Protein AF-0000000084334799 (afdb_homodimer)

pLDDT: mean 95.55, std 4.51, range [68.25, 98.94]

InterPro domains:
  IPR001537 tRNA/rRNA methyltransferase, SpoU type [PF00588] (106-240)
  IPR013123 RNA 2-O ribose methyltransferase, substrate binding [SM00967] (26-95)
  IPR029026 tRNA (guanine-N1-)-methyltransferase, N-terminal [G3DSA:3.40.1280.10] (98-248)
  IPR029028 Alpha/beta knot methyltransferases [SSF75217] (101-245)
  IPR029064 Ribosomal protein eL30-like superfamily [G3DSA:3.30.1330.30] (1-93)
  IPR029064 Ribosomal protein eL30-like superfamily [SSF55315] (4-92)
  IPR051259 Ribosomal RNA Methyltransferase [PTHR43191] (12-243)
  IPR053888 MRM3-like, substrate binding domain [PF22435] (5-87)

Secondary structure (DSSP, 8-state):
---HHHHHHHHHTTSHHHHHHHTEEEEESHHHHHHHHTSSPPEEEEEE-GGGHHHHTTS-TTS-EEE--HHHHHHH--SSS--SEEEEEEPP-PPPP-HHHHTTSEEEEEES---HHHHHHHHHHHHHTT--EEEEETTSPPTTSHHHHHHHTTGGGGSEEEEE-HHHHHHHT---EEEEEEEEEEGGG----S-EEEEEEBTTTBS-HHHHTT-SEEEE---SS--S---HHHHHHHHHHHHHHHHH-/---HHHHHHHHHTTSHHHHHHHTEEEEESHHHHHHHHTSSPPEEEEEE-GGGHHHHTTS-TTS-EEE--HHHHHHH--SSS--SEEEEEEPP-PPPP-HHHHTTSEEEEEES---HHHHHHHHHHHHHTT--EEEEETTSPPTTSHHHHHHHTTGGGGSEEEEE-HHHHHHHT---EEEEEEEEEEGGG----S-EEEEEEBTTTBS-HHHHTT-SEEEE---SS--S---HHHHHHHHHHHHHHHHH-

Structure (mmCIF, N/CA/C/O backbone):
data_AF-0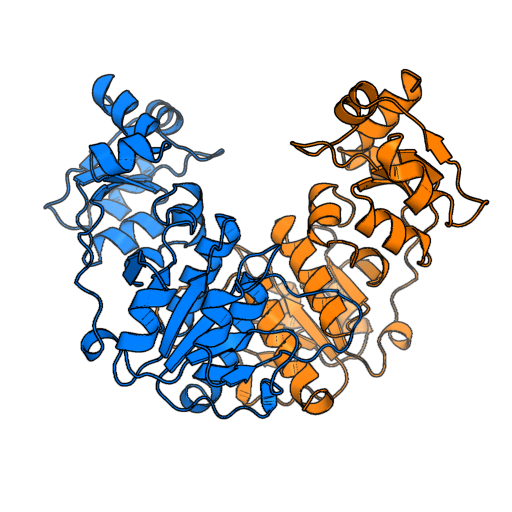000000084334799-model_v1
#
loop_
_entity.id
_entity.type
_entity.pdbx_description
1 polymer 'RNA 2-O ribose methyltransferase substrate binding domain-containing protein'
#
loop_
_atom_site.group_PDB
_atom_site.id
_atom_site.type_symbol
_atom_site.label_atom_id
_atom_site.label_alt_id
_atom_site.label_comp_id
_atom_site.label_asym_id
_atom_site.label_entity_id
_atom_site.label_seq_id
_atom_site.pdbx_PDB_ins_code
_atom_site.Cartn_x
_atom_site.Cartn_y
_atom_site.Cartn_z
_atom_site.occupancy
_atom_site.B_iso_or_equiv
_atom_site.auth_seq_id
_atom_site.auth_comp_id
_atom_site.auth_asym_id
_atom_site.auth_atom_id
_atom_site.pdbx_PDB_model_num
ATOM 1 N N . MET A 1 1 ? -28.578 -25.234 -6.305 1 79.94 1 MET A N 1
ATOM 2 C CA . MET A 1 1 ? -28.516 -24.797 -4.914 1 79.94 1 MET A CA 1
ATOM 3 C C . MET A 1 1 ? -27.312 -25.391 -4.199 1 79.94 1 MET A C 1
ATOM 5 O O . MET A 1 1 ? -26.953 -26.547 -4.438 1 79.94 1 MET A O 1
ATOM 9 N N . LEU A 1 2 ? -26.625 -24.547 -3.449 1 89.12 2 LEU A N 1
ATOM 10 C CA . LEU A 1 2 ? -25.469 -25.016 -2.701 1 89.12 2 LEU A CA 1
ATOM 11 C C . LEU A 1 2 ? -25.891 -25.906 -1.537 1 89.12 2 LEU A C 1
ATOM 13 O O . LEU A 1 2 ? -26.859 -25.594 -0.846 1 89.12 2 LEU A O 1
ATOM 17 N N . SER A 1 3 ? -25.297 -27.016 -1.461 1 91 3 SER A N 1
ATOM 18 C CA . SER A 1 3 ? -25.562 -27.859 -0.309 1 91 3 SER A CA 1
ATOM 19 C C . SER A 1 3 ? -25 -27.25 0.972 1 91 3 SER A C 1
ATOM 21 O O . SER A 1 3 ? -24.141 -26.375 0.92 1 91 3 SER A O 1
ATOM 23 N N . LYS A 1 4 ? -25.516 -27.672 2.102 1 91.56 4 LYS A N 1
ATOM 24 C CA . LYS A 1 4 ? -25.016 -27.219 3.4 1 91.56 4 LYS A CA 1
ATOM 25 C C . LYS A 1 4 ? -23.531 -27.531 3.555 1 91.56 4 LYS A C 1
ATOM 27 O O . LYS A 1 4 ? -22.781 -26.734 4.113 1 91.56 4 LYS A O 1
ATOM 32 N N . SER A 1 5 ? -23.203 -28.672 3.084 1 92.88 5 SER A N 1
ATOM 33 C CA . SER A 1 5 ? -21.797 -29.094 3.158 1 92.88 5 SER A CA 1
ATOM 34 C C . SER A 1 5 ? -20.906 -28.203 2.316 1 92.88 5 SER A C 1
ATOM 36 O O . SER A 1 5 ? -19.797 -27.844 2.738 1 92.88 5 SER A O 1
ATOM 38 N N . GLN A 1 6 ? -21.328 -27.844 1.157 1 93.25 6 GLN A N 1
ATOM 39 C CA . GLN A 1 6 ? -20.578 -26.938 0.292 1 93.25 6 GLN A CA 1
ATOM 40 C C . GLN A 1 6 ? -20.422 -25.562 0.941 1 93.25 6 GLN A C 1
ATOM 42 O O . GLN A 1 6 ? -19.328 -25 0.935 1 93.25 6 GLN A O 1
ATOM 47 N N . ILE A 1 7 ? -21.516 -25.078 1.504 1 95.19 7 ILE A N 1
ATOM 48 C CA . ILE A 1 7 ? -21.5 -23.781 2.162 1 95.19 7 ILE A CA 1
ATOM 49 C C . ILE A 1 7 ? -20.516 -23.797 3.326 1 95.19 7 ILE A C 1
ATOM 51 O O . ILE A 1 7 ? -19.688 -22.891 3.467 1 95.19 7 ILE A O 1
ATOM 55 N N . SER A 1 8 ? -20.625 -24.828 4.105 1 95.56 8 SER A N 1
ATOM 56 C CA . SER A 1 8 ? -19.75 -24.969 5.266 1 95.56 8 SER A CA 1
ATOM 57 C C . SER A 1 8 ? -18.281 -25.047 4.852 1 95.56 8 SER A C 1
ATOM 59 O O . SER A 1 8 ? -17.422 -24.422 5.461 1 95.56 8 SER A O 1
ATOM 61 N N . LEU A 1 9 ? -18 -25.828 3.859 1 95.88 9 LEU A N 1
ATOM 62 C CA . LEU A 1 9 ? -16.641 -25.953 3.365 1 95.88 9 LEU A CA 1
ATOM 63 C C . LEU A 1 9 ? -16.094 -24.594 2.934 1 95.88 9 LEU A C 1
ATOM 65 O O . LEU A 1 9 ? -15.039 -24.156 3.414 1 95.88 9 LEU A O 1
ATOM 69 N N . ILE A 1 10 ? -16.828 -23.938 2.123 1 96.81 10 ILE A N 1
ATOM 70 C CA . ILE A 1 10 ? -16.375 -22.688 1.533 1 96.81 10 ILE A CA 1
ATOM 71 C C . ILE A 1 10 ? -16.172 -21.641 2.627 1 96.81 10 ILE A C 1
ATOM 73 O O . ILE A 1 10 ? -15.141 -20.969 2.676 1 96.81 10 ILE A O 1
ATOM 77 N N . THR A 1 11 ? -17.078 -21.531 3.547 1 96.56 11 THR A N 1
ATOM 78 C CA . THR A 1 11 ? -17 -20.547 4.613 1 96.56 11 THR A CA 1
ATOM 79 C C . THR A 1 11 ? -15.859 -20.875 5.578 1 96.56 11 THR A C 1
ATOM 81 O O . THR A 1 11 ? -15.234 -19.969 6.148 1 96.56 11 THR A O 1
ATOM 84 N N . SER A 1 12 ? -15.594 -22.156 5.723 1 97.38 12 SER A N 1
ATOM 85 C CA . SER A 1 12 ? -14.531 -22.578 6.641 1 97.38 12 SER A CA 1
ATOM 86 C C . SER A 1 12 ? -13.156 -22.188 6.113 1 97.38 12 SER A C 1
ATOM 88 O O . SER A 1 12 ? -12.211 -22.031 6.887 1 97.38 12 SER A O 1
ATOM 90 N N . LEU A 1 13 ? -13.023 -22.016 4.816 1 97.81 13 LEU A N 1
ATOM 91 C CA . LEU A 1 13 ? -11.742 -21.734 4.18 1 97.81 13 LEU A CA 1
ATOM 92 C C . LEU A 1 13 ? -11.266 -20.328 4.512 1 97.81 13 LEU A C 1
ATOM 94 O O . LEU A 1 13 ? -10.148 -19.953 4.16 1 97.81 13 LEU A O 1
ATOM 98 N N . GLN A 1 14 ? -12.086 -19.547 5.172 1 96.06 14 GLN A N 1
ATOM 99 C CA . GLN A 1 14 ? -11.648 -18.25 5.695 1 96.06 14 GLN A CA 1
ATOM 100 C C . GLN A 1 14 ? -10.609 -18.438 6.793 1 96.06 14 GLN A C 1
ATOM 102 O O . GLN A 1 14 ? -9.836 -17.516 7.078 1 96.06 14 GLN A O 1
ATOM 107 N N . HIS A 1 15 ? -10.656 -19.656 7.367 1 96.31 15 HIS A N 1
ATOM 108 C CA . HIS A 1 15 ? -9.719 -19.969 8.438 1 96.31 15 HIS A CA 1
ATOM 109 C C . HIS A 1 15 ? -8.531 -20.766 7.922 1 96.31 15 HIS A C 1
ATOM 111 O O . HIS A 1 15 ? -8.703 -21.734 7.18 1 96.31 15 HIS A O 1
ATOM 117 N N . LYS A 1 16 ? -7.383 -20.312 8.312 1 96.69 16 LYS A N 1
ATOM 118 C CA . LYS A 1 16 ? -6.133 -20.922 7.859 1 96.69 16 LYS A CA 1
ATOM 119 C C . LYS A 1 16 ? -6.137 -22.422 8.078 1 96.69 16 LYS A C 1
ATOM 121 O O . LYS A 1 16 ? -5.742 -23.188 7.191 1 96.69 16 LYS A O 1
ATOM 126 N N . LYS A 1 17 ? -6.586 -22.812 9.219 1 96.56 17 LYS A N 1
ATOM 127 C CA . LYS A 1 17 ? -6.609 -24.219 9.594 1 96.56 17 LYS A CA 1
ATOM 128 C C . LYS A 1 17 ? -7.301 -25.062 8.523 1 96.56 17 LYS A C 1
ATOM 130 O O . LYS A 1 17 ? -6.766 -26.078 8.086 1 96.56 17 LYS A O 1
ATOM 135 N N . PHE A 1 18 ? -8.414 -24.656 8.062 1 97.75 18 PHE A N 1
ATOM 136 C CA . PHE A 1 18 ? -9.227 -25.438 7.145 1 97.75 18 PHE A CA 1
ATOM 137 C C . PHE A 1 18 ? -8.672 -25.359 5.727 1 97.75 18 PHE A C 1
ATOM 139 O O . PHE A 1 18 ? -8.812 -26.297 4.941 1 97.75 18 PHE A O 1
ATOM 146 N N . ARG A 1 19 ? -8.039 -24.219 5.332 1 97.69 19 ARG A N 1
ATOM 147 C CA . ARG A 1 19 ? -7.371 -24.156 4.035 1 97.69 19 ARG A CA 1
ATOM 148 C C . ARG A 1 19 ? -6.301 -25.234 3.908 1 97.69 19 ARG A C 1
ATOM 150 O O . ARG A 1 19 ? -6.215 -25.906 2.883 1 97.69 19 ARG A O 1
ATOM 157 N N . HIS A 1 20 ? -5.547 -25.375 4.918 1 94.44 20 HIS A N 1
ATOM 158 C CA . HIS A 1 20 ? -4.473 -26.359 4.879 1 94.44 20 HIS A CA 1
ATOM 159 C C . HIS A 1 20 ? -5.02 -27.781 5 1 94.44 20 HIS A C 1
ATOM 161 O O . HIS A 1 20 ? -4.488 -28.703 4.395 1 94.44 20 HIS A O 1
ATOM 167 N N . GLN A 1 21 ? -6.082 -27.938 5.852 1 96.81 21 GLN A N 1
ATOM 168 C CA . GLN A 1 21 ? -6.719 -29.234 5.996 1 96.81 21 GLN A CA 1
ATOM 169 C C . GLN A 1 21 ? -7.262 -29.734 4.656 1 96.81 21 GLN A C 1
ATOM 171 O O . GLN A 1 21 ? -7.113 -30.906 4.32 1 96.81 21 GLN A O 1
ATOM 176 N N . HIS A 1 22 ? -7.859 -28.891 3.889 1 97.38 22 HIS A N 1
ATOM 177 C CA . HIS A 1 22 ? -8.508 -29.281 2.643 1 97.38 22 HIS A CA 1
ATOM 178 C C . HIS A 1 22 ? -7.617 -28.984 1.44 1 97.38 22 HIS A C 1
ATOM 180 O O . HIS A 1 22 ? -7.93 -29.391 0.317 1 97.38 22 HIS A O 1
ATOM 186 N N . ASN A 1 23 ? -6.52 -28.234 1.649 1 97.75 23 ASN A N 1
ATOM 187 C CA . ASN A 1 23 ? -5.598 -27.797 0.604 1 97.75 23 ASN A CA 1
ATOM 188 C C . ASN A 1 23 ? -6.316 -26.984 -0.469 1 97.75 23 ASN A C 1
ATOM 190 O O . ASN A 1 23 ? -6.16 -27.25 -1.663 1 97.75 23 ASN A O 1
ATOM 194 N N . LEU A 1 24 ? -7.184 -26.109 0.053 1 98.38 24 LEU A N 1
ATOM 195 C CA . LEU A 1 24 ? -7.977 -25.25 -0.831 1 98.38 24 LEU A CA 1
ATOM 196 C C . LEU A 1 24 ? -7.973 -23.812 -0.343 1 98.38 24 LEU A C 1
ATOM 198 O O . LEU A 1 24 ? -7.848 -23.547 0.857 1 98.38 24 LEU A O 1
ATOM 202 N N . PHE A 1 25 ? -8.094 -22.906 -1.275 1 98.62 25 PHE A N 1
ATOM 203 C CA . PHE A 1 25 ? -8.344 -21.516 -0.939 1 98.62 25 PHE A CA 1
ATOM 204 C C . PHE A 1 25 ? -9.344 -20.891 -1.907 1 98.62 25 PHE A C 1
ATOM 206 O O . PHE A 1 25 ? -9.703 -21.5 -2.916 1 98.62 25 PHE A O 1
ATOM 213 N N . ILE A 1 26 ? -9.82 -19.703 -1.535 1 98.38 26 ILE A N 1
ATOM 214 C CA . ILE A 1 26 ? -10.922 -19.078 -2.254 1 98.38 26 ILE A CA 1
ATOM 215 C C . ILE A 1 26 ? -10.383 -17.922 -3.105 1 98.38 26 ILE A C 1
ATOM 217 O O . ILE A 1 26 ? -9.523 -17.156 -2.658 1 98.38 26 ILE A O 1
ATOM 221 N N . VAL A 1 27 ? -10.836 -17.875 -4.316 1 98.44 27 VAL A N 1
ATOM 222 C CA . VAL A 1 27 ? -10.617 -16.734 -5.199 1 98.44 27 VAL A CA 1
ATOM 223 C C . VAL A 1 27 ? -11.961 -16.125 -5.609 1 98.44 27 VAL A C 1
ATOM 225 O O . VAL A 1 27 ? -12.836 -16.844 -6.113 1 98.44 27 VAL A O 1
ATOM 228 N N . GLU A 1 28 ? -12.109 -14.891 -5.383 1 98.12 28 GLU A N 1
ATOM 229 C CA . GLU A 1 28 ? -13.375 -14.234 -5.699 1 98.12 28 GLU A CA 1
ATOM 230 C C . GLU A 1 28 ? -13.195 -13.148 -6.754 1 98.12 28 GLU A C 1
ATOM 232 O O . GLU A 1 28 ? -12.188 -12.445 -6.754 1 98.12 28 GLU A O 1
ATOM 237 N N . GLY A 1 29 ? -14.242 -12.977 -7.613 1 96.56 29 GLY A N 1
ATOM 238 C CA . GLY A 1 29 ? -14.219 -11.992 -8.688 1 96.56 29 GLY A CA 1
ATOM 239 C C . GLY A 1 29 ? -13.906 -12.602 -10.039 1 96.56 29 GLY A C 1
ATOM 240 O O . GLY A 1 29 ? -12.961 -13.375 -10.18 1 96.56 29 GLY A O 1
ATOM 241 N N . HIS A 1 30 ? -14.633 -12.25 -11.008 1 95.12 30 HIS A N 1
ATOM 242 C CA . HIS A 1 30 ? -14.539 -12.867 -12.328 1 95.12 30 HIS A CA 1
ATOM 243 C C . HIS A 1 30 ? -13.156 -12.688 -12.93 1 95.12 30 HIS A C 1
ATOM 245 O O . HIS A 1 30 ? -12.586 -13.625 -13.492 1 95.12 30 HIS A O 1
ATOM 251 N N . LYS A 1 31 ? -12.539 -11.539 -12.812 1 94.12 31 LYS A N 1
ATOM 252 C CA . LYS A 1 31 ? -11.227 -11.273 -13.398 1 94.12 31 LYS A CA 1
ATOM 253 C C . LYS A 1 31 ? -10.148 -12.148 -12.758 1 94.12 31 LYS A C 1
ATOM 255 O O . LYS A 1 31 ? -9.359 -12.781 -13.461 1 94.12 31 LYS A O 1
ATOM 260 N N . SER A 1 32 ? -10.148 -12.219 -11.438 1 96.56 32 SER A N 1
ATOM 261 C CA . SER A 1 32 ? -9.164 -13.016 -10.711 1 96.56 32 SER A CA 1
ATOM 262 C C . SER A 1 32 ? -9.336 -14.508 -11.016 1 96.56 32 SER A C 1
ATOM 264 O O . SER A 1 32 ? -8.352 -15.219 -11.211 1 96.56 32 SER A O 1
ATOM 266 N N . VAL A 1 33 ? -10.57 -14.961 -11.07 1 96.88 33 VAL A N 1
ATOM 267 C CA . VAL A 1 33 ? -10.844 -16.375 -11.32 1 96.88 33 VAL A CA 1
ATOM 268 C C . VAL A 1 33 ? -10.336 -16.766 -12.703 1 96.88 33 VAL A C 1
ATOM 270 O O . VAL A 1 33 ? -9.734 -17.828 -12.875 1 96.88 33 VAL A O 1
ATOM 273 N N . ILE A 1 34 ? -10.516 -15.883 -13.648 1 94.81 34 ILE A N 1
ATOM 274 C CA . ILE A 1 34 ? -10.055 -16.156 -15.008 1 94.81 34 ILE A CA 1
ATOM 275 C C . ILE A 1 34 ? -8.531 -16.266 -15.023 1 94.81 34 ILE A C 1
ATOM 277 O O . ILE A 1 34 ? -7.973 -17.141 -15.688 1 94.81 34 ILE A O 1
ATOM 281 N N . GLU A 1 35 ? -7.84 -15.375 -14.297 1 95.69 35 GLU A N 1
ATOM 282 C CA . GLU A 1 35 ? -6.383 -15.438 -14.203 1 95.69 35 GLU A CA 1
ATOM 283 C C . GLU A 1 35 ? -5.922 -16.781 -13.656 1 95.69 35 GLU A C 1
ATOM 285 O O . GLU A 1 35 ? -4.977 -17.375 -14.18 1 95.69 35 GLU A O 1
ATOM 290 N N . PHE A 1 36 ? -6.57 -17.25 -12.641 1 96.88 36 PHE A N 1
ATOM 291 C CA . PHE A 1 36 ? -6.191 -18.531 -12.047 1 96.88 36 PHE A CA 1
ATOM 292 C C . PHE A 1 36 ? -6.527 -19.672 -12.992 1 96.88 36 PHE A C 1
ATOM 294 O O . PHE A 1 36 ? -5.773 -20.656 -13.078 1 96.88 36 PHE A O 1
ATOM 301 N N . ALA A 1 37 ? -7.637 -19.578 -13.688 1 95 37 ALA A N 1
ATOM 302 C CA . ALA A 1 37 ? -8.039 -20.609 -14.633 1 95 37 ALA A CA 1
ATOM 303 C C . ALA A 1 37 ? -7.027 -20.75 -15.766 1 95 37 ALA A C 1
ATOM 305 O O . ALA A 1 37 ? -6.883 -21.828 -16.344 1 95 37 ALA A O 1
ATOM 306 N N . GLN A 1 38 ? -6.336 -19.688 -16.016 1 93.25 38 GLN A N 1
ATOM 307 C CA . GLN A 1 38 ? -5.375 -19.656 -17.125 1 93.25 38 GLN A CA 1
ATOM 308 C C . GLN A 1 38 ? -3.955 -19.891 -16.609 1 93.25 38 GLN A C 1
ATOM 310 O O . GLN A 1 38 ? -2.99 -19.703 -17.359 1 93.25 38 GLN A O 1
ATOM 315 N N . SER A 1 39 ? -3.797 -20.172 -15.422 1 94.88 39 SER A N 1
ATOM 316 C CA . SER A 1 39 ? -2.494 -20.391 -14.805 1 94.88 39 SER A CA 1
ATOM 317 C C . SER A 1 39 ? -2.236 -21.875 -14.555 1 94.88 39 SER A C 1
ATOM 319 O O . SER A 1 39 ? -2.955 -22.734 -15.078 1 94.88 39 SER A O 1
ATOM 321 N N . SER A 1 40 ? -1.147 -22.172 -13.797 1 93.88 40 SER A N 1
ATOM 322 C CA . SER A 1 40 ? -0.794 -23.547 -13.484 1 93.88 40 SER A CA 1
ATOM 323 C C . SER A 1 40 ? -1.592 -24.078 -12.297 1 93.88 40 SER A C 1
ATOM 325 O O . SER A 1 40 ? -1.508 -25.25 -11.953 1 93.88 40 SER A O 1
ATOM 327 N N . TYR A 1 41 ? -2.393 -23.234 -11.703 1 96.25 41 TYR A N 1
ATOM 328 C CA . TYR A 1 41 ? -3.209 -23.656 -10.57 1 96.25 41 TYR A CA 1
ATOM 329 C C . TYR A 1 41 ? -4.34 -24.562 -11.031 1 96.25 41 TYR A C 1
ATOM 331 O O . TYR A 1 41 ? -4.828 -24.438 -12.156 1 96.25 41 TYR A O 1
ATOM 339 N N . ARG A 1 42 ? -4.727 -25.438 -10.141 1 95.38 42 ARG A N 1
ATOM 340 C CA . ARG A 1 42 ? -5.859 -26.312 -10.414 1 95.38 42 ARG A CA 1
ATOM 341 C C . ARG A 1 42 ? -7.125 -25.797 -9.727 1 95.38 42 ARG A C 1
ATOM 343 O O . ARG A 1 42 ? -7.145 -25.609 -8.508 1 95.38 42 ARG A O 1
ATOM 350 N N . LEU A 1 43 ? -8.148 -25.562 -10.492 1 96.19 43 LEU A N 1
ATOM 351 C CA . LEU A 1 43 ? -9.43 -25.125 -9.93 1 96.19 43 LEU A CA 1
ATOM 352 C C . LEU A 1 43 ? -10.32 -26.328 -9.633 1 96.19 43 LEU A C 1
ATOM 354 O O . LEU A 1 43 ? -10.531 -27.172 -10.5 1 96.19 43 LEU A O 1
ATOM 358 N N . GLU A 1 44 ? -10.75 -26.391 -8.422 1 95.38 44 GLU A N 1
ATOM 359 C CA . GLU A 1 44 ? -11.641 -27.469 -8.008 1 95.38 44 GLU A CA 1
ATOM 360 C C . GLU A 1 44 ? -13.07 -27.219 -8.477 1 95.38 44 GLU A C 1
ATOM 362 O O . GLU A 1 44 ? -13.758 -28.141 -8.914 1 95.38 44 GLU A O 1
ATOM 367 N N . ALA A 1 45 ? -13.547 -26 -8.328 1 95.81 45 ALA A N 1
ATOM 368 C CA . ALA A 1 45 ? -14.914 -25.609 -8.68 1 95.81 45 ALA A CA 1
ATOM 369 C C . ALA A 1 45 ? -15.023 -24.109 -8.883 1 95.81 45 ALA A C 1
ATOM 371 O O . ALA A 1 45 ? -14.242 -23.344 -8.305 1 95.81 45 ALA A O 1
ATOM 372 N N . ILE A 1 46 ? -15.938 -23.719 -9.703 1 96.62 46 ILE A N 1
ATOM 373 C CA . ILE A 1 46 ? -16.297 -22.312 -9.883 1 96.62 46 ILE A CA 1
ATOM 374 C C . ILE A 1 46 ? -17.797 -22.141 -9.648 1 96.62 46 ILE A C 1
ATOM 376 O O . ILE A 1 46 ? -18.609 -22.781 -10.297 1 96.62 46 ILE A O 1
ATOM 380 N N . TYR A 1 47 ? -18.078 -21.359 -8.688 1 96.75 47 TYR A N 1
ATOM 381 C CA . TYR A 1 47 ? -19.453 -20.938 -8.422 1 96.75 47 TYR A CA 1
ATOM 382 C C . TYR A 1 47 ? -19.719 -19.562 -9.016 1 96.75 47 TYR A C 1
ATOM 384 O O . TYR A 1 47 ? -18.938 -18.641 -8.852 1 96.75 47 TYR A O 1
ATOM 392 N N . TYR A 1 48 ? -20.844 -19.438 -9.773 1 96.69 48 TYR A N 1
ATOM 393 C CA . TYR A 1 48 ? -21.078 -18.156 -10.438 1 96.69 48 TYR A CA 1
ATOM 394 C C . TYR A 1 48 ? -22.578 -17.859 -10.523 1 96.69 48 TYR A C 1
ATOM 396 O O . TYR A 1 48 ? -23.391 -18.781 -10.523 1 96.69 48 TYR A O 1
ATOM 404 N N . THR A 1 49 ? -22.906 -16.625 -10.516 1 96.88 49 THR A N 1
ATOM 405 C CA . THR A 1 49 ? -24.281 -16.203 -10.742 1 96.88 49 THR A CA 1
ATOM 406 C C . THR A 1 49 ? -24.578 -16.094 -12.234 1 96.88 49 THR A C 1
ATOM 408 O O . THR A 1 49 ? -23.656 -15.953 -13.039 1 96.88 49 THR A O 1
ATOM 411 N N . PRO A 1 50 ? -25.797 -16.094 -12.617 1 95.12 50 PRO A N 1
ATOM 412 C CA . PRO A 1 50 ? -26.188 -16.188 -14.023 1 95.12 50 PRO A CA 1
ATOM 413 C C . PRO A 1 50 ? -25.594 -15.078 -14.883 1 95.12 50 PRO A C 1
ATOM 415 O O . PRO A 1 50 ? -25.281 -15.305 -16.062 1 95.12 50 PRO A O 1
ATOM 418 N N . GLU A 1 51 ? -25.391 -13.961 -14.391 1 94.06 51 GLU A N 1
ATOM 419 C CA . GLU A 1 51 ? -24.906 -12.82 -15.172 1 94.06 51 GLU A CA 1
ATOM 420 C C . GLU A 1 51 ? -23.5 -13.055 -15.688 1 94.06 51 GLU A C 1
ATOM 422 O O . GLU A 1 51 ? -23.062 -12.422 -16.656 1 94.06 51 GLU A O 1
ATOM 427 N N . PHE A 1 52 ? -22.797 -14.039 -15.117 1 94.25 52 PHE A N 1
ATOM 428 C CA . PHE A 1 52 ? -21.406 -14.273 -15.508 1 94.25 52 PHE A CA 1
ATOM 429 C C . PHE A 1 52 ? -21.281 -15.531 -16.359 1 94.25 52 PHE A C 1
ATOM 431 O O . PHE A 1 52 ? -20.188 -15.961 -16.688 1 94.25 52 PHE A O 1
ATOM 438 N N . SER A 1 53 ? -22.328 -16.172 -16.719 1 91.25 53 SER A N 1
ATOM 439 C CA . SER A 1 53 ? -22.359 -17.438 -17.438 1 91.25 53 SER A CA 1
ATOM 440 C C . SER A 1 53 ? -21.562 -17.344 -18.75 1 91.25 53 SER A C 1
ATOM 442 O O . SER A 1 53 ? -20.703 -18.188 -19.016 1 91.25 53 SER A O 1
ATOM 444 N N . SER A 1 54 ? -21.734 -16.328 -19.469 1 89.31 54 SER A N 1
ATOM 445 C CA . SER A 1 54 ? -21.109 -16.188 -20.781 1 89.31 54 SER A CA 1
ATOM 446 C C . SER A 1 54 ? -19.594 -15.961 -20.641 1 89.31 54 SER A C 1
ATOM 448 O O . SER A 1 54 ? -18.828 -16.453 -21.469 1 89.31 54 SER A O 1
ATOM 450 N N . LYS A 1 55 ? -19.188 -15.289 -19.672 1 85.38 55 LYS A N 1
ATOM 451 C CA . LYS A 1 55 ? -17.781 -14.953 -19.484 1 85.38 55 LYS A CA 1
ATOM 452 C C . LYS A 1 55 ? -16.984 -16.172 -19.031 1 85.38 55 LYS A C 1
ATOM 454 O O . LYS A 1 55 ? -15.797 -16.297 -19.359 1 85.38 55 LYS A O 1
ATOM 459 N N . LEU A 1 56 ? -17.594 -17.047 -18.375 1 83.69 56 LEU A N 1
ATOM 460 C CA . LEU A 1 56 ? -16.875 -18.141 -17.734 1 83.69 56 LEU A CA 1
ATOM 461 C C . LEU A 1 56 ? -16.906 -19.391 -18.594 1 83.69 56 LEU A C 1
ATOM 463 O O . LEU A 1 56 ? -15.969 -20.188 -18.594 1 83.69 56 LEU A O 1
ATOM 467 N N . LEU A 1 57 ? -17.969 -19.672 -19.234 1 73.94 57 LEU A N 1
ATOM 468 C CA . LEU A 1 57 ? -18.172 -20.922 -19.953 1 73.94 57 LEU A CA 1
ATOM 469 C C . LEU A 1 57 ? -17.203 -21.047 -21.125 1 73.94 57 LEU A C 1
ATOM 471 O O . LEU A 1 57 ? -17.031 -22.141 -21.672 1 73.94 57 LEU A O 1
ATOM 475 N N . LYS A 1 58 ? -16.453 -20 -21.344 1 78.81 58 LYS A N 1
ATOM 476 C CA . LYS A 1 58 ? -15.43 -20.062 -22.375 1 78.81 58 LYS A CA 1
ATOM 477 C C . LYS A 1 58 ? -14.133 -20.656 -21.828 1 78.81 58 LYS A C 1
ATOM 479 O O . LYS A 1 58 ? -13.219 -20.969 -22.594 1 78.81 58 LYS A O 1
ATOM 484 N N . LEU A 1 59 ? -14.18 -20.812 -20.578 1 81.31 59 LEU A N 1
ATOM 485 C CA . LEU A 1 59 ? -13.008 -21.375 -19.922 1 81.31 59 LEU A CA 1
ATOM 486 C C . LEU A 1 59 ? -12.969 -22.891 -20.078 1 81.31 59 LEU A C 1
ATOM 488 O O . LEU A 1 59 ? -13.914 -23.484 -20.625 1 81.31 59 LEU A O 1
ATOM 492 N N . SER A 1 60 ? -11.961 -23.562 -19.578 1 74.06 60 SER A N 1
ATOM 493 C CA . SER A 1 60 ? -11.758 -25 -19.781 1 74.06 60 SER A CA 1
ATOM 494 C C . SER A 1 60 ? -12.961 -25.797 -19.297 1 74.06 60 SER A C 1
ATOM 496 O O . SER A 1 60 ? -13.555 -25.484 -18.266 1 74.06 60 SER A O 1
ATOM 498 N N . ASN A 1 61 ? -13.258 -26.812 -20 1 68.25 61 ASN A N 1
ATOM 499 C CA . ASN A 1 61 ? -14.367 -27.719 -19.719 1 68.25 61 ASN A CA 1
ATOM 500 C C . ASN A 1 61 ? -14.023 -28.688 -18.594 1 68.25 61 ASN A C 1
ATOM 502 O O . ASN A 1 61 ? -14.883 -29.438 -18.125 1 68.25 61 ASN A O 1
ATOM 506 N N . LYS A 1 62 ? -12.852 -28.625 -18.094 1 81 62 LYS A N 1
ATOM 507 C CA . LYS A 1 62 ? -12.43 -29.562 -17.062 1 81 62 LYS A CA 1
ATOM 508 C C . LYS A 1 62 ? -12.711 -29.016 -15.672 1 81 62 LYS A C 1
ATOM 510 O O . LYS A 1 62 ? -12.523 -29.719 -14.672 1 81 62 LYS A O 1
ATOM 515 N N . ILE A 1 63 ? -13.242 -27.875 -15.602 1 86.81 63 ILE A N 1
ATOM 516 C CA . ILE A 1 63 ? -13.531 -27.25 -14.32 1 86.81 63 ILE A CA 1
ATOM 517 C C . ILE A 1 63 ? -15 -27.453 -13.961 1 86.81 63 ILE A C 1
ATOM 519 O O . ILE A 1 63 ? -15.867 -27.453 -14.844 1 86.81 63 ILE A O 1
ATOM 523 N N . ASN A 1 64 ? -15.289 -27.844 -12.766 1 91 64 ASN A N 1
ATOM 524 C CA . ASN A 1 64 ? -16.656 -27.953 -12.273 1 91 64 ASN A CA 1
ATOM 525 C C . ASN A 1 64 ? -17.312 -26.594 -12.117 1 91 64 ASN A C 1
ATOM 527 O O . ASN A 1 64 ? -16.969 -25.828 -11.211 1 91 64 ASN A O 1
ATOM 531 N N . PHE A 1 65 ? -18.25 -26.344 -13.016 1 93.81 65 PHE A N 1
ATOM 532 C CA . PHE A 1 65 ? -18.984 -25.078 -12.953 1 93.81 65 PHE A CA 1
ATOM 533 C C . PHE A 1 65 ? -20.344 -25.266 -12.281 1 93.81 65 PHE A C 1
ATOM 535 O O . PHE A 1 65 ? -21.078 -26.203 -12.625 1 93.81 65 PHE A O 1
ATOM 542 N N . GLN A 1 66 ? -20.594 -24.453 -11.367 1 94.75 66 GLN A N 1
ATOM 543 C CA . GLN A 1 66 ? -21.891 -24.516 -10.703 1 94.75 66 GLN A CA 1
ATOM 544 C C . GLN A 1 66 ? -22.547 -23.141 -10.656 1 94.75 66 GLN A C 1
ATOM 546 O O . GLN A 1 66 ? -22.062 -22.234 -9.992 1 94.75 66 GLN A O 1
ATOM 551 N N . GLU A 1 67 ? -23.656 -23.016 -11.383 1 95.62 67 GLU A N 1
ATOM 552 C CA . GLU A 1 67 ? -24.453 -21.781 -11.305 1 95.62 67 GLU A CA 1
ATOM 553 C C . GLU A 1 67 ? -25.266 -21.734 -10.016 1 95.62 67 GLU A C 1
ATOM 555 O O . GLU A 1 67 ? -25.953 -22.688 -9.664 1 95.62 67 GLU A O 1
ATOM 560 N N . ILE A 1 68 ? -25.156 -20.609 -9.312 1 96.75 68 ILE A N 1
ATOM 561 C CA . ILE A 1 68 ? -25.859 -20.5 -8.039 1 96.75 68 ILE A CA 1
ATOM 562 C C . ILE A 1 68 ? -26.609 -19.172 -7.984 1 96.75 68 ILE A C 1
ATOM 564 O O . ILE A 1 68 ? -26.422 -18.312 -8.836 1 96.75 68 ILE A O 1
ATOM 568 N N . SER A 1 69 ? -27.516 -19 -6.93 1 95.94 69 SER A N 1
ATOM 569 C CA . SER A 1 69 ? -28.297 -17.766 -6.77 1 95.94 69 SER A CA 1
ATOM 570 C C . SER A 1 69 ? -27.453 -16.656 -6.141 1 95.94 69 SER A C 1
ATOM 572 O O . SER A 1 69 ? -26.422 -16.922 -5.535 1 95.94 69 SER A O 1
ATOM 574 N N . VAL A 1 70 ? -27.953 -15.477 -6.285 1 95.69 70 VAL A N 1
ATOM 575 C CA . VAL A 1 70 ? -27.312 -14.32 -5.664 1 95.69 70 VAL A CA 1
ATOM 576 C C . VAL A 1 70 ? -27.312 -14.484 -4.148 1 95.69 70 VAL A C 1
ATOM 578 O O . VAL A 1 70 ? -26.344 -14.109 -3.479 1 95.69 70 VAL A O 1
ATOM 581 N N . VAL A 1 71 ? -28.328 -15.07 -3.652 1 95 71 VAL A N 1
ATOM 582 C CA . VAL A 1 71 ? -28.469 -15.297 -2.217 1 95 71 VAL A CA 1
ATOM 583 C C . VAL A 1 71 ? -27.406 -16.297 -1.751 1 95 71 VAL A C 1
ATOM 585 O O . VAL A 1 71 ? -26.734 -16.078 -0.737 1 95 71 VAL A O 1
ATOM 588 N N . ASP A 1 72 ? -27.25 -17.359 -2.498 1 95.81 72 ASP A N 1
ATOM 589 C CA . ASP A 1 72 ? -26.25 -18.359 -2.164 1 95.81 72 ASP A CA 1
ATOM 590 C C . ASP A 1 72 ? -24.844 -17.766 -2.246 1 95.81 72 ASP A C 1
ATOM 592 O O . ASP A 1 72 ? -23.984 -18.062 -1.408 1 95.81 72 ASP A O 1
ATOM 596 N N . MET A 1 73 ? -24.641 -16.969 -3.24 1 97 73 MET A N 1
ATOM 597 C CA . MET A 1 73 ? -23.344 -16.312 -3.393 1 97 73 MET A CA 1
ATOM 598 C C . MET A 1 73 ? -23.031 -15.438 -2.18 1 97 73 MET A C 1
ATOM 600 O O . MET A 1 73 ? -21.906 -15.438 -1.686 1 97 73 MET A O 1
ATOM 604 N N . ALA A 1 74 ? -24 -14.703 -1.7 1 95.75 74 ALA A N 1
ATOM 605 C CA . ALA A 1 74 ? -23.828 -13.836 -0.539 1 95.75 74 ALA A CA 1
ATOM 606 C C . ALA A 1 74 ? -23.469 -14.648 0.706 1 95.75 74 ALA A C 1
ATOM 608 O O . ALA A 1 74 ? -22.75 -14.172 1.587 1 95.75 74 ALA A O 1
ATOM 609 N N . ARG A 1 75 ? -23.859 -15.852 0.733 1 95 75 ARG A N 1
ATOM 610 C CA . ARG A 1 75 ? -23.641 -16.719 1.889 1 95 75 ARG A CA 1
ATOM 611 C C . ARG A 1 75 ? -22.203 -17.234 1.918 1 95 75 ARG A C 1
ATOM 613 O O . ARG A 1 75 ? -21.672 -17.531 2.986 1 95 75 ARG A O 1
ATOM 620 N N . ILE A 1 76 ? -21.609 -17.312 0.777 1 96.56 76 ILE A N 1
ATOM 621 C CA . ILE A 1 76 ? -20.328 -17.984 0.749 1 96.56 76 ILE A CA 1
ATOM 622 C C . ILE A 1 76 ? -19.219 -16.953 0.492 1 96.56 76 ILE A C 1
ATOM 624 O O . ILE A 1 76 ? -18.031 -17.266 0.655 1 96.56 76 ILE A O 1
ATOM 628 N N . SER A 1 77 ? -19.594 -15.758 0.07 1 96.44 77 SER A N 1
ATOM 629 C CA . SER A 1 77 ? -18.609 -14.727 -0.229 1 96.44 77 SER A CA 1
ATOM 630 C C . SER A 1 77 ? -18.031 -14.125 1.049 1 96.44 77 SER A C 1
ATOM 632 O O . SER A 1 77 ? -18.734 -13.969 2.043 1 96.44 77 SER A O 1
ATOM 634 N N . CYS A 1 78 ? -16.734 -13.828 1.026 1 93.25 78 CYS A N 1
ATOM 635 C CA . CYS A 1 78 ? -16.062 -13.141 2.127 1 93.25 78 CYS A CA 1
ATOM 636 C C . CYS A 1 78 ? -16.078 -11.633 1.922 1 93.25 78 CYS A C 1
ATOM 638 O O . CYS A 1 78 ? -15.641 -10.875 2.791 1 93.25 78 CYS A O 1
ATOM 640 N N . LEU A 1 79 ? -16.641 -11.18 0.859 1 93.19 79 LEU A N 1
ATOM 641 C CA . LEU A 1 79 ? -16.609 -9.766 0.509 1 93.19 79 LEU A CA 1
ATOM 642 C C . LEU A 1 79 ? -17.906 -9.07 0.936 1 93.19 79 LEU A C 1
ATOM 644 O O . LEU A 1 79 ? -18.953 -9.711 1.033 1 93.19 79 LEU A O 1
ATOM 648 N N . LYS A 1 80 ? -17.75 -7.805 1.235 1 89.12 80 LYS A N 1
ATOM 649 C CA . LYS A 1 80 ? -18.922 -7.008 1.601 1 89.12 80 LYS A CA 1
ATOM 650 C C . LYS A 1 80 ? -19.969 -7.047 0.499 1 89.12 80 LYS A C 1
ATOM 652 O O . LYS A 1 80 ? -21.156 -7.184 0.779 1 89.12 80 LYS A O 1
ATOM 657 N N . THR A 1 81 ? -19.531 -6.883 -0.721 1 90.88 81 THR A N 1
ATOM 658 C CA . THR A 1 81 ? -20.375 -7.027 -1.896 1 90.88 81 THR A CA 1
ATOM 659 C C . THR A 1 81 ? -20 -8.273 -2.691 1 90.88 81 THR A C 1
ATOM 661 O O . THR A 1 81 ? -18.953 -8.305 -3.336 1 90.88 81 THR A O 1
ATOM 664 N N . PRO A 1 82 ? -20.859 -9.156 -2.633 1 92.69 82 PRO A N 1
ATOM 665 C CA . PRO A 1 82 ? -20.516 -10.383 -3.35 1 92.69 82 PRO A CA 1
ATOM 666 C C . PRO A 1 82 ? -20.219 -10.148 -4.828 1 92.69 82 PRO A C 1
ATOM 668 O O . PRO A 1 82 ? -21.016 -9.492 -5.52 1 92.69 82 PRO A O 1
ATOM 671 N N . PRO A 1 83 ? -19.172 -10.641 -5.375 1 91.06 83 PRO A N 1
ATOM 672 C CA . PRO A 1 83 ? -18.719 -10.305 -6.73 1 91.06 83 PRO A CA 1
ATOM 673 C C . PRO A 1 83 ? -19.484 -11.078 -7.809 1 91.06 83 PRO A C 1
ATOM 675 O O . PRO A 1 83 ? -19.438 -10.703 -8.984 1 91.06 83 PRO A O 1
ATOM 678 N N . GLY A 1 84 ? -20.062 -12.312 -7.453 1 95.5 84 GLY A N 1
ATOM 679 C CA . GLY A 1 84 ? -20.828 -13.109 -8.398 1 95.5 84 GLY A CA 1
ATOM 680 C C . GLY A 1 84 ? -20.062 -14.312 -8.914 1 95.5 84 GLY A C 1
ATOM 681 O O . GLY A 1 84 ? -20.641 -15.18 -9.586 1 95.5 84 GLY A O 1
ATOM 682 N N . VAL A 1 85 ? -18.797 -14.344 -8.734 1 97.38 85 VAL A N 1
ATOM 683 C CA . VAL A 1 85 ? -17.969 -15.484 -9.117 1 97.38 85 VAL A CA 1
ATOM 684 C C . VAL A 1 85 ? -17.031 -15.844 -7.973 1 97.38 85 VAL A C 1
ATOM 686 O O . VAL A 1 85 ? -16.391 -14.969 -7.379 1 97.38 85 VAL A O 1
ATOM 689 N N . LEU A 1 86 ? -16.953 -17.094 -7.594 1 97.94 86 LEU A N 1
ATOM 690 C CA . LEU A 1 86 ? -16.078 -17.625 -6.551 1 97.94 86 LEU A CA 1
ATOM 691 C C . LEU A 1 86 ? -15.5 -18.969 -6.969 1 97.94 86 LEU A C 1
ATOM 693 O O . LEU A 1 86 ? -16.219 -19.859 -7.422 1 97.94 86 LEU A O 1
ATOM 697 N N . ALA A 1 87 ? -14.219 -19.125 -6.828 1 97.69 87 ALA A N 1
ATOM 698 C CA . ALA A 1 87 ? -13.562 -20.375 -7.203 1 97.69 87 ALA A CA 1
ATOM 699 C C . ALA A 1 87 ? -12.875 -21.016 -6.004 1 97.69 87 ALA A C 1
ATOM 701 O O . ALA A 1 87 ? -12.367 -20.312 -5.125 1 97.69 87 ALA A O 1
ATOM 702 N N . LEU A 1 88 ? -12.953 -22.25 -5.973 1 97.88 88 LEU A N 1
ATOM 703 C CA . LEU A 1 88 ? -12.117 -23.062 -5.09 1 97.88 88 LEU A CA 1
ATOM 704 C C . LEU A 1 88 ? -10.867 -23.547 -5.816 1 97.88 88 LEU A C 1
ATOM 706 O O . LEU A 1 88 ? -10.961 -24.203 -6.855 1 97.88 88 LEU A O 1
ATOM 710 N N . VAL A 1 89 ? -9.766 -23.188 -5.242 1 98.19 89 VAL A N 1
ATOM 711 C CA . VAL A 1 89 ? -8.5 -23.453 -5.926 1 98.19 89 VAL A CA 1
ATOM 712 C C . VAL A 1 89 ? -7.59 -24.281 -5.023 1 98.19 89 VAL A C 1
ATOM 714 O O . VAL A 1 89 ? -7.496 -24.031 -3.822 1 98.19 89 VAL A O 1
ATOM 717 N N . ASN A 1 90 ? -6.898 -25.25 -5.602 1 97.88 90 ASN A N 1
ATOM 718 C CA . ASN A 1 90 ? -5.977 -26.078 -4.848 1 97.88 90 ASN A CA 1
ATOM 719 C C . ASN A 1 90 ? -4.699 -25.328 -4.492 1 97.88 90 ASN A C 1
ATOM 721 O O . ASN A 1 90 ? -4.133 -24.625 -5.328 1 97.88 90 ASN A O 1
ATOM 725 N N . ILE A 1 91 ? -4.277 -25.406 -3.25 1 97.75 91 ILE A N 1
ATOM 726 C CA . ILE A 1 91 ? -2.975 -24.891 -2.857 1 97.75 91 ILE A CA 1
ATOM 727 C C . ILE A 1 91 ? -1.869 -25.734 -3.484 1 97.75 91 ILE A C 1
ATOM 729 O O . ILE A 1 91 ? -1.823 -26.953 -3.287 1 97.75 91 ILE A O 1
ATOM 733 N N . PRO A 1 92 ? -1.063 -25.125 -4.207 1 95.44 92 PRO A N 1
ATOM 734 C CA . PRO A 1 92 ? -0.038 -25.906 -4.895 1 95.44 92 PRO A CA 1
ATOM 735 C C . PRO A 1 92 ? 1.035 -26.438 -3.943 1 95.44 92 PRO A C 1
ATOM 737 O O . PRO A 1 92 ? 1.246 -25.875 -2.869 1 95.44 92 PRO A O 1
ATOM 740 N N . VAL A 1 93 ? 1.65 -27.516 -4.379 1 89.62 93 VAL A N 1
ATOM 741 C CA . VAL A 1 93 ? 2.846 -28 -3.695 1 89.62 93 VAL A CA 1
ATOM 742 C C . VAL A 1 93 ? 4.066 -27.234 -4.176 1 89.62 93 VAL A C 1
ATOM 744 O O . VAL A 1 93 ? 4.352 -27.188 -5.375 1 89.62 93 VAL A O 1
ATOM 747 N N . SER A 1 94 ? 4.629 -26.484 -3.301 1 80.88 94 SER A N 1
ATOM 748 C CA . SER A 1 94 ? 5.789 -25.688 -3.691 1 80.88 94 SER A CA 1
ATOM 749 C C . SER A 1 94 ? 7 -26.578 -3.961 1 80.88 94 SER A C 1
ATOM 751 O O . SER A 1 94 ? 7.309 -27.469 -3.176 1 80.88 94 SER A O 1
ATOM 753 N N . PRO A 1 95 ? 7.621 -26.312 -5.082 1 81.56 95 PRO A N 1
ATOM 754 C CA . PRO A 1 95 ? 8.867 -27.047 -5.301 1 81.56 95 PRO A CA 1
ATOM 755 C C . PRO A 1 95 ? 9.945 -26.703 -4.277 1 81.56 95 PRO A C 1
ATOM 757 O O . PRO A 1 95 ? 9.859 -25.656 -3.617 1 81.56 95 PRO A O 1
ATOM 760 N N . LEU A 1 96 ? 10.883 -27.562 -4.207 1 86.06 96 LEU A N 1
ATOM 761 C CA . LEU A 1 96 ? 12.031 -27.266 -3.348 1 86.06 96 LEU A CA 1
ATOM 762 C C . LEU A 1 96 ? 12.797 -26.062 -3.859 1 86.06 96 LEU A C 1
ATOM 764 O O . LEU A 1 96 ? 13.117 -25.969 -5.047 1 86.06 96 LEU A O 1
ATOM 768 N N . LEU A 1 97 ? 12.922 -25.172 -3.006 1 90.44 97 LEU A N 1
ATOM 769 C CA . LEU A 1 97 ? 13.641 -23.953 -3.342 1 90.44 97 LEU A CA 1
ATOM 770 C C . LEU A 1 97 ? 15.141 -24.219 -3.432 1 90.44 97 LEU A C 1
ATOM 772 O O . LEU A 1 97 ? 15.758 -24.656 -2.459 1 90.44 97 LEU A O 1
ATOM 776 N N . ASP A 1 98 ? 15.711 -24.047 -4.586 1 87.5 98 ASP A N 1
ATOM 777 C CA . ASP A 1 98 ? 17.156 -24.141 -4.758 1 87.5 98 ASP A CA 1
ATOM 778 C C . ASP A 1 98 ? 17.656 -23.078 -5.73 1 87.5 98 ASP A C 1
ATOM 780 O O . ASP A 1 98 ? 16.859 -22.328 -6.305 1 87.5 98 ASP A O 1
ATOM 784 N N . TYR A 1 99 ? 18.922 -23 -5.801 1 86.31 99 TYR A N 1
ATOM 785 C CA . TYR A 1 99 ? 19.578 -21.969 -6.59 1 86.31 99 TYR A CA 1
ATOM 786 C C . TYR A 1 99 ? 19.125 -22.016 -8.047 1 86.31 99 TYR A C 1
ATOM 788 O O . TYR A 1 99 ? 18.938 -20.969 -8.68 1 86.31 99 TYR A O 1
ATOM 796 N N . SER A 1 100 ? 18.906 -23.156 -8.57 1 89.94 100 SER A N 1
ATOM 797 C CA . SER A 1 100 ? 18.578 -23.312 -9.977 1 89.94 100 SER A CA 1
ATOM 798 C C . SER A 1 100 ? 17.266 -22.609 -10.312 1 89.94 100 SER A C 1
ATOM 800 O O . SER A 1 100 ? 17.062 -22.141 -11.438 1 89.94 100 SER A O 1
ATOM 802 N N . LEU A 1 101 ? 16.438 -22.453 -9.359 1 91.75 101 LEU A N 1
ATOM 803 C CA . LEU A 1 101 ? 15.117 -21.844 -9.539 1 91.75 101 LEU A CA 1
ATOM 804 C C . LEU A 1 101 ? 15.227 -20.328 -9.578 1 91.75 101 LEU A C 1
ATOM 806 O O . LEU A 1 101 ? 14.359 -19.641 -10.133 1 91.75 101 LEU A O 1
ATOM 810 N N . LEU A 1 102 ? 16.297 -19.797 -9.047 1 95.19 102 LEU A N 1
ATOM 811 C CA . LEU A 1 102 ? 16.406 -18.359 -8.82 1 95.19 102 LEU A CA 1
ATOM 812 C C . LEU A 1 102 ? 17.547 -17.766 -9.633 1 95.19 102 LEU A C 1
ATOM 814 O O . LEU A 1 102 ? 17.828 -16.562 -9.539 1 95.19 102 LEU A O 1
ATOM 818 N N . LYS A 1 103 ? 18.188 -18.531 -10.414 1 93.81 103 LYS A N 1
ATOM 819 C CA . LYS A 1 103 ? 19.359 -18.094 -11.156 1 93.81 103 LYS A CA 1
ATOM 820 C C . LYS A 1 103 ? 18.984 -17.062 -12.211 1 93.81 103 LYS A C 1
ATOM 822 O O . LYS A 1 103 ? 17.906 -17.141 -12.805 1 93.81 103 LYS A O 1
ATOM 827 N N . GLU A 1 104 ? 19.812 -16.047 -12.414 1 95.12 104 GLU A N 1
ATOM 828 C CA . GLU A 1 104 ? 19.766 -15.039 -13.469 1 95.12 104 GLU A CA 1
ATOM 829 C C . GLU A 1 104 ? 18.5 -14.195 -13.367 1 95.12 104 GLU A C 1
ATOM 831 O O . GLU A 1 104 ? 17.938 -13.766 -14.391 1 95.12 104 GLU A O 1
ATOM 836 N N . LYS A 1 105 ? 17.984 -14.07 -12.203 1 96.69 105 LYS A N 1
ATOM 837 C CA . LYS A 1 105 ? 16.828 -13.211 -11.977 1 96.69 105 LYS A CA 1
ATOM 838 C C . LYS A 1 105 ? 16.812 -12.68 -10.539 1 96.69 105 LYS A C 1
ATOM 840 O O . LYS A 1 105 ? 17.625 -13.086 -9.719 1 96.69 105 LYS A O 1
ATOM 845 N N . PHE A 1 106 ? 16.016 -11.766 -10.273 1 98.06 106 PHE A N 1
ATOM 846 C CA . PHE A 1 106 ? 15.812 -11.258 -8.922 1 98.06 106 PHE A CA 1
ATOM 847 C C . PHE A 1 106 ? 14.609 -11.922 -8.266 1 98.06 106 PHE A C 1
ATOM 849 O O . PHE A 1 106 ? 13.625 -12.234 -8.938 1 98.06 106 PHE A O 1
ATOM 856 N N . SER A 1 107 ? 14.695 -12.148 -6.977 1 98.5 107 SER A N 1
ATOM 857 C CA . SER A 1 107 ? 13.602 -12.625 -6.141 1 98.5 107 SER A CA 1
ATOM 858 C C . SER A 1 107 ? 13.445 -11.766 -4.891 1 98.5 107 SER A C 1
ATOM 860 O O . SER A 1 107 ? 14.359 -11.023 -4.523 1 98.5 107 SER A O 1
ATOM 862 N N . LEU A 1 108 ? 12.32 -11.836 -4.293 1 98.75 108 LEU A N 1
ATOM 863 C CA . LEU A 1 108 ? 12.07 -11.141 -3.037 1 98.75 108 LEU A CA 1
ATOM 864 C C . LEU A 1 108 ? 12.094 -12.109 -1.862 1 98.75 108 LEU A C 1
ATOM 866 O O . LEU A 1 108 ? 11.688 -13.266 -1.997 1 98.75 108 LEU A O 1
ATOM 870 N N . ALA A 1 109 ? 12.57 -11.672 -0.787 1 98.88 109 ALA A N 1
ATOM 871 C CA . ALA A 1 109 ? 12.422 -12.359 0.495 1 98.88 109 ALA A CA 1
ATOM 872 C C . ALA A 1 109 ? 11.703 -11.469 1.507 1 98.88 109 ALA A C 1
ATOM 874 O O . ALA A 1 109 ? 12.062 -10.305 1.682 1 98.88 109 ALA A O 1
ATOM 875 N N . LEU A 1 110 ? 10.711 -12 2.131 1 98.94 110 LEU A N 1
ATOM 876 C CA . LEU A 1 110 ? 9.914 -11.25 3.102 1 98.94 110 LEU A CA 1
ATOM 877 C C . LEU A 1 110 ? 10.086 -11.828 4.504 1 98.94 110 LEU A C 1
ATOM 879 O O . LEU A 1 110 ? 9.711 -12.969 4.762 1 98.94 110 LEU A O 1
ATOM 883 N N . ASP A 1 111 ? 10.625 -11.047 5.383 1 98.81 111 ASP A N 1
ATOM 884 C CA . ASP A 1 111 ? 10.898 -11.453 6.758 1 98.81 111 ASP A CA 1
ATOM 885 C C . ASP A 1 111 ? 9.789 -10.984 7.699 1 98.81 111 ASP A C 1
ATOM 887 O O . ASP A 1 111 ? 9.945 -9.977 8.398 1 98.81 111 ASP A O 1
ATOM 891 N N . GLY A 1 112 ? 8.766 -11.789 7.762 1 98.62 112 GLY A N 1
ATOM 892 C CA . GLY A 1 112 ? 7.738 -11.578 8.766 1 98.62 112 GLY A CA 1
ATOM 893 C C . GLY A 1 112 ? 6.734 -10.508 8.375 1 98.62 112 GLY A C 1
ATOM 894 O O . GLY A 1 112 ? 6.23 -9.781 9.234 1 98.62 112 GLY A O 1
ATOM 895 N N . VAL A 1 113 ? 6.469 -10.258 7.094 1 98.75 113 VAL A N 1
ATOM 896 C CA . VAL A 1 113 ? 5.383 -9.375 6.688 1 98.75 113 VAL A CA 1
ATOM 897 C C . VAL A 1 113 ? 4.051 -9.938 7.172 1 98.75 113 VAL A C 1
ATOM 899 O O . VAL A 1 113 ? 3.736 -11.102 6.93 1 98.75 113 VAL A O 1
ATOM 902 N N . GLN A 1 114 ? 3.203 -9.094 7.801 1 98.19 114 GLN A N 1
ATOM 903 C CA . GLN A 1 114 ? 2.043 -9.633 8.5 1 98.19 114 GLN A CA 1
ATOM 904 C C . GLN A 1 114 ? 0.743 -9.109 7.902 1 98.19 114 GLN A C 1
ATOM 906 O O . GLN A 1 114 ? -0.29 -9.781 7.957 1 98.19 114 GLN A O 1
ATOM 911 N N . ASP A 1 115 ? 0.713 -7.922 7.398 1 97.94 115 ASP A N 1
ATOM 912 C CA . ASP A 1 115 ? -0.512 -7.289 6.918 1 97.94 115 ASP A CA 1
ATOM 913 C C . ASP A 1 115 ? -0.949 -7.879 5.582 1 97.94 115 ASP A C 1
ATOM 915 O O . ASP A 1 115 ? -0.198 -7.84 4.605 1 97.94 115 ASP A O 1
ATOM 919 N N . PRO A 1 116 ? -2.191 -8.352 5.457 1 98.19 116 PRO A N 1
ATOM 920 C CA . PRO A 1 116 ? -2.664 -8.961 4.211 1 98.19 116 PRO A CA 1
ATOM 921 C C . PRO A 1 116 ? -2.65 -7.984 3.035 1 98.19 116 PRO A C 1
ATOM 923 O O . PRO A 1 116 ? -2.338 -8.375 1.907 1 98.19 116 PRO A O 1
ATOM 926 N N . GLY A 1 117 ? -2.99 -6.734 3.283 1 97.75 117 GLY A N 1
ATOM 927 C CA . GLY A 1 117 ? -2.939 -5.73 2.23 1 97.75 117 GLY A CA 1
ATOM 928 C C . GLY A 1 117 ? -1.542 -5.516 1.679 1 97.75 117 GLY A C 1
ATOM 929 O O . GLY A 1 117 ? -1.345 -5.508 0.461 1 97.75 117 GLY A O 1
ATOM 930 N N . ASN A 1 118 ? -0.616 -5.395 2.604 1 98.5 118 ASN A N 1
ATOM 931 C CA . ASN A 1 118 ? 0.779 -5.262 2.195 1 98.5 118 ASN A CA 1
ATOM 932 C C . ASN A 1 118 ? 1.246 -6.469 1.389 1 98.5 118 ASN A C 1
ATOM 934 O O . ASN A 1 118 ? 1.848 -6.312 0.324 1 98.5 118 ASN A O 1
ATOM 938 N N . MET A 1 119 ? 0.968 -7.645 1.896 1 98.75 119 MET A N 1
ATOM 939 C CA . MET A 1 119 ? 1.389 -8.867 1.216 1 98.75 119 MET A CA 1
ATOM 940 C C . MET A 1 119 ? 0.821 -8.93 -0.198 1 98.75 119 MET A C 1
ATOM 942 O O . MET A 1 119 ? 1.552 -9.188 -1.155 1 98.75 119 MET A O 1
ATOM 946 N N . GLY A 1 120 ? -0.487 -8.672 -0.338 1 98.62 120 GLY A N 1
ATOM 947 C CA . GLY A 1 120 ? -1.11 -8.711 -1.652 1 98.62 120 GLY A CA 1
ATOM 948 C C . GLY A 1 120 ? -0.501 -7.719 -2.627 1 98.62 120 GLY A C 1
ATOM 949 O O . GLY A 1 120 ? -0.235 -8.062 -3.781 1 98.62 120 GLY A O 1
ATOM 950 N N . THR A 1 121 ? -0.249 -6.5 -2.168 1 98.25 121 THR A N 1
ATOM 951 C CA . THR A 1 121 ? 0.278 -5.461 -3.045 1 98.25 121 THR A CA 1
ATOM 952 C C . THR A 1 121 ? 1.727 -5.754 -3.422 1 98.25 121 THR A C 1
ATOM 954 O O . THR A 1 121 ? 2.16 -5.438 -4.531 1 98.25 121 THR A O 1
ATOM 957 N N . ILE A 1 122 ? 2.453 -6.352 -2.49 1 98.88 122 ILE A N 1
ATOM 958 C CA . ILE A 1 122 ? 3.826 -6.742 -2.787 1 98.88 122 ILE A CA 1
ATOM 959 C C . ILE A 1 122 ? 3.836 -7.789 -3.896 1 98.88 122 ILE A C 1
ATOM 961 O O . ILE A 1 122 ? 4.625 -7.699 -4.84 1 98.88 122 ILE A O 1
ATOM 965 N N . ILE A 1 123 ? 2.951 -8.781 -3.809 1 98.81 123 ILE A N 1
ATOM 966 C CA . ILE A 1 123 ? 2.836 -9.812 -4.828 1 98.81 123 ILE A CA 1
ATOM 967 C C . ILE A 1 123 ? 2.48 -9.18 -6.172 1 98.81 123 ILE A C 1
ATOM 969 O O . ILE A 1 123 ? 3.08 -9.508 -7.199 1 98.81 123 ILE A O 1
ATOM 973 N N . ARG A 1 124 ? 1.533 -8.234 -6.141 1 98.62 124 ARG A N 1
ATOM 974 C CA . ARG A 1 124 ? 1.12 -7.535 -7.355 1 98.62 124 ARG A CA 1
ATOM 975 C C . ARG A 1 124 ? 2.279 -6.746 -7.953 1 98.62 124 ARG A C 1
ATOM 977 O O . ARG A 1 124 ? 2.473 -6.742 -9.172 1 98.62 124 ARG A O 1
ATOM 984 N N . THR A 1 125 ? 3.021 -6.086 -7.121 1 98.81 125 THR A N 1
ATOM 985 C CA . THR A 1 125 ? 4.191 -5.324 -7.547 1 98.81 125 THR A CA 1
ATOM 986 C C . THR A 1 125 ? 5.242 -6.25 -8.156 1 98.81 125 THR A C 1
ATOM 988 O O . THR A 1 125 ? 5.82 -5.938 -9.195 1 98.81 125 THR A O 1
ATOM 991 N N . ALA A 1 126 ? 5.508 -7.367 -7.465 1 98.81 126 ALA A N 1
ATOM 992 C CA . ALA A 1 126 ? 6.445 -8.352 -7.988 1 98.81 126 ALA A CA 1
ATOM 993 C C . ALA A 1 126 ? 6.043 -8.805 -9.391 1 98.81 126 ALA A C 1
ATOM 995 O O . ALA A 1 126 ? 6.871 -8.82 -10.305 1 98.81 126 ALA A O 1
ATOM 996 N N . ASP A 1 127 ? 4.793 -9.109 -9.531 1 98.75 127 ASP A N 1
ATOM 997 C CA . ASP A 1 127 ? 4.266 -9.516 -10.828 1 98.75 127 ASP A CA 1
ATOM 998 C C . ASP A 1 127 ? 4.469 -8.43 -11.883 1 98.75 127 ASP A C 1
ATOM 1000 O O . ASP A 1 127 ? 4.883 -8.711 -13.008 1 98.75 127 ASP A O 1
ATOM 1004 N N . TRP A 1 128 ? 4.191 -7.172 -11.555 1 98.56 128 TRP A N 1
ATOM 1005 C CA . TRP A 1 128 ? 4.352 -6.047 -12.469 1 98.56 128 TRP A CA 1
ATOM 1006 C C . TRP A 1 128 ? 5.785 -5.965 -12.984 1 98.56 128 TRP A C 1
ATOM 1008 O O . TRP A 1 128 ? 6.008 -5.734 -14.18 1 98.56 128 TRP A O 1
ATOM 1018 N N . PHE A 1 129 ? 6.715 -6.242 -12.125 1 98.56 129 PHE A N 1
ATOM 1019 C CA . PHE A 1 129 ? 8.109 -6.035 -12.484 1 98.56 129 PHE A CA 1
ATOM 1020 C C . PHE A 1 129 ? 8.758 -7.34 -12.938 1 98.56 129 PHE A C 1
ATOM 1022 O O . PHE A 1 129 ? 9.977 -7.406 -13.125 1 98.56 129 PHE A O 1
ATOM 1029 N N . GLY A 1 130 ? 7.977 -8.414 -13.008 1 97.81 130 GLY A N 1
ATOM 1030 C CA . GLY A 1 130 ? 8.461 -9.664 -13.562 1 97.81 130 GLY A CA 1
ATOM 1031 C C . GLY A 1 130 ? 9.219 -10.516 -12.562 1 97.81 130 GLY A C 1
ATOM 1032 O O . GLY A 1 130 ? 10.039 -11.352 -12.938 1 97.81 130 GLY A O 1
ATOM 1033 N N . ILE A 1 131 ? 9.047 -10.266 -11.328 1 98.12 131 ILE A N 1
ATOM 1034 C CA . ILE A 1 131 ? 9.617 -11.094 -10.273 1 98.12 131 ILE A CA 1
ATOM 1035 C C . ILE A 1 131 ? 8.719 -12.297 -10.023 1 98.12 131 ILE A C 1
ATOM 1037 O O . ILE A 1 131 ? 7.582 -12.148 -9.562 1 98.12 131 ILE A O 1
ATOM 1041 N N . GLY A 1 132 ? 9.266 -13.477 -10.18 1 96.94 132 GLY A N 1
ATOM 1042 C CA . GLY A 1 132 ? 8.422 -14.664 -10.211 1 96.94 132 GLY A CA 1
ATOM 1043 C C . GLY A 1 132 ? 8.445 -15.445 -8.922 1 96.94 132 GLY A C 1
ATOM 1044 O O . GLY A 1 132 ? 7.625 -16.344 -8.711 1 96.94 132 GLY A O 1
ATOM 1045 N N . HIS A 1 133 ? 9.398 -15.125 -8.055 1 97.88 133 HIS A N 1
ATOM 1046 C CA . HIS A 1 133 ? 9.547 -15.891 -6.824 1 97.88 133 HIS A CA 1
ATOM 1047 C C . HIS A 1 133 ? 9.641 -14.977 -5.609 1 97.88 133 HIS A C 1
ATOM 1049 O O . HIS A 1 133 ? 10.375 -13.984 -5.629 1 97.88 133 HIS A O 1
ATOM 1055 N N . ILE A 1 134 ? 8.875 -15.297 -4.621 1 98.56 134 ILE A N 1
ATOM 1056 C CA . ILE A 1 134 ? 8.945 -14.641 -3.322 1 98.56 134 ILE A CA 1
ATOM 1057 C C . ILE A 1 134 ? 9.18 -15.68 -2.229 1 98.56 134 ILE A C 1
ATOM 1059 O O . ILE A 1 134 ? 8.438 -16.656 -2.127 1 98.56 134 ILE A O 1
ATOM 1063 N N . ILE A 1 135 ? 10.203 -15.445 -1.445 1 98.56 135 ILE A N 1
ATOM 1064 C CA . ILE A 1 135 ? 10.57 -16.328 -0.346 1 98.56 135 ILE A CA 1
ATOM 1065 C C . ILE A 1 135 ? 10.133 -15.711 0.982 1 98.56 135 ILE A C 1
ATOM 1067 O O . ILE A 1 135 ? 10.656 -14.672 1.391 1 98.56 135 ILE A O 1
ATOM 1071 N N . CYS A 1 136 ? 9.266 -16.422 1.66 1 98.5 136 CYS A N 1
ATOM 1072 C CA . CYS A 1 136 ? 8.688 -15.898 2.895 1 98.5 136 CYS A CA 1
ATOM 1073 C C . CYS A 1 136 ? 9.195 -16.672 4.102 1 98.5 136 CYS A C 1
ATOM 1075 O O . CYS A 1 136 ? 9.32 -17.906 4.051 1 98.5 136 CYS A O 1
ATOM 1077 N N . SER A 1 137 ? 9.492 -15.891 5.16 1 98.62 137 SER A N 1
ATOM 1078 C CA . SER A 1 137 ? 9.633 -16.594 6.426 1 98.62 137 SER A CA 1
ATOM 1079 C C . SER A 1 137 ? 8.344 -17.312 6.809 1 98.62 137 SER A C 1
ATOM 1081 O O . SER A 1 137 ? 7.262 -16.938 6.352 1 98.62 137 SER A O 1
ATOM 1083 N N . ASP A 1 138 ? 8.406 -18.234 7.699 1 97.56 138 ASP A N 1
ATOM 1084 C CA . ASP A 1 138 ? 7.277 -19.109 8.031 1 97.56 138 ASP A CA 1
ATOM 1085 C C . ASP A 1 138 ? 6.172 -18.312 8.727 1 97.56 138 ASP A C 1
ATOM 1087 O O . ASP A 1 138 ? 4.996 -18.688 8.656 1 97.56 138 ASP A O 1
ATOM 1091 N N . ASP A 1 139 ? 6.57 -17.297 9.328 1 98 139 ASP A N 1
ATOM 1092 C CA . ASP A 1 139 ? 5.594 -16.531 10.102 1 98 139 ASP A CA 1
ATOM 1093 C C . ASP A 1 139 ? 5.008 -15.391 9.273 1 98 139 ASP A C 1
ATOM 1095 O O . ASP A 1 139 ? 4.219 -14.594 9.781 1 98 139 ASP A O 1
ATOM 1099 N N . THR A 1 140 ? 5.402 -15.281 8.016 1 98.62 140 THR A N 1
ATOM 1100 C CA . THR A 1 140 ? 4.766 -14.32 7.121 1 98.62 140 THR A CA 1
ATOM 1101 C C . THR A 1 140 ? 3.301 -14.68 6.895 1 98.62 140 THR A C 1
ATOM 1103 O O . THR A 1 140 ? 2.932 -15.852 6.938 1 98.62 140 THR A O 1
ATOM 1106 N N . VAL A 1 141 ? 2.492 -13.695 6.73 1 98.62 141 VAL A N 1
ATOM 1107 C CA . VAL A 1 141 ? 1.057 -13.898 6.562 1 98.62 141 VAL A CA 1
ATOM 1108 C C . VAL A 1 141 ? 0.806 -14.938 5.469 1 98.62 141 VAL A C 1
ATOM 1110 O O . VAL A 1 141 ? 1.521 -14.977 4.465 1 98.62 141 VAL A O 1
ATOM 1113 N N . ASP A 1 142 ? -0.212 -15.773 5.672 1 98.31 142 ASP A N 1
ATOM 1114 C CA . ASP A 1 142 ? -0.604 -16.812 4.73 1 98.31 142 ASP A CA 1
ATOM 1115 C C . ASP A 1 142 ? -1.083 -16.219 3.41 1 98.31 142 ASP A C 1
ATOM 1117 O O . ASP A 1 142 ? -2.105 -15.531 3.371 1 98.31 142 ASP A O 1
ATOM 1121 N N . VAL A 1 143 ? -0.425 -16.516 2.303 1 98.38 143 VAL A N 1
ATOM 1122 C CA . VAL A 1 143 ? -0.709 -15.867 1.024 1 98.38 143 VAL A CA 1
ATOM 1123 C C . VAL A 1 143 ? -2.057 -16.344 0.49 1 98.38 143 VAL A C 1
ATOM 1125 O O . VAL A 1 143 ? -2.629 -15.734 -0.411 1 98.38 143 VAL A O 1
ATOM 1128 N N . TYR A 1 144 ? -2.572 -17.359 1.048 1 98.38 144 TYR A N 1
ATOM 1129 C CA . TYR A 1 144 ? -3.84 -17.906 0.578 1 98.38 144 TYR A CA 1
ATOM 1130 C C . TYR A 1 144 ? -5 -17.422 1.438 1 98.38 144 TYR A C 1
ATOM 1132 O O . TYR A 1 144 ? -6.141 -17.844 1.251 1 98.38 144 TYR A O 1
ATOM 1140 N N . ASN A 1 145 ? -4.652 -16.594 2.375 1 98.12 145 ASN A N 1
ATOM 1141 C CA . ASN A 1 145 ? -5.684 -15.82 3.061 1 98.12 145 ASN A CA 1
ATOM 1142 C C . ASN A 1 145 ? -6.559 -15.055 2.072 1 98.12 145 ASN A C 1
ATOM 1144 O O . ASN A 1 145 ? -6.051 -14.391 1.167 1 98.12 145 ASN A O 1
ATOM 1148 N N . PRO A 1 146 ? -7.883 -15.156 2.307 1 97.62 146 PRO A N 1
ATOM 1149 C CA . PRO A 1 146 ? -8.773 -14.523 1.329 1 97.62 146 PRO A CA 1
ATOM 1150 C C . PRO A 1 146 ? -8.469 -13.039 1.126 1 97.62 146 PRO A C 1
ATOM 1152 O O . PRO A 1 146 ? -8.562 -12.539 0.004 1 97.62 146 PRO A O 1
ATOM 1155 N N . LYS A 1 147 ? -8.086 -12.414 2.158 1 97.12 147 LYS A N 1
ATOM 1156 C CA . LYS A 1 147 ? -7.773 -10.984 2.045 1 97.12 147 LYS A CA 1
ATOM 1157 C C . LYS A 1 147 ? -6.516 -10.766 1.212 1 97.12 147 LYS A C 1
ATOM 1159 O O . LYS A 1 147 ? -6.434 -9.797 0.448 1 97.12 147 LYS A O 1
ATOM 1164 N N . VAL A 1 148 ? -5.527 -11.586 1.423 1 98.56 148 VAL A N 1
ATOM 1165 C CA . VAL A 1 148 ? -4.312 -11.492 0.619 1 98.56 148 VAL A CA 1
ATOM 1166 C C . VAL A 1 148 ? -4.637 -11.781 -0.845 1 98.56 148 VAL A C 1
ATOM 1168 O O . VAL A 1 148 ? -4.297 -10.992 -1.729 1 98.56 148 VAL A O 1
ATOM 1171 N N . VAL A 1 149 ? -5.316 -12.891 -1.061 1 98.56 149 VAL A N 1
ATOM 1172 C CA . VAL A 1 149 ? -5.66 -13.312 -2.416 1 98.56 149 VAL A CA 1
ATOM 1173 C C . VAL A 1 149 ? -6.387 -12.172 -3.139 1 98.56 149 VAL A C 1
ATOM 1175 O O . VAL A 1 149 ? -6.051 -11.844 -4.277 1 98.56 149 VAL A O 1
ATOM 1178 N N . GLN A 1 150 ? -7.324 -11.578 -2.449 1 97.44 150 GLN A N 1
ATOM 1179 C CA . GLN A 1 150 ? -8.086 -10.484 -3.033 1 97.44 150 GLN A CA 1
ATOM 1180 C C . GLN A 1 150 ? -7.184 -9.305 -3.385 1 97.44 150 GLN A C 1
ATOM 1182 O O . GLN A 1 150 ? -7.328 -8.703 -4.453 1 97.44 150 GLN A O 1
ATOM 1187 N N . ALA A 1 151 ? -6.254 -9.047 -2.529 1 96.94 151 ALA A N 1
ATOM 1188 C CA . ALA A 1 151 ? -5.398 -7.875 -2.684 1 96.94 151 ALA A CA 1
ATOM 1189 C C . ALA A 1 151 ? -4.395 -8.078 -3.816 1 96.94 151 ALA A C 1
ATOM 1191 O O . ALA A 1 151 ? -3.793 -7.113 -4.297 1 96.94 151 ALA A O 1
ATOM 1192 N N . THR A 1 152 ? -4.176 -9.281 -4.266 1 98.38 152 THR A N 1
ATOM 1193 C CA . THR A 1 152 ? -3.203 -9.547 -5.32 1 98.38 152 THR A CA 1
ATOM 1194 C C . THR A 1 152 ? -3.791 -9.227 -6.691 1 98.38 152 THR A C 1
ATOM 1196 O O . THR A 1 152 ? -3.059 -9.117 -7.676 1 98.38 152 THR A O 1
ATOM 1199 N N . MET A 1 153 ? -5.148 -9.203 -6.727 1 97.06 153 MET A N 1
ATOM 1200 C CA . MET A 1 153 ? -5.867 -8.938 -7.969 1 97.06 153 MET A CA 1
ATOM 1201 C C . MET A 1 153 ? -5.434 -9.906 -9.07 1 97.06 153 MET A C 1
ATOM 1203 O O . MET A 1 153 ? -5.164 -9.492 -10.195 1 97.06 153 MET A O 1
ATOM 1207 N N . GLY A 1 154 ? -5.242 -11.164 -8.68 1 98 154 GLY A N 1
ATOM 1208 C CA . GLY A 1 154 ? -4.949 -12.219 -9.641 1 98 154 GLY A CA 1
ATOM 1209 C C . GLY A 1 154 ? -3.465 -12.492 -9.789 1 98 154 GLY A C 1
ATOM 1210 O O . GLY A 1 154 ? -3.072 -13.531 -10.328 1 98 154 GLY A O 1
ATOM 1211 N N . SER A 1 155 ? -2.576 -11.633 -9.281 1 98.62 155 SER A N 1
ATOM 1212 C CA . SER A 1 155 ? -1.136 -11.742 -9.477 1 98.62 155 SER A CA 1
ATOM 1213 C C . SER A 1 155 ? -0.572 -12.977 -8.781 1 98.62 155 SER A C 1
ATOM 1215 O O . SER A 1 155 ? 0.486 -13.484 -9.156 1 98.62 155 SER A O 1
ATOM 1217 N N . LEU A 1 156 ? -1.273 -13.453 -7.758 1 98.5 156 LEU A N 1
ATOM 1218 C CA . LEU A 1 156 ? -0.824 -14.641 -7.047 1 98.5 156 LEU A CA 1
ATOM 1219 C C . LEU A 1 156 ? -0.734 -15.836 -7.992 1 98.5 156 LEU A C 1
ATOM 1221 O O . LEU A 1 156 ? 0.064 -16.75 -7.77 1 98.5 156 LEU A O 1
ATOM 1225 N N . SER A 1 157 ? -1.492 -15.82 -9.047 1 98 157 SER A N 1
ATOM 1226 C CA . SER A 1 157 ? -1.507 -16.922 -10.016 1 98 157 SER A CA 1
ATOM 1227 C C . SER A 1 157 ? -0.203 -16.984 -10.805 1 98 157 SER A C 1
ATOM 1229 O O . SER A 1 157 ? 0.075 -17.969 -11.477 1 98 157 SER A O 1
ATOM 1231 N N . ARG A 1 158 ? 0.688 -15.93 -10.703 1 97.44 158 ARG A N 1
ATOM 1232 C CA . ARG A 1 158 ? 1.861 -15.828 -11.562 1 97.44 158 ARG A CA 1
ATOM 1233 C C . ARG A 1 158 ? 3.139 -15.719 -10.734 1 97.44 158 ARG A C 1
ATOM 1235 O O . ARG A 1 158 ? 4.238 -15.648 -11.289 1 97.44 158 ARG A O 1
ATOM 1242 N N . VAL A 1 159 ? 3.016 -15.641 -9.461 1 97.44 159 VAL A N 1
ATOM 1243 C CA . VAL A 1 159 ? 4.164 -15.508 -8.57 1 97.44 159 VAL A CA 1
ATOM 1244 C C . VAL A 1 159 ? 4.242 -16.719 -7.645 1 97.44 159 VAL A C 1
ATOM 1246 O O . VAL A 1 159 ? 3.275 -17.031 -6.945 1 97.44 159 VAL A O 1
ATOM 1249 N N . LYS A 1 160 ? 5.34 -17.391 -7.637 1 97.12 160 LYS A N 1
ATOM 1250 C CA . LYS A 1 160 ? 5.535 -18.562 -6.777 1 97.12 160 LYS A CA 1
ATOM 1251 C C . LYS A 1 160 ? 5.992 -18.141 -5.383 1 97.12 160 LYS A C 1
ATOM 1253 O O . LYS A 1 160 ? 6.949 -17.375 -5.238 1 97.12 160 LYS A O 1
ATOM 1258 N N . ILE A 1 161 ? 5.305 -18.688 -4.418 1 97.56 161 ILE A N 1
ATOM 1259 C CA . ILE A 1 161 ? 5.59 -18.328 -3.035 1 97.56 161 ILE A CA 1
ATOM 1260 C C . ILE A 1 161 ? 6.215 -19.5 -2.305 1 97.56 161 ILE A C 1
ATOM 1262 O O . ILE A 1 161 ? 5.719 -20.625 -2.396 1 97.56 161 ILE A O 1
ATOM 1266 N N . HIS A 1 162 ? 7.27 -19.219 -1.587 1 97.19 162 HIS A N 1
ATOM 1267 C CA . HIS A 1 162 ? 7.961 -20.219 -0.795 1 97.19 162 HIS A CA 1
ATOM 1268 C C . HIS A 1 162 ? 8.023 -19.828 0.675 1 97.19 162 HIS A C 1
ATOM 1270 O O . HIS A 1 162 ? 8.5 -18.734 1.006 1 97.19 162 HIS A O 1
ATOM 1276 N N . TYR A 1 163 ? 7.508 -20.703 1.515 1 97 163 TYR A N 1
ATOM 1277 C CA . TYR A 1 163 ? 7.695 -20.5 2.947 1 97 163 TYR A CA 1
ATOM 1278 C C . TYR A 1 163 ? 8.859 -21.328 3.471 1 97 163 TYR A C 1
ATOM 1280 O O . TYR A 1 163 ? 8.945 -22.531 3.191 1 97 163 TYR A O 1
ATOM 1288 N N . THR A 1 164 ? 9.719 -20.688 4.195 1 97.19 164 THR A N 1
ATOM 1289 C CA . THR A 1 164 ? 10.891 -21.391 4.699 1 97.19 164 THR A CA 1
ATOM 1290 C C . THR A 1 164 ? 11.555 -20.609 5.832 1 97.19 164 THR A C 1
ATOM 1292 O O . THR A 1 164 ? 11.125 -19.5 6.156 1 97.19 164 THR A O 1
ATOM 1295 N N . SER A 1 165 ? 12.516 -21.25 6.453 1 96.94 165 SER A N 1
ATOM 1296 C CA . SER A 1 165 ? 13.406 -20.516 7.344 1 96.94 165 SER A CA 1
ATOM 1297 C C . SER A 1 165 ? 14.406 -19.672 6.555 1 96.94 165 SER A C 1
ATOM 1299 O O . SER A 1 165 ? 15.336 -20.203 5.953 1 96.94 165 SER A O 1
ATOM 1301 N N . LEU A 1 166 ? 14.219 -18.391 6.613 1 97.75 166 LEU A N 1
ATOM 1302 C CA . LEU A 1 166 ? 15.086 -17.5 5.836 1 97.75 166 LEU A CA 1
ATOM 1303 C C . LEU A 1 166 ? 16.547 -17.656 6.277 1 97.75 166 LEU A C 1
ATOM 1305 O O . LEU A 1 166 ? 17.453 -17.703 5.441 1 97.75 166 LEU A O 1
ATOM 1309 N N . ALA A 1 167 ? 16.781 -17.734 7.57 1 95.81 167 ALA A N 1
ATOM 1310 C CA . ALA A 1 167 ? 18.125 -17.797 8.1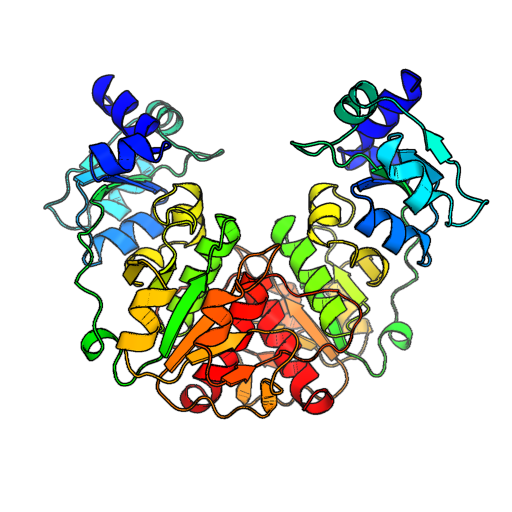41 1 95.81 167 ALA A CA 1
ATOM 1311 C C . ALA A 1 167 ? 18.891 -19.016 7.625 1 95.81 167 ALA A C 1
ATOM 1313 O O . ALA A 1 167 ? 20.094 -18.969 7.434 1 95.81 167 ALA A O 1
ATOM 1314 N N . ASP A 1 168 ? 18.172 -20.094 7.375 1 94.75 168 ASP A N 1
ATOM 1315 C CA . ASP A 1 168 ? 18.797 -21.328 6.914 1 94.75 168 ASP A CA 1
ATOM 1316 C C . ASP A 1 168 ? 18.891 -21.359 5.391 1 94.75 168 ASP A C 1
ATOM 1318 O O . ASP A 1 168 ? 19.906 -21.797 4.844 1 94.75 168 ASP A O 1
ATOM 1322 N N . THR A 1 169 ? 17.938 -20.875 4.754 1 95.62 169 THR A N 1
ATOM 1323 C CA . THR A 1 169 ? 17.781 -21.062 3.314 1 95.62 169 THR A CA 1
ATOM 1324 C C . THR A 1 169 ? 18.625 -20.062 2.543 1 95.62 169 THR A C 1
ATOM 1326 O O . THR A 1 169 ? 19.281 -20.406 1.563 1 95.62 169 THR A O 1
ATOM 1329 N N . LEU A 1 170 ? 18.641 -18.812 2.93 1 95.94 170 LEU A N 1
ATOM 1330 C CA . LEU A 1 170 ? 19.219 -17.719 2.139 1 95.94 170 LEU A CA 1
ATOM 1331 C C . LEU A 1 170 ? 20.719 -17.938 1.945 1 95.94 170 LEU A C 1
ATOM 1333 O O . LEU A 1 170 ? 21.219 -17.812 0.827 1 95.94 170 LEU A O 1
ATOM 1337 N N . PRO A 1 171 ? 21.469 -18.328 3.043 1 93.81 171 PRO A N 1
ATOM 1338 C CA . PRO A 1 171 ? 22.906 -18.547 2.857 1 93.81 171 PRO A CA 1
ATOM 1339 C C . PRO A 1 171 ? 23.203 -19.688 1.882 1 93.81 171 PRO A C 1
ATOM 1341 O O . PRO A 1 171 ? 24.219 -19.641 1.173 1 93.81 171 PRO A O 1
ATOM 1344 N N . ALA A 1 172 ? 22.328 -20.594 1.788 1 92.88 172 ALA A N 1
ATOM 1345 C CA . ALA A 1 172 ? 22.547 -21.781 0.972 1 92.88 172 ALA A CA 1
ATOM 1346 C C . ALA A 1 172 ? 22.359 -21.469 -0.511 1 92.88 172 ALA A C 1
ATOM 1348 O O . ALA A 1 172 ? 22.812 -22.219 -1.372 1 92.88 172 ALA A O 1
ATOM 1349 N N . LEU A 1 173 ? 21.719 -20.391 -0.877 1 93.44 173 LEU A N 1
ATOM 1350 C CA . LEU A 1 173 ? 21.391 -20.078 -2.262 1 93.44 173 LEU A CA 1
ATOM 1351 C C . LEU A 1 173 ? 22.594 -19.453 -2.973 1 93.44 173 LEU A C 1
ATOM 1353 O O . LEU A 1 173 ? 22.625 -19.406 -4.203 1 93.44 173 LEU A O 1
ATOM 1357 N N . GLN A 1 174 ? 23.625 -18.953 -2.248 1 92 174 GLN A N 1
ATOM 1358 C CA . GLN A 1 174 ? 24.859 -18.406 -2.785 1 92 174 GLN A CA 1
ATOM 1359 C C . GLN A 1 174 ? 24.578 -17.281 -3.777 1 92 174 GLN A C 1
ATOM 1361 O O . GLN A 1 174 ? 25.156 -17.234 -4.863 1 92 174 GLN A O 1
ATOM 1366 N N . LEU A 1 175 ? 23.578 -16.422 -3.557 1 95.62 175 LEU A N 1
ATOM 1367 C CA . LEU A 1 175 ? 23.219 -15.242 -4.332 1 95.62 175 LEU A CA 1
ATOM 1368 C C . LEU A 1 175 ? 23.516 -13.969 -3.545 1 95.62 175 LEU A C 1
ATOM 1370 O O . LEU A 1 175 ? 23.609 -14 -2.316 1 95.62 175 LEU A O 1
ATOM 1374 N N . ASN A 1 176 ? 23.734 -12.906 -4.305 1 96.81 176 ASN A N 1
ATOM 1375 C CA . ASN A 1 176 ? 23.828 -11.617 -3.635 1 96.81 176 ASN A CA 1
ATOM 1376 C C . ASN A 1 176 ? 22.531 -11.258 -2.916 1 96.81 176 ASN A C 1
ATOM 1378 O O . ASN A 1 176 ? 21.453 -11.398 -3.48 1 96.81 176 ASN A O 1
ATOM 1382 N N . ILE A 1 177 ? 22.656 -10.883 -1.655 1 98.25 177 ILE A N 1
ATOM 1383 C CA . ILE A 1 177 ? 21.5 -10.578 -0.833 1 98.25 177 ILE A CA 1
ATOM 1384 C C . ILE A 1 177 ? 21.484 -9.094 -0.497 1 98.25 177 ILE A C 1
ATOM 1386 O O . ILE A 1 177 ? 22.344 -8.602 0.238 1 98.25 177 ILE A O 1
ATOM 1390 N N . PHE A 1 178 ? 20.562 -8.414 -1.07 1 98.69 178 PHE A N 1
ATOM 1391 C CA . PHE A 1 178 ? 20.297 -7.012 -0.756 1 98.69 178 PHE A CA 1
ATOM 1392 C C . PHE A 1 178 ? 19.281 -6.895 0.38 1 98.69 178 PHE A C 1
ATOM 1394 O O . PHE A 1 178 ? 18.312 -7.656 0.443 1 98.69 178 PHE A O 1
ATOM 1401 N N . GLY A 1 179 ? 19.5 -6.004 1.318 1 98.69 179 GLY A N 1
ATOM 1402 C CA . GLY A 1 179 ? 18.547 -5.746 2.391 1 98.69 179 GLY A CA 1
ATOM 1403 C C . GLY A 1 179 ? 18.094 -4.301 2.443 1 98.69 179 GLY A C 1
ATOM 1404 O O . GLY A 1 179 ? 18.906 -3.381 2.379 1 98.69 179 GLY A O 1
ATOM 1405 N N . ALA A 1 180 ? 16.797 -4.082 2.482 1 98.31 180 ALA A N 1
ATOM 1406 C CA . ALA A 1 180 ? 16.25 -2.742 2.68 1 98.31 180 ALA A CA 1
ATOM 1407 C C . ALA A 1 180 ? 16.391 -2.301 4.133 1 98.31 180 ALA A C 1
ATOM 1409 O O . ALA A 1 180 ? 15.648 -2.77 5.004 1 98.31 180 ALA A O 1
ATOM 1410 N N . LEU A 1 181 ? 17.25 -1.452 4.387 1 97.38 181 LEU A N 1
ATOM 1411 C CA . LEU A 1 181 ? 17.547 -0.974 5.73 1 97.38 181 LEU A CA 1
ATOM 1412 C C . LEU A 1 181 ? 17.656 0.548 5.758 1 97.38 181 LEU A C 1
ATOM 1414 O O . LEU A 1 181 ? 17.953 1.17 4.734 1 97.38 181 LEU A O 1
ATOM 1418 N N . LEU A 1 182 ? 17.359 1.1 6.922 1 93.69 182 LEU A N 1
ATOM 1419 C CA . LEU A 1 182 ? 17.422 2.551 7.062 1 93.69 182 LEU A CA 1
ATOM 1420 C C . LEU A 1 182 ? 18.859 3.041 7.012 1 93.69 182 LEU A C 1
ATOM 1422 O O . LEU A 1 182 ? 19.125 4.215 6.734 1 93.69 182 LEU A O 1
ATOM 1426 N N . ASN A 1 183 ? 19.719 2.072 7.359 1 92.88 183 ASN A N 1
ATOM 1427 C CA . ASN A 1 183 ? 21.141 2.395 7.301 1 92.88 183 ASN A CA 1
ATOM 1428 C C . ASN A 1 183 ? 21.859 1.557 6.25 1 92.88 183 ASN A C 1
ATOM 1430 O O . ASN A 1 183 ? 22.141 0.376 6.473 1 92.88 183 ASN A O 1
ATOM 1434 N N . GLY A 1 184 ? 21.984 1.959 5.027 1 96.69 184 GLY A N 1
ATOM 1435 C CA . GLY A 1 184 ? 22.672 1.271 3.943 1 96.69 184 GLY A CA 1
ATOM 1436 C C . GLY A 1 184 ? 23.125 2.203 2.832 1 96.69 184 GLY A C 1
ATOM 1437 O O . GLY A 1 184 ? 23.219 3.414 3.033 1 96.69 184 GLY A O 1
ATOM 1438 N N . GLU A 1 185 ? 23.516 1.595 1.782 1 97.75 185 GLU A N 1
ATOM 1439 C CA . GLU A 1 185 ? 23.891 2.359 0.6 1 97.75 185 GLU A CA 1
ATOM 1440 C C . GLU A 1 185 ? 22.688 3.027 -0.042 1 97.75 185 GLU A C 1
ATOM 1442 O O . GLU A 1 185 ? 21.609 2.434 -0.11 1 97.75 185 GLU A O 1
ATOM 1447 N N . ASN A 1 186 ? 22.906 4.242 -0.487 1 98.44 186 ASN A N 1
ATOM 1448 C CA . ASN A 1 186 ? 21.859 4.949 -1.213 1 98.44 186 ASN A CA 1
ATOM 1449 C C . ASN A 1 186 ? 21.359 4.148 -2.416 1 98.44 186 ASN A C 1
ATOM 1451 O O . ASN A 1 186 ? 22.156 3.775 -3.281 1 98.44 186 ASN A O 1
ATOM 1455 N N . ILE A 1 187 ? 20.109 3.908 -2.43 1 98.75 187 ILE A N 1
ATOM 1456 C CA . ILE A 1 187 ? 19.5 3.053 -3.445 1 98.75 187 ILE A CA 1
ATOM 1457 C C . ILE A 1 187 ? 19.859 3.576 -4.836 1 98.75 187 ILE A C 1
ATOM 1459 O O . ILE A 1 187 ? 20.031 2.795 -5.773 1 98.75 187 ILE A O 1
ATOM 1463 N N . TYR A 1 188 ? 20.031 4.855 -4.996 1 97.94 188 TYR A N 1
ATOM 1464 C CA . TYR A 1 188 ? 20.25 5.48 -6.297 1 97.94 188 TYR A CA 1
ATOM 1465 C C . TYR A 1 188 ? 21.672 5.281 -6.773 1 97.94 188 TYR A C 1
ATOM 1467 O O . TYR A 1 188 ? 21.984 5.5 -7.949 1 97.94 188 TYR A O 1
ATOM 1475 N N . ASN A 1 189 ? 22.5 4.891 -5.891 1 97.75 189 ASN A N 1
ATOM 1476 C CA . ASN A 1 189 ? 23.906 4.656 -6.215 1 97.75 189 ASN A CA 1
ATOM 1477 C C . ASN A 1 189 ? 24.25 3.168 -6.184 1 97.75 189 ASN A C 1
ATOM 1479 O O . ASN A 1 189 ? 25.406 2.787 -6.359 1 97.75 189 ASN A O 1
ATOM 1483 N N . THR A 1 190 ? 23.312 2.365 -5.93 1 97.69 190 THR A N 1
ATOM 1484 C CA . THR A 1 190 ? 23.516 0.928 -5.801 1 97.69 190 THR A CA 1
ATOM 1485 C C . THR A 1 190 ? 23.453 0.245 -7.164 1 97.69 190 THR A C 1
ATOM 1487 O O . THR A 1 190 ? 22.547 0.514 -7.953 1 97.69 190 THR A O 1
ATOM 1490 N N . THR A 1 191 ? 24.375 -0.569 -7.441 1 96.56 191 THR A N 1
ATOM 1491 C CA . THR A 1 191 ? 24.359 -1.416 -8.633 1 96.56 191 THR A CA 1
ATOM 1492 C C . THR A 1 191 ? 23.75 -2.781 -8.305 1 96.56 191 THR A C 1
ATOM 1494 O O . THR A 1 191 ? 24.422 -3.635 -7.719 1 96.56 191 THR A O 1
ATOM 1497 N N . PHE A 1 192 ? 22.594 -3.043 -8.633 1 97.12 192 PHE A N 1
ATOM 1498 C CA . PHE A 1 192 ? 21.891 -4.262 -8.266 1 97.12 192 PHE A CA 1
ATOM 1499 C C . PHE A 1 192 ? 22.312 -5.422 -9.156 1 97.12 192 PHE A C 1
ATOM 1501 O O . PHE A 1 192 ? 22.328 -6.574 -8.719 1 97.12 192 PHE A O 1
ATOM 1508 N N . GLY A 1 193 ? 22.672 -5.09 -10.398 1 95.31 193 GLY A N 1
ATOM 1509 C CA . GLY A 1 193 ? 22.969 -6.16 -11.336 1 95.31 193 GLY A CA 1
ATOM 1510 C C . GLY A 1 193 ? 21.734 -6.852 -11.875 1 95.31 193 GLY A C 1
ATOM 1511 O O . GLY A 1 193 ? 20.703 -6.215 -12.078 1 95.31 193 GLY A O 1
ATOM 1512 N N . THR A 1 194 ? 21.859 -8.219 -12.234 1 94.19 194 THR A N 1
ATOM 1513 C CA . THR A 1 194 ? 20.781 -8.898 -12.922 1 94.19 194 THR A CA 1
ATOM 1514 C C . THR A 1 194 ? 20.266 -10.07 -12.094 1 94.19 194 THR A C 1
ATOM 1516 O O . THR A 1 194 ? 19.312 -10.75 -12.492 1 94.19 194 THR A O 1
ATOM 1519 N N . GLU A 1 195 ? 20.906 -10.266 -10.945 1 97.06 195 GLU A N 1
ATOM 1520 C CA . GLU A 1 195 ? 20.562 -11.414 -10.109 1 97.06 195 GLU A CA 1
ATOM 1521 C C . GLU A 1 195 ? 20.734 -11.094 -8.633 1 97.06 195 GLU A C 1
ATOM 1523 O O . GLU A 1 195 ? 21.688 -10.422 -8.242 1 97.06 195 GLU A O 1
ATOM 1528 N N . GLY A 1 196 ? 19.797 -11.633 -7.828 1 97.88 196 GLY A N 1
ATOM 1529 C CA . GLY A 1 196 ? 19.938 -11.43 -6.395 1 97.88 196 GLY A CA 1
ATOM 1530 C C . GLY A 1 196 ? 18.625 -11.562 -5.652 1 97.88 196 GLY A C 1
ATOM 1531 O O . GLY A 1 196 ? 17.578 -11.867 -6.254 1 97.88 196 GLY A O 1
ATOM 1532 N N . ILE A 1 197 ? 18.672 -11.461 -4.355 1 98.56 197 ILE A N 1
ATOM 1533 C CA . ILE A 1 197 ? 17.516 -11.508 -3.48 1 98.56 197 ILE A CA 1
ATOM 1534 C C . ILE A 1 197 ? 17.391 -10.188 -2.723 1 98.56 197 ILE A C 1
ATOM 1536 O O . ILE A 1 197 ? 18.375 -9.68 -2.184 1 98.56 197 ILE A O 1
ATOM 1540 N N . LEU A 1 198 ? 16.281 -9.594 -2.775 1 98.81 198 LEU A N 1
ATOM 1541 C CA . LEU A 1 198 ? 15.977 -8.406 -1.98 1 98.81 198 LEU A CA 1
ATOM 1542 C C . LEU A 1 198 ? 15.164 -8.781 -0.749 1 98.81 198 LEU A C 1
ATOM 1544 O O . LEU A 1 198 ? 14.062 -9.32 -0.869 1 98.81 198 LEU A O 1
ATOM 1548 N N . ILE A 1 199 ? 15.664 -8.492 0.402 1 98.88 199 ILE A N 1
ATOM 1549 C CA . ILE A 1 199 ? 14.977 -8.797 1.652 1 98.88 199 ILE A CA 1
ATOM 1550 C C . ILE A 1 199 ? 14.234 -7.559 2.148 1 98.88 199 ILE A C 1
ATOM 1552 O O . ILE A 1 199 ? 14.82 -6.484 2.268 1 98.88 199 ILE A O 1
ATOM 1556 N N . MET A 1 200 ? 12.992 -7.715 2.408 1 98.81 200 MET A N 1
ATOM 1557 C CA . MET A 1 200 ? 12.156 -6.719 3.074 1 98.81 200 MET A CA 1
ATOM 1558 C C . MET A 1 200 ? 11.727 -7.203 4.457 1 98.81 200 MET A C 1
ATOM 1560 O O . MET A 1 200 ? 11.477 -8.391 4.652 1 98.81 200 MET A O 1
ATOM 1564 N N . GLY A 1 201 ? 11.586 -6.34 5.387 1 98.25 201 GLY A N 1
ATOM 1565 C CA . GLY A 1 201 ? 11.297 -6.727 6.758 1 98.25 201 GLY A CA 1
ATOM 1566 C C . GLY A 1 201 ? 9.859 -6.469 7.168 1 98.25 201 GLY A C 1
ATOM 1567 O O . GLY A 1 201 ? 9.047 -6.051 6.348 1 98.25 201 GLY A O 1
ATOM 1568 N N . ASN A 1 202 ? 9.625 -6.727 8.43 1 97.31 202 ASN A N 1
ATOM 1569 C CA . ASN A 1 202 ? 8.32 -6.547 9.055 1 97.31 202 ASN A CA 1
ATOM 1570 C C . ASN A 1 202 ? 7.93 -5.074 9.117 1 97.31 202 ASN A C 1
ATOM 1572 O O . ASN A 1 202 ? 8.789 -4.199 9.234 1 97.31 202 ASN A O 1
ATOM 1576 N N . GLU A 1 203 ? 6.594 -4.762 9.133 1 93.06 203 GLU A N 1
ATOM 1577 C CA . GLU A 1 203 ? 6.047 -3.41 9.141 1 93.06 203 GLU A CA 1
ATOM 1578 C C . GLU A 1 203 ? 6.492 -2.641 10.375 1 93.06 203 GLU A C 1
ATOM 1580 O O . GLU A 1 203 ? 6.797 -1.449 10.305 1 93.06 203 GLU A O 1
ATOM 1585 N N . GLY A 1 204 ? 6.559 -3.264 11.5 1 90.12 204 GLY A N 1
ATOM 1586 C CA . GLY A 1 204 ? 6.887 -2.613 12.758 1 90.12 204 GLY A CA 1
ATOM 1587 C C . GLY A 1 204 ? 8.336 -2.781 13.156 1 90.12 204 GLY A C 1
ATOM 1588 O O . GLY A 1 204 ? 9.008 -1.811 13.516 1 90.12 204 GLY A O 1
ATOM 1589 N N . ASN A 1 205 ? 8.898 -3.918 12.852 1 93.56 205 ASN A N 1
ATOM 1590 C CA . ASN A 1 205 ? 10.18 -4.289 13.445 1 93.56 205 ASN A CA 1
ATOM 1591 C C . ASN A 1 205 ? 11.289 -4.316 12.406 1 93.56 205 ASN A C 1
ATOM 1593 O O . ASN A 1 205 ? 12.469 -4.406 12.75 1 93.56 205 ASN A O 1
ATOM 1597 N N . GLY A 1 206 ? 10.938 -4.23 11.148 1 96.88 206 GLY A N 1
ATOM 1598 C CA . GLY A 1 206 ? 11.945 -4.324 10.102 1 96.88 206 GLY A CA 1
ATOM 1599 C C . GLY A 1 206 ? 12.523 -5.719 9.953 1 96.88 206 GLY A C 1
ATOM 1600 O O . GLY A 1 206 ? 11.836 -6.711 10.195 1 96.88 206 GLY A O 1
ATOM 1601 N N . ILE A 1 207 ? 13.711 -5.793 9.414 1 98.44 207 ILE A N 1
ATOM 1602 C CA . ILE A 1 207 ? 14.383 -7.074 9.211 1 98.44 207 ILE A CA 1
ATOM 1603 C C . ILE A 1 207 ? 15 -7.543 10.523 1 98.44 207 ILE A C 1
ATOM 1605 O O . ILE A 1 207 ? 15.719 -6.793 11.188 1 98.44 207 ILE A O 1
ATOM 1609 N N . ARG A 1 208 ? 14.688 -8.781 10.891 1 98.25 208 ARG A N 1
ATOM 1610 C CA . ARG A 1 208 ? 15.195 -9.328 12.148 1 98.25 208 ARG A CA 1
ATOM 1611 C C . ARG A 1 208 ? 16.719 -9.406 12.133 1 98.25 208 ARG A C 1
ATOM 1613 O O . ARG A 1 208 ? 17.328 -9.633 11.086 1 98.25 208 ARG A O 1
ATOM 1620 N N . PRO A 1 209 ? 17.328 -9.273 13.297 1 97.31 209 PRO A N 1
ATOM 1621 C CA . PRO A 1 209 ? 18.781 -9.234 13.398 1 97.31 209 PRO A CA 1
ATOM 1622 C C . PRO A 1 209 ? 19.453 -10.453 12.773 1 97.31 209 PRO A C 1
ATOM 1624 O O . PRO A 1 209 ? 20.438 -10.312 12.047 1 97.31 209 PRO A O 1
ATOM 1627 N N . GLN A 1 210 ? 18.969 -11.648 13.016 1 97.19 210 GLN A N 1
ATOM 1628 C CA . GLN A 1 210 ? 19.562 -12.875 12.484 1 97.19 210 GLN A CA 1
ATOM 1629 C C . GLN A 1 210 ? 19.547 -12.875 10.961 1 97.19 210 GLN A C 1
ATOM 1631 O O . GLN A 1 210 ? 20.438 -13.438 10.328 1 97.19 210 GLN A O 1
ATOM 1636 N N . ILE A 1 211 ? 18.562 -12.273 10.359 1 98.06 211 ILE A N 1
ATOM 1637 C CA . ILE A 1 211 ? 18.438 -12.203 8.906 1 98.06 211 ILE A CA 1
ATOM 1638 C C . ILE A 1 211 ? 19.344 -11.102 8.367 1 98.06 211 ILE A C 1
ATOM 1640 O O . ILE A 1 211 ? 19.906 -11.227 7.273 1 98.06 211 ILE A O 1
ATOM 1644 N N . GLN A 1 212 ? 19.516 -10.008 9.109 1 97.5 212 GLN A N 1
ATOM 1645 C CA . GLN A 1 212 ? 20.406 -8.922 8.703 1 97.5 212 GLN A CA 1
ATOM 1646 C C . GLN A 1 212 ? 21.844 -9.43 8.516 1 97.5 212 GLN A C 1
ATOM 1648 O O . GLN A 1 212 ? 22.578 -8.914 7.676 1 97.5 212 GLN A O 1
ATOM 1653 N N . GLU A 1 213 ? 22.172 -10.469 9.234 1 96.31 213 GLU A N 1
ATOM 1654 C CA . GLU A 1 213 ? 23.531 -11.016 9.195 1 96.31 213 GLU A CA 1
ATOM 1655 C C . GLU A 1 213 ? 23.844 -11.625 7.836 1 96.31 213 GLU A C 1
ATOM 1657 O O . GLU A 1 213 ? 25.016 -11.75 7.457 1 96.31 213 GLU A O 1
ATOM 1662 N N . VAL A 1 214 ? 22.828 -12.016 7.117 1 96.19 214 VAL A N 1
ATOM 1663 C CA . VAL A 1 214 ? 23.062 -12.711 5.855 1 96.19 214 VAL A CA 1
ATOM 1664 C C . VAL A 1 214 ? 23.031 -11.711 4.703 1 96.19 214 VAL A C 1
ATOM 1666 O O . VAL A 1 214 ? 23.328 -12.062 3.557 1 96.19 214 VAL A O 1
ATOM 1669 N N . ILE A 1 215 ? 22.781 -10.453 4.945 1 97.19 215 ILE A N 1
ATOM 1670 C CA . ILE A 1 215 ? 22.703 -9.406 3.934 1 97.19 215 ILE A CA 1
ATOM 1671 C C . ILE A 1 215 ? 24.109 -8.992 3.516 1 97.19 215 ILE A C 1
ATOM 1673 O O . ILE A 1 215 ? 24.938 -8.625 4.359 1 97.19 215 ILE A O 1
ATOM 1677 N N . ASN A 1 216 ? 24.375 -9.023 2.248 1 95.56 216 ASN A N 1
ATOM 1678 C CA . ASN A 1 216 ? 25.672 -8.594 1.72 1 95.56 216 ASN A CA 1
ATOM 1679 C C . ASN A 1 216 ? 25.672 -7.102 1.389 1 95.56 216 ASN A C 1
ATOM 1681 O O . ASN A 1 216 ? 26.719 -6.453 1.429 1 95.56 216 ASN A O 1
ATOM 1685 N N . THR A 1 217 ?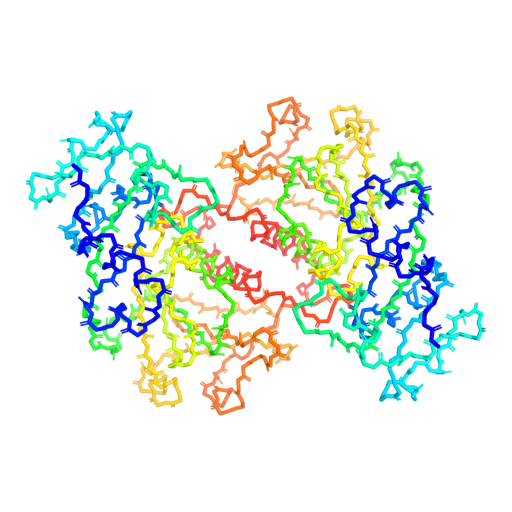 24.531 -6.578 0.963 1 97.88 217 THR A N 1
ATOM 1686 C CA . THR A 1 217 ? 24.453 -5.188 0.527 1 97.88 217 THR A CA 1
ATOM 1687 C C . THR A 1 217 ? 23.25 -4.496 1.157 1 97.88 217 THR A C 1
ATOM 1689 O O . THR A 1 217 ? 22.141 -4.566 0.624 1 97.88 217 THR A O 1
ATOM 1692 N N . PRO A 1 218 ? 23.453 -3.877 2.318 1 98.44 218 PRO A N 1
ATOM 1693 C CA . PRO A 1 218 ? 22.375 -3.037 2.852 1 98.44 218 PRO A CA 1
ATOM 1694 C C . PRO A 1 218 ? 22.109 -1.811 1.986 1 98.44 218 PRO A C 1
ATOM 1696 O O . PRO A 1 218 ? 23.047 -1.145 1.537 1 98.44 218 PR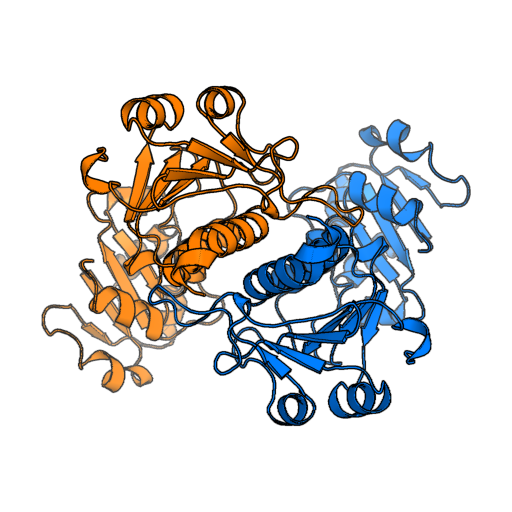O A O 1
ATOM 1699 N N . VAL A 1 219 ? 20.859 -1.568 1.666 1 98.69 219 VAL A N 1
ATOM 1700 C CA . VAL A 1 219 ? 20.484 -0.47 0.783 1 98.69 219 VAL A CA 1
ATOM 1701 C C . VAL A 1 219 ? 19.391 0.368 1.441 1 98.69 219 VAL A C 1
ATOM 1703 O O . VAL A 1 219 ? 18.484 -0.173 2.078 1 98.69 219 VAL A O 1
ATOM 1706 N N . THR A 1 220 ? 19.469 1.652 1.315 1 98.44 220 THR A N 1
ATOM 1707 C CA . THR A 1 220 ? 18.516 2.568 1.936 1 98.44 220 THR A CA 1
ATOM 1708 C C . THR A 1 220 ? 17.891 3.49 0.892 1 98.44 220 THR A C 1
ATOM 1710 O O . THR A 1 220 ? 18.562 3.9 -0.059 1 98.44 220 THR A O 1
ATOM 1713 N N . ILE A 1 221 ? 16.609 3.705 0.999 1 98.38 221 ILE A N 1
ATOM 1714 C CA . ILE A 1 221 ? 15.961 4.801 0.291 1 98.38 221 ILE A CA 1
ATOM 1715 C C . ILE A 1 221 ? 16.172 6.105 1.057 1 98.38 221 ILE A C 1
ATOM 1717 O O . ILE A 1 221 ? 15.688 6.262 2.178 1 98.38 221 ILE A O 1
ATOM 1721 N N . PRO A 1 222 ? 16.859 6.973 0.496 1 97.88 222 PRO A N 1
ATOM 1722 C CA . PRO A 1 222 ? 17.156 8.188 1.257 1 97.88 222 PRO A CA 1
ATOM 1723 C C . PRO A 1 222 ? 15.914 9 1.585 1 97.88 222 PRO A C 1
ATOM 1725 O O . PRO A 1 222 ? 14.969 9.039 0.792 1 97.88 222 PRO A O 1
ATOM 1728 N N . GLN A 1 223 ? 15.922 9.633 2.686 1 96.31 223 GLN A N 1
ATOM 1729 C CA . GLN A 1 223 ? 14.805 10.414 3.205 1 96.31 223 GLN A CA 1
ATOM 1730 C C . GLN A 1 223 ? 15.016 11.906 2.969 1 96.31 223 GLN A C 1
ATOM 1732 O O . GLN A 1 223 ? 16.078 12.445 3.293 1 96.31 223 GLN A O 1
ATOM 1737 N N . ALA A 1 224 ? 14.07 12.508 2.375 1 95.69 224 ALA A N 1
ATOM 1738 C CA . ALA A 1 224 ? 14.117 13.961 2.195 1 95.69 224 ALA A CA 1
ATOM 1739 C C . ALA A 1 224 ? 13.211 14.664 3.197 1 95.69 224 ALA A C 1
ATOM 1741 O O . ALA A 1 224 ? 13.438 15.828 3.539 1 95.69 224 ALA A O 1
ATOM 1742 N N . GLY A 1 225 ? 12.211 13.992 3.684 1 96.31 225 GLY A N 1
ATOM 1743 C CA . GLY A 1 225 ? 11.227 14.562 4.594 1 96.31 225 GLY A CA 1
ATOM 1744 C C . GLY A 1 225 ? 11.422 14.117 6.031 1 96.31 225 GLY A C 1
ATOM 1745 O O . GLY A 1 225 ? 12.547 14.062 6.523 1 96.31 225 GLY A O 1
ATOM 1746 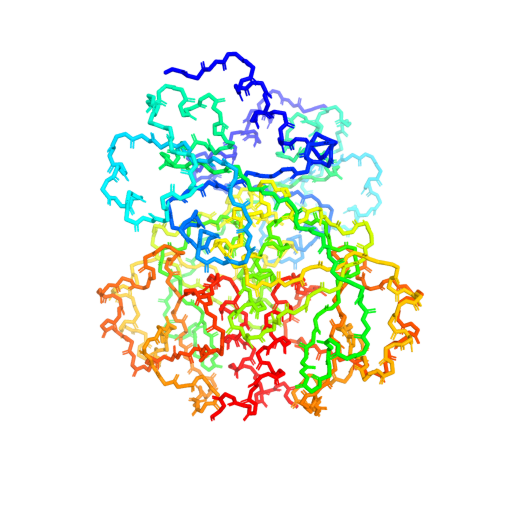N N . LYS A 1 226 ? 10.281 13.906 6.734 1 95.06 226 LYS A N 1
ATOM 1747 C CA . LYS A 1 226 ? 10.414 13.688 8.172 1 95.06 226 LYS A CA 1
ATOM 1748 C C . LYS A 1 226 ? 9.695 12.406 8.602 1 95.06 226 LYS A C 1
ATOM 1750 O O . LYS A 1 226 ? 9.672 12.078 9.789 1 95.06 226 LYS A O 1
ATOM 1755 N N . ALA A 1 227 ? 9.141 11.727 7.629 1 95.25 227 ALA A N 1
ATOM 1756 C CA . ALA A 1 227 ? 8.508 10.469 7.996 1 95.25 227 ALA A CA 1
ATOM 1757 C C . ALA A 1 227 ? 9.516 9.5 8.602 1 95.25 227 ALA A C 1
ATOM 1759 O O . ALA A 1 227 ? 10.68 9.469 8.188 1 95.25 227 ALA A O 1
ATOM 1760 N N . GLU A 1 228 ? 9.078 8.703 9.547 1 93.25 228 GLU A N 1
ATOM 1761 C CA . GLU A 1 228 ? 9.984 7.793 10.242 1 93.25 228 GLU A CA 1
ATOM 1762 C C . GLU A 1 228 ? 10.445 6.664 9.328 1 93.25 228 GLU A C 1
ATOM 1764 O O . GLU A 1 228 ? 11.578 6.195 9.422 1 93.25 228 GLU A O 1
ATOM 1769 N N . SER A 1 229 ? 9.531 6.164 8.555 1 95.5 229 SER A N 1
ATOM 1770 C CA . SER A 1 229 ? 9.82 5.09 7.609 1 95.5 229 SER A CA 1
ATOM 1771 C C . SER A 1 229 ? 8.742 5.008 6.527 1 95.5 229 SER A C 1
ATOM 1773 O O . SER A 1 229 ? 7.699 5.656 6.629 1 95.5 229 SER A O 1
ATOM 1775 N N . LEU A 1 230 ? 9.094 4.336 5.531 1 97.12 230 LEU A N 1
ATOM 1776 C CA . LEU A 1 230 ? 8.117 4.02 4.496 1 97.12 230 LEU A CA 1
ATOM 1777 C C . LEU A 1 230 ? 7.387 2.723 4.816 1 97.12 230 LEU A C 1
ATOM 1779 O O . LEU A 1 230 ? 7.93 1.847 5.492 1 97.12 230 LEU A O 1
ATOM 1783 N N . ASN A 1 231 ? 6.121 2.625 4.426 1 97.62 231 ASN A N 1
ATOM 1784 C CA . ASN A 1 231 ? 5.406 1.354 4.426 1 97.62 231 ASN A CA 1
ATOM 1785 C C . ASN A 1 231 ? 6.156 0.287 3.635 1 97.62 231 ASN A C 1
ATOM 1787 O O . ASN A 1 231 ? 6.707 0.571 2.57 1 97.62 231 ASN A O 1
ATOM 1791 N N . VAL A 1 232 ? 6.16 -0.906 4.086 1 98.56 232 VAL A N 1
ATOM 1792 C CA . VAL A 1 232 ? 6.992 -1.963 3.52 1 98.56 232 VAL A CA 1
ATOM 1793 C C . VAL A 1 232 ? 6.613 -2.191 2.057 1 98.56 232 VAL A C 1
ATOM 1795 O O . VAL A 1 232 ? 7.477 -2.475 1.223 1 98.56 232 VAL A O 1
ATOM 1798 N N . ALA A 1 233 ? 5.305 -2.146 1.703 1 98.69 233 ALA A N 1
ATOM 1799 C CA . ALA A 1 233 ? 4.887 -2.352 0.319 1 98.69 233 ALA A CA 1
ATOM 1800 C C . ALA A 1 233 ? 5.367 -1.211 -0.575 1 98.69 233 ALA A C 1
ATOM 1802 O O . ALA A 1 233 ? 5.781 -1.438 -1.715 1 98.69 233 ALA A O 1
ATOM 1803 N N . MET A 1 234 ? 5.344 0.039 -0.013 1 98.62 234 MET A N 1
ATOM 1804 C CA . MET A 1 234 ? 5.855 1.188 -0.753 1 98.62 234 MET A CA 1
ATOM 1805 C C . MET A 1 234 ? 7.355 1.054 -0.998 1 98.62 234 MET A C 1
ATOM 1807 O O . MET A 1 234 ? 7.828 1.273 -2.113 1 98.62 234 MET A O 1
ATOM 1811 N N . ALA A 1 235 ? 8.062 0.718 0.047 1 98.75 235 ALA A N 1
ATOM 1812 C CA . ALA A 1 235 ? 9.5 0.515 -0.085 1 98.75 235 ALA A CA 1
ATOM 1813 C C . ALA A 1 235 ? 9.812 -0.571 -1.113 1 98.75 235 ALA A C 1
ATOM 1815 O O . ALA A 1 235 ? 10.711 -0.414 -1.938 1 98.75 235 ALA A O 1
ATOM 1816 N N . THR A 1 236 ? 9.055 -1.671 -1.044 1 98.88 236 THR A N 1
ATOM 1817 C CA . THR A 1 236 ? 9.242 -2.77 -1.983 1 98.88 236 THR A CA 1
ATOM 1818 C C . THR A 1 236 ? 9.078 -2.287 -3.422 1 98.88 236 THR A C 1
ATOM 1820 O O . THR A 1 236 ? 9.859 -2.656 -4.301 1 98.88 236 THR A O 1
ATOM 1823 N N . ALA A 1 237 ? 8.055 -1.455 -3.662 1 98.88 237 ALA A N 1
ATOM 1824 C CA . ALA A 1 237 ? 7.793 -0.941 -5.004 1 98.88 237 ALA A CA 1
ATOM 1825 C C . ALA A 1 237 ? 8.977 -0.124 -5.52 1 98.88 237 ALA A C 1
ATOM 1827 O O . ALA A 1 237 ? 9.375 -0.263 -6.676 1 98.88 237 ALA A O 1
ATOM 1828 N N . ILE A 1 238 ? 9.547 0.704 -4.68 1 98.81 238 ILE A N 1
ATOM 1829 C CA . ILE A 1 238 ? 10.68 1.548 -5.055 1 98.81 238 ILE A CA 1
ATOM 1830 C C . ILE A 1 238 ? 11.891 0.676 -5.379 1 98.81 238 ILE A C 1
ATOM 1832 O O . ILE A 1 238 ? 12.555 0.879 -6.398 1 98.81 238 ILE A O 1
ATOM 1836 N N . PHE A 1 239 ? 12.141 -0.3 -4.547 1 98.88 239 PHE A N 1
ATOM 1837 C CA . PHE A 1 239 ? 13.266 -1.201 -4.766 1 98.88 239 PHE A CA 1
ATOM 1838 C C . PHE A 1 239 ? 13.102 -1.972 -6.066 1 98.88 239 PHE A C 1
ATOM 1840 O O . PHE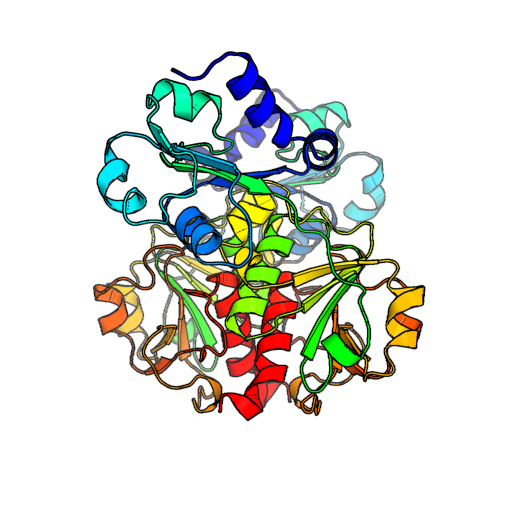 A 1 239 ? 14.031 -2.07 -6.863 1 98.88 239 PHE A O 1
ATOM 1847 N N . CYS A 1 240 ? 11.914 -2.553 -6.277 1 98.81 240 CYS A N 1
ATOM 1848 C CA . CYS A 1 240 ? 11.664 -3.299 -7.504 1 98.81 240 CYS A CA 1
ATOM 1849 C C . CYS A 1 240 ? 11.867 -2.416 -8.727 1 98.81 240 CYS A C 1
ATOM 1851 O O . CYS A 1 240 ? 12.461 -2.85 -9.719 1 98.81 240 CYS A O 1
ATOM 1853 N N . SER A 1 241 ? 11.359 -1.205 -8.656 1 98.62 241 SER A N 1
ATOM 1854 C CA . SER A 1 241 ? 11.516 -0.261 -9.758 1 98.62 241 SER A CA 1
ATOM 1855 C C . SER A 1 241 ? 12.992 -0.014 -10.062 1 98.62 241 SER A C 1
ATOM 1857 O O . SER A 1 241 ? 13.406 -0.043 -11.227 1 98.62 241 SER A O 1
ATOM 1859 N N . GLU A 1 242 ? 13.797 0.243 -9.023 1 98.31 242 GLU A N 1
ATOM 1860 C CA . GLU A 1 242 ? 15.211 0.526 -9.203 1 98.31 242 GLU A CA 1
ATOM 1861 C C . GLU A 1 242 ? 15.961 -0.696 -9.742 1 98.31 242 GLU A C 1
ATOM 1863 O O . GLU A 1 242 ? 16.844 -0.569 -10.578 1 98.31 242 GLU A O 1
ATOM 1868 N N . ILE A 1 243 ? 15.609 -1.844 -9.219 1 98 243 ILE A N 1
ATOM 1869 C CA . ILE A 1 243 ? 16.234 -3.094 -9.641 1 98 243 ILE A CA 1
ATOM 1870 C C . ILE A 1 243 ? 15.977 -3.32 -11.133 1 98 243 ILE A C 1
ATOM 1872 O O . ILE A 1 243 ? 16.859 -3.777 -11.859 1 98 243 ILE A O 1
ATOM 1876 N N . CYS A 1 244 ? 14.797 -2.932 -11.602 1 96.75 244 CYS A N 1
ATOM 1877 C CA . CYS A 1 244 ? 14.398 -3.238 -12.969 1 96.75 244 CYS A CA 1
ATOM 1878 C C . CYS A 1 244 ? 14.703 -2.068 -13.898 1 96.75 244 CYS A C 1
ATOM 1880 O O . CYS A 1 244 ? 14.445 -2.146 -15.102 1 96.75 244 CYS A O 1
ATOM 1882 N N . ARG A 1 245 ? 15.234 -1.008 -13.453 1 96.88 245 ARG A N 1
ATOM 1883 C CA . ARG A 1 245 ? 15.422 0.245 -14.172 1 96.88 245 ARG A CA 1
ATOM 1884 C C . ARG A 1 245 ? 16.25 0.029 -15.438 1 96.88 245 ARG A C 1
ATOM 1886 O O . ARG A 1 245 ? 15.867 0.46 -16.531 1 96.88 245 ARG A O 1
ATOM 1893 N N . ASN A 1 246 ? 17.344 -0.681 -15.32 1 93.75 246 ASN A N 1
ATOM 1894 C CA . ASN A 1 246 ? 18.266 -0.829 -16.438 1 93.75 246 ASN A CA 1
ATOM 1895 C C . ASN A 1 246 ? 17.672 -1.681 -17.562 1 93.75 246 ASN A C 1
ATOM 1897 O O . ASN A 1 246 ? 17.953 -1.463 -18.734 1 93.75 246 ASN A O 1
ATOM 1901 N N . THR A 1 247 ? 16.828 -2.574 -17.141 1 92.62 247 THR A N 1
ATOM 1902 C CA . THR A 1 247 ? 16.203 -3.447 -18.125 1 92.62 247 THR A CA 1
ATOM 1903 C C . THR A 1 247 ? 15 -2.766 -18.766 1 92.62 247 THR A C 1
ATOM 1905 O O . THR A 1 247 ? 14.633 -3.076 -19.906 1 92.62 247 THR A O 1
ATOM 1908 N N . LEU A 1 248 ? 14.43 -1.836 -18.078 1 92.81 248 LEU A N 1
ATOM 1909 C CA . LEU A 1 248 ? 13.18 -1.25 -18.531 1 92.81 248 LEU A CA 1
ATOM 1910 C C . LEU A 1 248 ? 13.398 0.146 -19.094 1 92.81 248 LEU A C 1
ATOM 1912 O O . LEU A 1 248 ? 12.469 0.77 -19.609 1 92.81 248 LEU A O 1
ATOM 1916 N N . LYS A 1 249 ? 14.578 0.662 -19.047 1 89.31 249 LYS A N 1
ATOM 1917 C CA . LYS A 1 249 ? 14.891 1.966 -19.625 1 89.31 249 LYS A CA 1
ATOM 1918 C C . LYS A 1 249 ? 14.797 1.93 -21.156 1 89.31 249 LYS A C 1
ATOM 1920 O O . LYS A 1 249 ? 15.18 0.939 -21.781 1 89.31 249 LYS A O 1
ATOM 1925 N N . MET B 1 1 ? -13.148 10.844 34.719 1 79.69 1 MET B N 1
ATOM 1926 C CA . MET B 1 1 ? -14.133 10.078 33.969 1 79.69 1 MET B CA 1
ATOM 1927 C C . MET B 1 1 ? -14.688 10.898 32.812 1 79.69 1 MET B C 1
ATOM 1929 O O . MET B 1 1 ? -14.898 12.109 32.938 1 79.69 1 MET B O 1
ATOM 1933 N N . LEU B 1 2 ? -14.789 10.258 31.688 1 89 2 LEU B N 1
ATOM 1934 C CA . LEU B 1 2 ? -15.336 10.945 30.516 1 89 2 LEU B CA 1
ATOM 1935 C C . LEU B 1 2 ? -16.828 11.156 30.672 1 89 2 LEU B C 1
ATOM 1937 O O . LEU B 1 2 ? -17.547 10.273 31.141 1 89 2 LEU B O 1
ATOM 1941 N N . SER B 1 3 ? -17.234 12.312 30.453 1 90.94 3 SER B N 1
ATOM 1942 C CA . SER B 1 3 ? -18.672 12.57 30.453 1 90.94 3 SER B CA 1
ATOM 1943 C C . SER B 1 3 ? -19.344 11.922 29.25 1 90.94 3 SER B C 1
ATOM 1945 O O . SER B 1 3 ? -18.688 11.562 28.281 1 90.94 3 SER B O 1
ATOM 1947 N N . LYS B 1 4 ? -20.641 11.727 29.344 1 91.75 4 LYS B N 1
ATOM 1948 C CA . LYS B 1 4 ? -21.422 11.172 28.234 1 91.75 4 LYS B CA 1
ATOM 1949 C C . LYS B 1 4 ? -21.297 12.039 26.984 1 91.75 4 LYS B C 1
ATOM 1951 O O . LYS B 1 4 ? -21.25 11.523 25.875 1 91.75 4 LYS B O 1
ATOM 1956 N N . SER B 1 5 ? -21.297 13.297 27.25 1 92.94 5 SER B N 1
ATOM 1957 C CA . SER B 1 5 ? -21.188 14.242 26.141 1 92.94 5 SER B CA 1
ATOM 1958 C C . SER B 1 5 ? -19.844 14.125 25.453 1 92.94 5 SER B C 1
ATOM 1960 O O . SER B 1 5 ? -19.75 14.188 24.219 1 92.94 5 SER B O 1
ATOM 1962 N N . GLN B 1 6 ? -18.812 13.977 26.188 1 93.25 6 GLN B N 1
ATOM 1963 C CA . GLN B 1 6 ? -17.469 13.797 25.641 1 93.25 6 GLN B CA 1
ATOM 1964 C C . GLN B 1 6 ? -17.391 12.516 24.812 1 93.25 6 GLN B C 1
ATOM 1966 O O . GLN B 1 6 ? -16.828 12.516 23.703 1 93.25 6 GLN B O 1
ATOM 1971 N N . ILE B 1 7 ? -17.938 11.445 25.391 1 95.19 7 ILE B N 1
ATOM 1972 C CA . ILE B 1 7 ? -17.938 10.148 24.719 1 95.19 7 ILE B CA 1
ATOM 1973 C C . ILE B 1 7 ? -18.688 10.25 23.391 1 95.19 7 ILE B C 1
ATOM 1975 O O . ILE B 1 7 ? -18.188 9.789 22.359 1 95.19 7 ILE B O 1
ATOM 1979 N N . SER B 1 8 ? -19.844 10.852 23.469 1 95.56 8 SER B N 1
ATOM 1980 C CA . SER B 1 8 ? -20.672 11.008 22.281 1 95.56 8 SER B CA 1
ATOM 1981 C C . SER B 1 8 ? -19.969 11.844 21.219 1 95.56 8 SER B C 1
ATOM 1983 O O . SER B 1 8 ? -19.984 11.508 20.031 1 95.56 8 SER B O 1
ATOM 1985 N N . LEU B 1 9 ? -19.375 12.914 21.609 1 95.88 9 LEU B N 1
ATOM 1986 C CA . LEU B 1 9 ? -18.641 13.766 20.688 1 95.88 9 LEU B CA 1
ATOM 1987 C C . LEU B 1 9 ? -17.531 12.992 19.984 1 95.88 9 LEU B C 1
ATOM 1989 O O . LEU B 1 9 ? -17.484 12.953 18.75 1 95.88 9 LEU B O 1
ATOM 1993 N N . ILE B 1 10 ? -16.75 12.352 20.766 1 96.81 10 ILE B N 1
ATOM 1994 C CA . ILE B 1 10 ? -15.57 11.672 20.234 1 96.81 10 ILE B CA 1
ATOM 1995 C C . ILE B 1 10 ? -16 10.547 19.297 1 96.81 10 ILE B C 1
ATOM 1997 O O . ILE B 1 10 ? -15.469 10.406 18.188 1 96.81 10 ILE B O 1
ATOM 2001 N N . THR B 1 11 ? -16.969 9.773 19.656 1 96.56 11 THR B N 1
ATOM 2002 C CA . THR B 1 11 ? -17.438 8.648 18.859 1 96.56 11 THR B CA 1
ATOM 2003 C C . THR B 1 11 ? -18.109 9.141 17.578 1 96.56 11 THR B C 1
ATOM 2005 O O . THR B 1 11 ? -18.047 8.484 16.531 1 96.56 11 THR B O 1
ATOM 2008 N N . SER B 1 12 ? -18.734 10.312 17.688 1 97.38 12 SER B N 1
ATOM 2009 C CA . SER B 1 12 ? -19.422 10.859 16.516 1 97.38 12 SER B CA 1
ATOM 2010 C C . SER B 1 12 ? -18.438 11.289 15.438 1 97.38 12 SER B C 1
ATOM 2012 O O . SER B 1 12 ? -18.797 11.336 14.258 1 97.38 12 SER B O 1
ATOM 2014 N N . LEU B 1 13 ? -17.219 11.594 15.797 1 97.81 13 LEU B N 1
ATOM 2015 C CA . LEU B 1 13 ? -16.219 12.109 14.875 1 97.81 13 LEU B CA 1
ATOM 2016 C C . LEU B 1 13 ? -15.758 11.023 13.906 1 97.81 13 LEU B C 1
ATOM 2018 O O . LEU B 1 13 ? -15 11.305 12.969 1 97.81 13 LEU B O 1
ATOM 2022 N N . GLN B 1 14 ? -16.203 9.812 14.109 1 96.12 14 GLN B N 1
ATOM 2023 C CA . GLN B 1 14 ? -15.977 8.75 13.133 1 96.12 14 GLN B CA 1
ATOM 2024 C C . GLN B 1 14 ? -16.719 9.039 11.828 1 96.12 14 GLN B C 1
ATOM 2026 O O . GLN B 1 14 ? -16.359 8.516 10.773 1 96.12 14 GLN B O 1
ATOM 2031 N N . HIS B 1 15 ? -17.766 9.875 12.008 1 96.38 15 HIS B N 1
ATOM 2032 C CA . HIS B 1 15 ? -18.578 10.234 10.852 1 96.38 15 HIS B CA 1
ATOM 2033 C C . HIS B 1 15 ? -18.172 11.586 10.281 1 96.38 15 HIS B C 1
ATOM 2035 O O . HIS B 1 15 ? -18 12.555 11.031 1 96.38 15 HIS B O 1
ATOM 2041 N N . LYS B 1 16 ? -18.016 11.594 8.992 1 96.75 16 LYS B N 1
ATOM 2042 C CA . LYS B 1 16 ? -17.562 12.789 8.281 1 96.75 16 LYS B CA 1
ATOM 2043 C C . LYS B 1 16 ? -18.406 14 8.648 1 96.75 16 LYS B C 1
ATOM 2045 O O . LYS B 1 16 ? -17.891 15.094 8.883 1 96.75 16 LYS B O 1
ATOM 2050 N N . LYS B 1 17 ? -19.688 13.781 8.703 1 96.56 17 LYS B N 1
ATOM 2051 C CA . LYS B 1 17 ? -20.625 14.859 8.992 1 96.56 17 LYS B CA 1
ATOM 2052 C C . LYS B 1 17 ? -20.266 15.586 10.281 1 96.56 17 LYS B C 1
ATOM 2054 O O . LYS B 1 17 ? -20.203 16.812 10.312 1 96.56 17 LYS B O 1
ATOM 2059 N N . PHE B 1 18 ? -19.969 14.891 11.289 1 97.75 18 PHE B N 1
ATOM 2060 C CA . PHE B 1 18 ? -19.734 15.477 12.602 1 97.75 18 PHE B CA 1
ATOM 2061 C C . PHE B 1 18 ? -18.328 16.062 12.695 1 97.75 18 PHE B C 1
ATOM 2063 O O . PHE B 1 18 ? -18.109 17.031 13.422 1 97.75 18 PHE B O 1
ATOM 2070 N N . ARG B 1 19 ? -17.344 15.492 11.984 1 97.69 19 ARG B N 1
ATOM 2071 C CA . ARG B 1 19 ? -16.031 16.109 11.922 1 97.69 19 ARG B CA 1
ATOM 2072 C C . ARG B 1 19 ? -16.109 17.531 11.375 1 97.69 19 ARG B C 1
ATOM 2074 O O . ARG B 1 19 ? -15.5 18.453 11.914 1 97.69 19 ARG B O 1
ATOM 2081 N N . HIS B 1 20 ? -16.844 17.703 10.344 1 94.5 20 HIS B N 1
ATOM 2082 C CA . HIS B 1 20 ? -16.969 19.016 9.727 1 94.5 20 HIS B CA 1
ATOM 2083 C C . HIS B 1 20 ? -17.844 19.938 10.578 1 94.5 20 HIS B C 1
ATOM 2085 O O . HIS B 1 20 ? -17.594 21.141 10.641 1 94.5 20 HIS B O 1
ATOM 2091 N N . GLN B 1 21 ? -18.906 19.344 11.188 1 96.81 21 GLN B N 1
ATOM 2092 C CA . GLN B 1 21 ? -19.766 20.125 12.07 1 96.81 21 GLN B CA 1
ATOM 2093 C C . GLN B 1 21 ? -18.969 20.719 13.234 1 96.81 21 GLN B C 1
ATOM 2095 O O . GLN B 1 21 ? -19.156 21.875 13.594 1 96.81 21 GLN B O 1
ATOM 2100 N N . HIS B 1 22 ? -18.094 19.969 13.82 1 97.38 22 HIS B N 1
ATOM 2101 C CA . HIS B 1 22 ? -17.359 20.391 15.008 1 97.38 22 HIS B CA 1
ATOM 2102 C C . HIS B 1 22 ? -15.969 20.891 14.641 1 97.38 22 HIS B C 1
ATOM 2104 O O . HIS B 1 22 ? -15.266 21.453 15.484 1 97.38 22 HIS B O 1
ATOM 2110 N N . ASN B 1 23 ? -15.539 20.656 13.398 1 97.75 23 ASN B N 1
ATOM 2111 C CA . ASN B 1 23 ? -14.211 21 12.906 1 97.75 23 ASN B CA 1
ATOM 2112 C C . ASN B 1 23 ? -13.109 20.328 13.719 1 97.75 23 ASN B C 1
ATOM 2114 O O . ASN B 1 23 ? -12.164 20.984 14.164 1 97.75 23 ASN B O 1
ATOM 2118 N N . LEU B 1 24 ? -13.406 19.031 13.969 1 98.38 24 LEU B N 1
ATOM 2119 C CA . LEU B 1 24 ? -12.477 18.234 14.766 1 98.38 24 LEU B CA 1
ATOM 2120 C C . LEU B 1 24 ? -12.266 16.859 14.125 1 98.38 24 LEU B C 1
ATOM 2122 O O . LEU B 1 24 ? -13.141 16.344 13.438 1 98.38 24 LEU B O 1
ATOM 2126 N N . PHE B 1 25 ? -11.094 16.328 14.367 1 98.62 25 PHE B N 1
ATOM 2127 C CA . PHE B 1 25 ? -10.828 14.938 14.023 1 98.62 25 PHE B CA 1
ATOM 2128 C C . PHE B 1 25 ? -9.984 14.266 15.094 1 98.62 25 PHE B C 1
ATOM 2130 O O . PHE B 1 25 ? -9.484 14.93 16 1 98.62 25 PHE B O 1
ATOM 2137 N N . ILE B 1 26 ? -9.914 12.945 14.992 1 98.38 26 ILE B N 1
ATOM 2138 C CA . ILE B 1 26 ? -9.305 12.141 16.047 1 98.38 26 ILE B CA 1
ATOM 2139 C C . ILE B 1 26 ? -7.926 11.656 15.594 1 98.38 26 ILE B C 1
ATOM 2141 O O . ILE B 1 26 ? -7.75 11.25 14.438 1 98.38 26 ILE B O 1
ATOM 2145 N N . VAL B 1 27 ? -6.973 11.781 16.469 1 98.44 27 VAL B N 1
ATOM 2146 C CA . VAL B 1 27 ? -5.656 11.172 16.297 1 98.44 27 VAL B CA 1
ATOM 2147 C C . VAL B 1 27 ? -5.391 10.203 17.453 1 98.44 27 VAL B C 1
ATOM 2149 O O . VAL B 1 27 ? -5.492 10.57 18.625 1 98.44 27 VAL B O 1
ATOM 2152 N N . GLU B 1 28 ? -5.074 9.008 17.109 1 98.12 28 GLU B N 1
ATOM 2153 C CA . GLU B 1 28 ? -4.852 8 18.141 1 98.12 28 GLU B CA 1
ATOM 2154 C C . GLU B 1 28 ? -3.42 7.473 18.094 1 98.12 28 GLU B C 1
ATOM 2156 O O . GLU B 1 28 ? -2.842 7.32 17.016 1 98.12 28 GLU B O 1
ATOM 2161 N N . GLY B 1 29 ? -2.881 7.133 19.297 1 96.62 29 GLY B N 1
ATOM 2162 C CA . GLY B 1 29 ? -1.523 6.633 19.438 1 96.62 29 GLY B CA 1
ATOM 2163 C C . GLY B 1 29 ? -0.542 7.688 19.906 1 96.62 29 GLY B C 1
ATOM 2164 O O . GLY B 1 29 ? -0.522 8.805 19.375 1 96.62 29 GLY B O 1
ATOM 2165 N N . HIS B 1 30 ? 0.258 7.363 20.828 1 95.19 30 HIS B N 1
ATOM 2166 C CA . HIS B 1 30 ? 1.142 8.32 21.469 1 95.19 30 HIS B CA 1
ATOM 2167 C C . HIS B 1 30 ? 2.102 8.953 20.469 1 95.19 30 HIS B C 1
ATOM 2169 O O . HIS B 1 30 ? 2.32 10.172 20.5 1 95.19 30 HIS B O 1
ATOM 2175 N N . LYS B 1 31 ? 2.664 8.227 19.562 1 94.19 31 LYS B N 1
ATOM 2176 C CA . LYS B 1 31 ? 3.627 8.75 18.594 1 94.19 31 LYS B CA 1
ATOM 2177 C C . LYS B 1 31 ? 2.975 9.773 17.672 1 94.19 31 LYS B C 1
ATOM 2179 O O . LYS B 1 31 ? 3.51 10.859 17.453 1 94.19 31 LYS B O 1
ATOM 2184 N N . SER B 1 32 ? 1.803 9.43 17.125 1 96.56 32 SER B N 1
ATOM 2185 C CA . SER B 1 32 ? 1.088 10.32 16.219 1 96.56 32 SER B CA 1
ATOM 2186 C C . SER B 1 32 ? 0.644 11.594 16.938 1 96.56 32 SER B C 1
ATOM 2188 O O . SER B 1 32 ? 0.75 12.695 16.375 1 96.56 32 SER B O 1
ATOM 2190 N N . VAL B 1 33 ? 0.173 11.461 18.156 1 96.94 33 VAL B N 1
ATOM 2191 C CA . VAL B 1 33 ? -0.307 12.617 18.922 1 96.94 33 VAL B CA 1
ATOM 2192 C C . VAL B 1 33 ? 0.844 13.586 19.172 1 96.94 33 VAL B C 1
ATOM 2194 O O . VAL B 1 33 ? 0.675 14.805 19.047 1 96.94 33 VAL B O 1
ATOM 2197 N N . ILE B 1 34 ? 1.998 13.039 19.453 1 94.81 34 ILE B N 1
ATOM 2198 C CA . ILE B 1 34 ? 3.168 13.875 19.703 1 94.81 34 ILE B CA 1
ATOM 2199 C C . ILE B 1 34 ? 3.529 14.641 18.422 1 94.81 34 ILE B C 1
ATOM 2201 O O . ILE B 1 34 ? 3.861 15.828 18.484 1 94.81 34 ILE B O 1
ATOM 2205 N N . GLU B 1 35 ? 3.467 13.977 17.266 1 95.69 35 GLU B N 1
ATOM 2206 C CA . GLU B 1 35 ? 3.744 14.641 15.992 1 95.69 35 GLU B CA 1
ATOM 2207 C C . GLU B 1 35 ? 2.803 15.82 15.773 1 95.69 35 GLU B C 1
ATOM 2209 O O . GLU B 1 35 ? 3.234 16.891 15.352 1 95.69 35 GLU B O 1
ATOM 2214 N N . PHE B 1 36 ? 1.556 15.625 16.047 1 96.88 36 PHE B N 1
ATOM 2215 C CA . PHE B 1 36 ? 0.585 16.703 15.859 1 96.88 36 PHE B CA 1
ATOM 2216 C C . PHE B 1 36 ? 0.805 17.812 16.875 1 96.88 36 PHE B C 1
ATOM 2218 O O . PHE B 1 36 ? 0.64 18.984 16.562 1 96.88 36 PHE B O 1
ATOM 2225 N N . ALA B 1 37 ? 1.154 17.453 18.094 1 95 37 ALA B N 1
ATOM 2226 C CA . ALA B 1 37 ? 1.402 18.438 19.141 1 95 37 ALA B CA 1
ATOM 2227 C C . ALA B 1 37 ? 2.58 19.344 18.781 1 95 37 ALA B C 1
ATOM 2229 O O . ALA B 1 37 ? 2.645 20.5 19.219 1 95 37 ALA B O 1
ATOM 2230 N N . GLN B 1 38 ? 3.459 18.812 17.969 1 93.31 38 GLN B N 1
ATOM 2231 C CA . GLN B 1 38 ? 4.664 19.531 17.578 1 93.31 38 GLN B CA 1
ATOM 2232 C C . GLN B 1 38 ? 4.496 20.203 16.219 1 93.31 38 GLN B C 1
ATOM 2234 O O . GLN B 1 38 ? 5.465 20.703 15.633 1 93.31 38 GLN B O 1
ATOM 2239 N N . SER B 1 39 ? 3.383 20.156 15.68 1 94.94 39 SER B N 1
ATOM 2240 C CA . SER B 1 39 ? 3.09 20.734 14.367 1 94.94 39 SER B CA 1
ATOM 2241 C C . SER B 1 39 ? 2.297 22.031 14.484 1 94.94 39 SER B C 1
ATOM 2243 O O . SER B 1 39 ? 2.193 22.594 15.57 1 94.94 39 SER B O 1
ATOM 2245 N N . SER B 1 40 ? 1.793 22.516 13.32 1 93.88 40 SER B N 1
ATOM 2246 C CA . SER B 1 40 ? 1.008 23.75 13.297 1 93.88 40 SER B CA 1
ATOM 2247 C C . SER B 1 40 ? -0.452 23.484 13.648 1 93.88 40 SER B C 1
ATOM 2249 O O . SER B 1 40 ? -1.246 24.422 13.781 1 93.88 40 SER B O 1
ATOM 2251 N N . TYR B 1 41 ? -0.776 22.234 13.852 1 96.25 41 TYR B N 1
ATOM 2252 C CA . TYR B 1 41 ? -2.148 21.891 14.211 1 96.25 41 TYR B CA 1
ATOM 2253 C C . TYR B 1 41 ? -2.449 22.312 15.648 1 96.25 41 TYR B C 1
ATOM 2255 O O . TYR B 1 41 ? -1.553 22.344 16.484 1 96.25 41 TYR B O 1
ATOM 2263 N N . ARG B 1 42 ? -3.717 22.609 15.867 1 95.38 42 ARG B N 1
ATOM 2264 C CA . ARG B 1 42 ? -4.164 22.938 17.219 1 95.38 42 ARG B CA 1
ATOM 2265 C C . ARG B 1 42 ? -4.855 21.734 17.875 1 95.38 42 ARG B C 1
ATOM 2267 O O . ARG B 1 42 ? -5.828 21.203 17.328 1 95.38 42 ARG B O 1
ATOM 2274 N N . LEU B 1 43 ? -4.352 21.312 19 1 96.12 43 LEU B N 1
ATOM 2275 C CA . LEU B 1 43 ? -4.98 20.219 19.734 1 96.12 43 LEU B CA 1
ATOM 2276 C C . LEU B 1 43 ? -5.992 20.766 20.75 1 96.12 43 LEU B C 1
ATOM 2278 O O . LEU B 1 43 ? -5.668 21.656 21.547 1 96.12 43 LEU B O 1
ATOM 2282 N N . GLU B 1 44 ? -7.172 20.266 20.641 1 95.25 44 GLU B N 1
ATOM 2283 C CA . GLU B 1 44 ? -8.234 20.672 21.562 1 95.25 44 GLU B CA 1
ATOM 2284 C C . GLU B 1 44 ? -8.102 19.969 22.906 1 95.25 44 GLU B C 1
ATOM 2286 O O . GLU B 1 44 ? -8.344 20.562 23.953 1 95.25 44 GLU B O 1
ATOM 2291 N N . ALA B 1 45 ? -7.828 18.688 22.891 1 95.81 45 ALA B N 1
ATOM 2292 C CA . ALA B 1 45 ? -7.707 17.859 24.094 1 95.81 45 ALA B CA 1
ATOM 2293 C C . ALA B 1 45 ? -6.902 16.594 23.812 1 95.81 45 ALA B C 1
ATOM 2295 O O . ALA B 1 45 ? -6.859 16.109 22.672 1 95.81 45 ALA B O 1
ATOM 2296 N N . ILE B 1 46 ? -6.25 16.109 24.828 1 96.62 46 ILE B N 1
ATOM 2297 C CA . ILE B 1 46 ? -5.57 14.82 24.797 1 96.62 46 ILE B CA 1
ATOM 2298 C C . ILE B 1 46 ? -6.09 13.938 25.922 1 96.62 46 ILE B C 1
ATOM 2300 O O . ILE B 1 46 ? -6.027 14.32 27.094 1 96.62 46 ILE B O 1
ATOM 2304 N N . TYR B 1 47 ? -6.656 12.859 25.531 1 96.75 47 TYR B N 1
ATOM 2305 C CA . TYR B 1 47 ? -7.055 11.828 26.484 1 96.75 47 TYR B CA 1
ATOM 2306 C C . TYR B 1 47 ? -6.012 10.719 26.562 1 96.75 47 TYR B C 1
ATOM 2308 O O . TYR B 1 47 ? -5.535 10.234 25.531 1 96.75 47 TYR B O 1
ATOM 2316 N N . TYR B 1 48 ? -5.594 10.344 27.797 1 96.69 48 TYR B N 1
ATOM 2317 C CA . TYR B 1 48 ? -4.527 9.359 27.891 1 96.69 48 TYR B CA 1
ATOM 2318 C C . TYR B 1 48 ? -4.711 8.477 29.125 1 96.69 48 TYR B C 1
ATOM 2320 O O . TYR B 1 48 ? -5.336 8.898 30.109 1 96.69 48 TYR B O 1
ATOM 2328 N N . THR B 1 49 ? -4.258 7.297 29.031 1 96.88 49 THR B N 1
ATOM 2329 C CA . THR B 1 49 ? -4.234 6.398 30.188 1 96.88 49 THR B CA 1
ATOM 2330 C C . THR B 1 49 ? -2.977 6.629 31.016 1 96.88 49 THR B C 1
ATOM 2332 O O . THR B 1 49 ? -1.984 7.164 30.516 1 96.88 49 THR B O 1
ATOM 2335 N N . PRO B 1 50 ? -2.971 6.191 32.219 1 95.12 50 PRO B N 1
ATOM 2336 C CA . PRO B 1 50 ? -1.909 6.523 33.156 1 95.12 50 PRO B CA 1
ATOM 2337 C C . PRO B 1 50 ? -0.523 6.113 32.688 1 95.12 50 PRO B C 1
ATOM 2339 O O . PRO B 1 50 ? 0.466 6.785 32.969 1 95.12 50 PRO B O 1
ATOM 2342 N N . GLU B 1 51 ? -0.395 5.109 31.969 1 94 51 GLU B N 1
ATOM 2343 C CA . GLU B 1 51 ? 0.904 4.594 31.547 1 94 51 GLU B CA 1
ATOM 2344 C C . GLU B 1 51 ? 1.61 5.578 30.609 1 94 51 GLU B C 1
ATOM 2346 O O . GLU B 1 51 ? 2.832 5.523 30.453 1 94 51 GLU B O 1
ATOM 2351 N N . PHE B 1 52 ? 0.854 6.555 30.078 1 94.25 52 PHE B N 1
ATOM 2352 C CA . PHE B 1 52 ? 1.446 7.48 29.109 1 94.25 52 PHE B CA 1
ATOM 2353 C C . PHE B 1 52 ? 1.652 8.852 29.734 1 94.25 52 PHE B C 1
ATOM 2355 O O . PHE B 1 52 ? 2.033 9.805 29.062 1 94.25 52 PHE B O 1
ATOM 2362 N N . SER B 1 53 ? 1.409 9.031 30.984 1 91.25 53 SER B N 1
ATOM 2363 C CA . SER B 1 53 ? 1.469 10.305 31.688 1 91.25 53 SER B CA 1
ATOM 2364 C C . SER B 1 53 ? 2.834 10.961 31.516 1 91.25 53 SER B C 1
ATOM 2366 O O . SER B 1 53 ? 2.924 12.141 31.156 1 91.25 53 SER B O 1
ATOM 2368 N N . SER B 1 54 ? 3.854 10.266 31.656 1 89.31 54 SER B N 1
ATOM 2369 C CA . SER B 1 54 ? 5.207 10.805 31.625 1 89.31 54 SER B CA 1
ATOM 2370 C C . SER B 1 54 ? 5.586 11.25 30.203 1 89.31 54 SER B C 1
ATOM 2372 O O . SER B 1 54 ? 6.285 12.25 30.031 1 89.31 54 SER B O 1
ATOM 2374 N N . LYS B 1 55 ? 5.152 10.57 29.266 1 85.19 55 LYS B N 1
ATOM 2375 C CA . LYS B 1 55 ? 5.504 10.844 27.875 1 85.19 55 LYS B CA 1
ATOM 2376 C C . LYS B 1 55 ? 4.789 12.094 27.359 1 85.19 55 LYS B C 1
ATOM 2378 O O . LYS B 1 55 ? 5.32 12.82 26.516 1 85.19 55 LYS B O 1
ATOM 2383 N N . LEU B 1 56 ? 3.68 12.367 27.875 1 83.88 56 LEU B N 1
ATOM 2384 C CA . LEU B 1 56 ? 2.832 13.422 27.312 1 83.88 56 LEU B CA 1
ATOM 2385 C C . LEU B 1 56 ? 3.02 14.727 28.078 1 83.88 56 LEU B C 1
ATOM 2387 O O . LEU B 1 56 ? 2.893 15.805 27.5 1 83.88 56 LEU B O 1
ATOM 2391 N N . LEU B 1 57 ? 3.164 14.68 29.328 1 74.06 57 LEU B N 1
ATOM 2392 C CA . LEU B 1 57 ? 3.178 15.875 30.172 1 74.06 57 LEU B CA 1
ATOM 2393 C C . LEU B 1 57 ? 4.375 16.766 29.828 1 74.06 57 LEU B C 1
ATOM 2395 O O . LEU B 1 57 ? 4.426 17.922 30.25 1 74.06 57 LEU B O 1
ATOM 2399 N N . LYS B 1 58 ? 5.207 16.281 29 1 78.81 58 LYS B N 1
ATOM 2400 C CA . LYS B 1 58 ? 6.336 17.094 28.562 1 78.81 58 LYS B CA 1
ATOM 2401 C C . LYS B 1 58 ? 5.941 17.984 27.391 1 78.81 58 LYS B C 1
ATOM 2403 O O . LYS B 1 58 ? 6.691 18.891 27 1 78.81 58 LYS B O 1
ATOM 2408 N N . LEU B 1 59 ? 4.809 17.719 26.969 1 81.38 59 LEU B N 1
ATOM 2409 C CA . LEU B 1 59 ? 4.305 18.516 25.844 1 81.38 59 LEU B CA 1
ATOM 2410 C C . LEU B 1 59 ? 3.783 19.859 26.328 1 81.38 59 LEU B C 1
ATOM 2412 O O . LEU B 1 59 ? 3.74 20.109 27.547 1 81.38 59 LEU B O 1
ATOM 2416 N N . SER B 1 60 ? 3.314 20.703 25.484 1 73.81 60 SER B N 1
ATOM 2417 C CA . SER B 1 60 ? 2.908 22.078 25.797 1 73.81 60 SER B CA 1
ATOM 2418 C C . SER B 1 60 ? 1.829 22.094 26.875 1 73.81 60 SER B C 1
ATOM 2420 O O . SER B 1 60 ? 0.918 21.266 26.859 1 73.81 60 SER B O 1
ATOM 2422 N N . ASN B 1 61 ? 1.911 23.031 27.672 1 68.25 61 ASN B N 1
ATOM 2423 C CA . ASN B 1 61 ? 0.981 23.234 28.766 1 68.25 61 ASN B CA 1
ATOM 2424 C C . ASN B 1 61 ? -0.327 23.859 28.297 1 68.25 61 ASN B C 1
ATOM 2426 O O . ASN B 1 61 ? -1.279 23.984 29.078 1 68.25 61 ASN B O 1
ATOM 2430 N N . LYS B 1 62 ? -0.422 24.156 27.109 1 81.06 62 LYS B N 1
ATOM 2431 C CA . LYS B 1 62 ? -1.616 24.812 26.594 1 81.06 62 LYS B CA 1
ATOM 2432 C C . LYS B 1 62 ? -2.641 23.812 26.094 1 81.06 62 LYS B C 1
ATOM 2434 O O . LYS B 1 62 ? -3.76 24.172 25.734 1 81.06 62 LYS B O 1
ATOM 2439 N N . ILE B 1 63 ? -2.322 22.609 26.188 1 86.69 63 ILE B N 1
ATOM 2440 C CA . ILE B 1 63 ? -3.219 21.547 25.719 1 86.69 63 ILE B CA 1
ATOM 2441 C C . ILE B 1 63 ? -4.004 20.984 26.891 1 86.69 63 ILE B C 1
ATOM 2443 O O . ILE B 1 63 ? -3.473 20.859 28 1 86.69 63 ILE B O 1
ATOM 2447 N N . ASN B 1 64 ? -5.273 20.797 26.766 1 90.88 64 ASN B N 1
ATOM 2448 C CA . ASN B 1 64 ? -6.102 20.156 27.781 1 90.88 64 ASN B CA 1
ATOM 2449 C C . ASN B 1 64 ? -5.805 18.656 27.875 1 90.88 64 ASN B C 1
ATOM 2451 O O . ASN B 1 64 ? -6.141 17.891 26.953 1 90.88 64 ASN B O 1
ATOM 2455 N N . PHE B 1 65 ? -5.168 18.312 28.969 1 93.81 65 PHE B N 1
ATOM 2456 C CA . PHE B 1 65 ? -4.855 16.906 29.203 1 93.81 65 PHE B CA 1
ATOM 2457 C C . PHE B 1 65 ? -5.867 16.266 30.141 1 93.81 65 PHE B C 1
ATOM 2459 O O . PHE B 1 65 ? -6.184 16.828 31.188 1 93.81 65 PHE B O 1
ATOM 2466 N N . GLN B 1 66 ? -6.367 15.195 29.734 1 94.75 66 GLN B N 1
ATOM 2467 C CA . GLN B 1 66 ? -7.305 14.477 30.594 1 94.75 66 GLN B CA 1
ATOM 2468 C C . GLN B 1 66 ? -6.91 13.016 30.734 1 94.75 66 GLN B C 1
ATOM 2470 O O . GLN B 1 66 ? -6.969 12.25 29.766 1 94.75 66 GLN B O 1
ATOM 2475 N N . GLU B 1 67 ? -6.52 12.633 31.938 1 95.62 67 GLU B N 1
ATOM 2476 C CA . GLU B 1 67 ? -6.246 11.227 32.219 1 95.62 67 GLU B CA 1
ATOM 2477 C C . GLU B 1 67 ? -7.543 10.438 32.375 1 95.62 67 GLU B C 1
ATOM 2479 O O . GLU B 1 67 ? -8.445 10.844 33.094 1 95.62 67 GLU B O 1
ATOM 2484 N N . ILE B 1 68 ? -7.625 9.32 31.672 1 96.75 68 ILE B N 1
ATOM 2485 C CA . ILE B 1 68 ? -8.852 8.531 31.719 1 96.75 68 ILE B CA 1
ATOM 2486 C C . ILE B 1 68 ? -8.516 7.059 31.938 1 96.75 68 ILE B C 1
ATOM 2488 O O . ILE B 1 68 ? -7.348 6.664 31.859 1 96.75 68 ILE B O 1
ATOM 2492 N N . SER B 1 69 ? -9.594 6.195 32.219 1 96 69 SER B N 1
ATOM 2493 C CA . SER B 1 69 ? -9.391 4.77 32.438 1 96 69 SER B CA 1
ATOM 2494 C C . SER B 1 69 ? -9.219 4.016 31.125 1 96 69 SER B C 1
ATOM 2496 O O . SER B 1 69 ? -9.586 4.52 30.062 1 96 69 SER B O 1
ATOM 2498 N N . VAL B 1 70 ? -8.688 2.832 31.266 1 95.75 70 VAL B N 1
ATOM 2499 C CA . VAL B 1 70 ? -8.547 1.952 30.109 1 95.75 70 VAL B CA 1
ATOM 2500 C C . VAL B 1 70 ? -9.922 1.636 29.531 1 95.75 70 VAL B C 1
ATOM 2502 O O . VAL B 1 70 ? -10.078 1.542 28.312 1 95.75 70 VAL B O 1
ATOM 2505 N N . VAL B 1 71 ? -10.891 1.536 30.375 1 95.06 71 VAL B N 1
ATOM 2506 C CA . VAL B 1 71 ? -12.258 1.24 29.969 1 95.06 71 VAL B CA 1
ATOM 2507 C C . VAL B 1 71 ? -12.82 2.412 29.156 1 95.06 71 VAL B C 1
ATOM 2509 O O . VAL B 1 71 ? -13.438 2.215 28.109 1 95.06 71 VAL B O 1
ATOM 2512 N N . ASP B 1 72 ? -12.586 3.588 29.672 1 95.88 72 ASP B N 1
ATOM 2513 C CA . ASP B 1 72 ? -13.047 4.781 28.969 1 95.88 72 ASP B CA 1
ATOM 2514 C C . ASP B 1 72 ? -12.352 4.926 27.609 1 95.88 72 ASP B C 1
ATOM 2516 O O . ASP B 1 72 ? -12.984 5.316 26.625 1 95.88 72 ASP B O 1
ATOM 2520 N N . MET B 1 73 ? -11.117 4.656 27.609 1 97.06 73 MET B N 1
ATOM 2521 C CA . MET B 1 73 ? -10.359 4.711 26.359 1 97.06 73 MET B CA 1
ATOM 2522 C C . MET B 1 73 ? -10.938 3.752 25.328 1 97.06 73 MET B C 1
ATOM 2524 O O . MET B 1 73 ? -11.047 4.094 24.156 1 97.06 73 MET B O 1
ATOM 2528 N N . ALA B 1 74 ? -11.258 2.545 25.734 1 95.88 74 ALA B N 1
ATOM 2529 C CA . ALA B 1 74 ? -11.828 1.54 24.828 1 95.88 74 ALA B CA 1
ATOM 2530 C C . ALA B 1 74 ? -13.164 2.008 24.266 1 95.88 74 ALA B C 1
ATOM 2532 O O . ALA B 1 74 ? -13.523 1.663 23.141 1 95.88 74 ALA B O 1
ATOM 2533 N N . ARG B 1 75 ? -13.836 2.855 24.953 1 95.06 75 ARG B N 1
ATOM 2534 C CA . ARG B 1 75 ? -15.148 3.338 24.547 1 95.06 75 ARG B CA 1
ATOM 2535 C C . ARG B 1 75 ? -15.023 4.395 23.453 1 95.06 75 ARG B C 1
ATOM 2537 O O . ARG B 1 75 ? -15.938 4.566 22.641 1 95.06 75 ARG B O 1
ATOM 2544 N N . ILE B 1 76 ? -13.922 5.055 23.453 1 96.62 76 ILE B N 1
ATOM 2545 C CA . ILE B 1 76 ? -13.852 6.203 22.547 1 96.62 76 ILE B CA 1
ATOM 2546 C C . ILE B 1 76 ? -12.891 5.898 21.406 1 96.62 76 ILE B C 1
ATOM 2548 O O . ILE B 1 76 ? -12.859 6.625 20.406 1 96.62 76 ILE B O 1
ATOM 2552 N N . SER B 1 77 ? -12.117 4.855 21.531 1 96.5 77 SER B N 1
ATOM 2553 C CA . SER B 1 77 ? -11.148 4.5 20.5 1 96.5 77 SER B CA 1
ATOM 2554 C C . SER B 1 77 ? -11.836 3.865 19.297 1 96.5 77 SER B C 1
ATOM 2556 O O . SER B 1 77 ? -12.82 3.139 19.438 1 96.5 77 SER B O 1
ATOM 2558 N N . CYS B 1 78 ? -11.32 4.168 18.109 1 93.31 78 CYS B N 1
ATOM 2559 C CA . CYS B 1 78 ? -11.797 3.555 16.875 1 93.31 78 CYS B CA 1
ATOM 2560 C C . CYS B 1 78 ? -10.961 2.326 16.531 1 93.31 78 CYS B C 1
ATOM 2562 O O . CYS B 1 78 ? -11.266 1.623 15.562 1 93.31 78 CYS B O 1
ATOM 2564 N N . LEU B 1 79 ? -10.016 2.025 17.312 1 93.19 79 LEU B N 1
ATOM 2565 C CA . LEU B 1 79 ? -9.086 0.943 17.016 1 93.19 79 LEU B CA 1
ATOM 2566 C C . LEU B 1 79 ? -9.484 -0.338 17.734 1 93.19 79 LEU B C 1
ATOM 2568 O O . LEU B 1 79 ? -10.125 -0.287 18.781 1 93.19 79 LEU B O 1
ATOM 2572 N N . LYS B 1 80 ? -9.133 -1.452 17.094 1 89.12 80 LYS B N 1
ATOM 2573 C CA . LYS B 1 80 ? -9.398 -2.748 17.703 1 89.12 80 LYS B CA 1
ATOM 2574 C C . LYS B 1 80 ? -8.742 -2.852 19.078 1 89.12 80 LYS B C 1
ATOM 2576 O O . LYS B 1 80 ? -9.352 -3.354 20.031 1 89.12 80 LYS B O 1
ATOM 2581 N N . THR B 1 81 ? -7.516 -2.41 19.156 1 90.88 81 THR B N 1
ATOM 2582 C CA . THR B 1 81 ? -6.789 -2.311 20.422 1 90.88 81 THR B CA 1
ATOM 2583 C C . THR B 1 81 ? -6.555 -0.849 20.797 1 90.88 81 THR B C 1
ATOM 2585 O O . THR B 1 81 ? -5.738 -0.166 20.172 1 90.88 81 THR B O 1
ATOM 2588 N N . PRO B 1 82 ? -7.195 -0.525 21.766 1 92.81 82 PRO B N 1
ATOM 2589 C CA . PRO B 1 82 ? -7.039 0.881 22.141 1 92.81 82 PRO B CA 1
ATOM 2590 C C . PRO B 1 82 ? -5.586 1.254 22.438 1 92.81 82 PRO B C 1
ATOM 2592 O O . PRO B 1 82 ? -4.906 0.563 23.203 1 92.81 82 PRO B O 1
ATOM 2595 N N . PRO B 1 83 ? -5.062 2.318 21.906 1 91.19 83 PRO B N 1
ATOM 2596 C CA . PRO B 1 83 ? -3.637 2.635 22 1 91.19 83 PRO B CA 1
ATOM 2597 C C . PRO B 1 83 ? -3.25 3.283 23.328 1 91.19 83 PRO B C 1
ATOM 2599 O O . PRO B 1 83 ? -2.068 3.328 23.672 1 91.19 83 PRO B O 1
ATOM 2602 N N . GLY B 1 84 ? -4.234 3.961 24.047 1 95.5 84 GLY B N 1
ATOM 2603 C CA . GLY B 1 84 ? -3.98 4.586 25.328 1 95.5 84 GLY B CA 1
ATOM 2604 C C . GLY B 1 84 ? -3.867 6.098 25.25 1 95.5 84 GLY B C 1
ATOM 2605 O O . GLY B 1 84 ? -3.832 6.781 26.266 1 95.5 84 GLY B O 1
ATOM 2606 N N . VAL B 1 85 ? -3.707 6.629 24.094 1 97.38 85 VAL B N 1
ATOM 2607 C CA . VAL B 1 85 ? -3.67 8.07 23.875 1 97.38 85 VAL B CA 1
ATOM 2608 C C . VAL B 1 85 ? -4.57 8.445 22.703 1 97.38 85 VAL B C 1
ATOM 2610 O O . VAL B 1 85 ? -4.523 7.805 21.656 1 97.38 85 VAL B O 1
ATOM 2613 N N . LEU B 1 86 ? -5.406 9.414 22.844 1 97.94 86 LEU B N 1
ATOM 2614 C CA . LEU B 1 86 ? -6.312 9.938 21.828 1 97.94 86 LEU B CA 1
ATOM 2615 C C . LEU B 1 86 ? -6.391 11.461 21.891 1 97.94 86 LEU B C 1
ATOM 2617 O O . LEU B 1 86 ? -6.578 12.023 22.969 1 97.94 86 LEU B O 1
ATOM 2621 N N . ALA B 1 87 ? -6.266 12.102 20.797 1 97.75 87 ALA B N 1
ATOM 2622 C CA . ALA B 1 87 ? -6.328 13.562 20.75 1 97.75 87 ALA B CA 1
ATOM 2623 C C . ALA B 1 87 ? -7.457 14.047 19.859 1 97.75 87 ALA B C 1
ATOM 2625 O O . ALA B 1 87 ? -7.766 13.414 18.844 1 97.75 87 ALA B O 1
ATOM 2626 N N . LEU B 1 88 ? -8.039 15.055 20.281 1 97.88 88 LEU B N 1
ATOM 2627 C CA . LEU B 1 88 ? -8.938 15.844 19.438 1 97.88 88 LEU B CA 1
ATOM 2628 C C . LEU B 1 88 ? -8.195 17.016 18.812 1 97.88 88 LEU B C 1
ATOM 2630 O O . LEU B 1 88 ? -7.617 17.844 19.516 1 97.88 88 LEU B O 1
ATOM 2634 N N . VAL B 1 89 ? -8.25 17.016 17.516 1 98.19 89 VAL B N 1
ATOM 2635 C CA . VAL B 1 89 ? -7.449 18 16.797 1 98.19 89 VAL B CA 1
ATOM 2636 C C . VAL B 1 89 ? -8.352 18.844 15.883 1 98.19 89 VAL B C 1
ATOM 2638 O O . VAL B 1 89 ? -9.258 18.312 15.234 1 98.19 89 VAL B O 1
ATOM 2641 N N . ASN B 1 90 ? -8.094 20.125 15.812 1 97.88 90 ASN B N 1
ATOM 2642 C CA . ASN B 1 90 ? -8.875 21.016 14.953 1 97.88 90 ASN B CA 1
ATOM 2643 C C . ASN B 1 90 ? -8.516 20.844 13.484 1 97.88 90 ASN B C 1
ATOM 2645 O O . ASN B 1 90 ? -7.34 20.75 13.133 1 97.88 90 ASN B O 1
ATOM 2649 N N . ILE B 1 91 ? -9.5 20.719 12.633 1 97.75 91 ILE B N 1
ATOM 2650 C CA . ILE B 1 91 ? -9.266 20.734 11.195 1 97.75 91 ILE B CA 1
ATOM 2651 C C . ILE B 1 91 ? -8.812 22.125 10.758 1 97.75 91 ILE B C 1
ATOM 2653 O O . ILE B 1 91 ? -9.5 23.125 11 1 97.75 91 ILE B O 1
ATOM 2657 N N . PRO B 1 92 ? -7.723 22.172 10.188 1 95.38 92 PRO B N 1
ATOM 2658 C CA . PRO B 1 92 ? -7.215 23.5 9.828 1 95.38 92 PRO B CA 1
ATOM 2659 C C . PRO B 1 92 ? -7.984 24.125 8.672 1 95.38 92 PRO B C 1
ATOM 2661 O O . PRO B 1 92 ? -8.602 23.422 7.871 1 95.38 92 PRO B O 1
ATOM 2664 N N . VAL B 1 93 ? -7.918 25.453 8.641 1 89.56 93 VAL B N 1
ATOM 2665 C CA . VAL B 1 93 ? -8.414 26.188 7.477 1 89.56 93 VAL B CA 1
ATOM 2666 C C . VAL B 1 93 ? -7.34 26.203 6.387 1 89.56 93 VAL B C 1
ATOM 2668 O O . VAL B 1 93 ? -6.215 26.641 6.625 1 89.56 93 VAL B O 1
ATOM 2671 N N . SER B 1 94 ? -7.633 25.578 5.328 1 80.38 94 SER B N 1
ATOM 2672 C CA . SER B 1 94 ? -6.652 25.531 4.25 1 80.38 94 SER B CA 1
ATOM 2673 C C . SER B 1 94 ? -6.473 26.891 3.592 1 80.38 94 SER B C 1
ATOM 2675 O O . SER B 1 94 ? -7.453 27.578 3.281 1 80.38 94 SER B O 1
ATOM 2677 N N . PRO B 1 95 ? -5.23 27.234 3.434 1 81.31 95 PRO B N 1
ATOM 2678 C CA . PRO B 1 95 ? -5.023 28.469 2.672 1 81.31 95 PRO B CA 1
ATOM 2679 C C . PRO B 1 95 ? -5.473 28.344 1.217 1 81.31 95 PRO B C 1
ATOM 2681 O O . PRO B 1 95 ? -5.625 27.234 0.705 1 81.31 95 PRO B O 1
ATOM 2684 N N . LEU B 1 96 ? -5.641 29.484 0.652 1 85.94 96 LEU B N 1
ATOM 2685 C CA . LEU B 1 96 ? -5.957 29.5 -0.771 1 85.94 96 LEU B CA 1
ATOM 2686 C C . LEU B 1 96 ? -4.789 28.953 -1.59 1 85.94 96 LEU B C 1
ATOM 2688 O O . LEU B 1 96 ? -3.645 29.359 -1.399 1 85.94 96 LEU B O 1
ATOM 2692 N N . LEU B 1 97 ? -5.121 28 -2.301 1 90.31 97 LEU B N 1
ATOM 2693 C CA . LEU B 1 97 ? -4.113 27.375 -3.158 1 90.31 97 LEU B CA 1
ATOM 2694 C C . LEU B 1 97 ? -3.77 28.281 -4.336 1 90.31 97 LEU B C 1
ATOM 2696 O O . LEU B 1 97 ? -4.645 28.656 -5.121 1 90.31 97 LEU B O 1
ATOM 2700 N N . ASP B 1 98 ? -2.555 28.734 -4.406 1 87.25 98 ASP B N 1
ATOM 2701 C CA . ASP B 1 98 ? -2.072 29.5 -5.555 1 87.25 98 ASP B CA 1
ATOM 2702 C C . ASP B 1 98 ? -0.639 29.109 -5.906 1 87.25 98 ASP B C 1
ATOM 2704 O O . ASP B 1 98 ? -0.019 28.297 -5.211 1 87.25 98 ASP B O 1
ATOM 2708 N N . TYR B 1 99 ? -0.21 29.625 -6.965 1 86 99 TYR B N 1
ATOM 2709 C CA . TYR B 1 99 ? 1.095 29.281 -7.52 1 86 99 TYR B CA 1
ATOM 2710 C C . TYR B 1 99 ? 2.205 29.547 -6.512 1 86 99 TYR B C 1
ATOM 2712 O O . TYR B 1 99 ? 3.16 28.781 -6.406 1 86 99 TYR B O 1
ATOM 2720 N N . SER B 1 100 ? 2.082 30.578 -5.789 1 89.88 100 SER B N 1
ATOM 2721 C CA . SER B 1 100 ? 3.146 30.984 -4.875 1 89.88 100 SER B CA 1
ATOM 2722 C C . SER B 1 100 ? 3.395 29.922 -3.812 1 89.88 100 SER B C 1
ATOM 2724 O O . SER B 1 100 ? 4.516 29.766 -3.32 1 89.88 100 SER B O 1
ATOM 2726 N N . LEU B 1 101 ? 2.439 29.141 -3.533 1 91.69 101 LEU B N 1
ATOM 2727 C CA . LEU B 1 101 ? 2.518 28.109 -2.512 1 91.69 101 LEU B CA 1
ATOM 2728 C C . LEU B 1 101 ? 3.244 26.875 -3.043 1 91.69 101 LEU B C 1
ATOM 2730 O O . LEU B 1 101 ? 3.799 26.094 -2.268 1 91.69 101 LEU B O 1
ATOM 2734 N N . LEU B 1 102 ? 3.295 26.734 -4.352 1 95.19 102 LEU B N 1
ATOM 2735 C CA . LEU B 1 102 ? 3.762 25.484 -4.957 1 95.19 102 LEU B CA 1
ATOM 2736 C C . LEU B 1 102 ? 5.02 25.719 -5.789 1 95.19 102 LEU B C 1
ATOM 2738 O O . LEU B 1 102 ? 5.543 24.797 -6.41 1 95.19 102 LEU B O 1
ATOM 2742 N N . LYS B 1 103 ? 5.504 26.906 -5.789 1 93.81 103 LYS B N 1
ATOM 2743 C CA . LYS B 1 103 ? 6.645 27.266 -6.629 1 93.81 103 LYS B CA 1
ATOM 2744 C C . LYS B 1 103 ? 7.91 26.547 -6.172 1 93.81 103 LYS B C 1
ATOM 2746 O O . LYS B 1 103 ? 8.102 26.312 -4.977 1 93.81 103 LYS B O 1
ATOM 2751 N N . GLU B 1 104 ? 8.75 26.109 -7.086 1 95.12 104 GLU B N 1
ATOM 2752 C CA . GLU B 1 104 ? 10.094 25.547 -6.898 1 95.12 104 GLU B CA 1
ATOM 2753 C C . GLU B 1 104 ? 10.047 24.25 -6.105 1 95.12 104 GLU B C 1
ATOM 2755 O O . GLU B 1 104 ? 10.969 23.953 -5.336 1 95.12 104 GLU B O 1
ATOM 2760 N N . LYS B 1 105 ? 8.969 23.562 -6.184 1 96.69 105 LYS B N 1
ATOM 2761 C CA . LYS B 1 105 ? 8.844 22.266 -5.543 1 96.69 105 LYS B CA 1
ATOM 2762 C C . LYS B 1 105 ? 7.84 21.375 -6.277 1 96.69 105 LYS B C 1
ATOM 2764 O O . LYS B 1 105 ? 7.156 21.844 -7.195 1 96.69 105 LYS B O 1
ATOM 2769 N N . PHE B 1 106 ? 7.82 20.172 -5.977 1 98.06 106 PHE B N 1
ATOM 2770 C CA . PHE B 1 106 ? 6.832 19.25 -6.52 1 98.06 106 PHE B CA 1
ATOM 2771 C C . PHE B 1 106 ? 5.66 19.078 -5.559 1 98.06 106 PHE B C 1
ATOM 2773 O O . PHE B 1 106 ? 5.84 19.125 -4.34 1 98.06 106 PHE B O 1
ATOM 2780 N N . SER B 1 107 ? 4.469 18.938 -6.102 1 98.5 107 SER B N 1
ATOM 2781 C CA . SER B 1 107 ? 3.256 18.609 -5.363 1 98.5 107 SER B CA 1
ATOM 2782 C C . SER B 1 107 ? 2.518 17.438 -6.004 1 98.5 107 SER B C 1
ATOM 2784 O O . SER B 1 107 ? 2.764 17.094 -7.164 1 98.5 107 SER B O 1
ATOM 2786 N N . LEU B 1 108 ? 1.681 16.812 -5.262 1 98.75 108 LEU B N 1
ATOM 2787 C CA . LEU B 1 108 ? 0.838 15.742 -5.77 1 98.75 108 LEU B CA 1
ATOM 2788 C C . LEU B 1 108 ? -0.591 16.219 -5.988 1 98.75 108 LEU B C 1
ATOM 2790 O O . LEU B 1 108 ? -1.089 17.062 -5.234 1 98.75 108 LEU B O 1
ATOM 2794 N N . ALA B 1 109 ? -1.198 15.742 -6.977 1 98.88 109 ALA B N 1
ATOM 2795 C CA . ALA B 1 109 ? -2.641 15.867 -7.168 1 98.88 109 ALA B CA 1
ATOM 2796 C C . ALA B 1 109 ? -3.307 14.5 -7.238 1 98.88 109 ALA B C 1
ATOM 2798 O O . ALA B 1 109 ? -2.85 13.617 -7.973 1 98.88 109 ALA B O 1
ATOM 2799 N N . LEU B 1 110 ? -4.332 14.32 -6.484 1 98.88 110 LEU B N 1
ATOM 2800 C CA . LEU B 1 110 ? -5.047 13.047 -6.418 1 98.88 110 LEU B CA 1
ATOM 2801 C C . LEU B 1 110 ? -6.457 13.188 -6.98 1 98.88 110 LEU B C 1
ATOM 2803 O O . LEU B 1 110 ? -7.281 13.922 -6.422 1 98.88 110 LEU B O 1
ATOM 2807 N N . ASP B 1 111 ? -6.734 12.5 -8.031 1 98.81 111 ASP B N 1
ATOM 2808 C CA . ASP B 1 111 ? -8.023 12.547 -8.711 1 98.81 111 ASP B CA 1
ATOM 2809 C C . ASP B 1 111 ? -8.914 11.383 -8.289 1 98.81 111 ASP B C 1
ATOM 2811 O O . ASP B 1 111 ? -9.023 10.391 -9 1 98.81 111 ASP B O 1
ATOM 2815 N N . GLY B 1 112 ? -9.594 11.609 -7.203 1 98.62 112 GLY B N 1
ATOM 2816 C CA . GLY B 1 112 ? -10.633 10.68 -6.793 1 98.62 112 GLY B CA 1
ATOM 2817 C C . GLY B 1 112 ? -10.094 9.445 -6.09 1 98.62 112 GLY B C 1
ATOM 2818 O O . GLY B 1 112 ? -10.633 8.352 -6.238 1 98.62 112 GLY B O 1
ATOM 2819 N N . VAL B 1 113 ? -8.953 9.508 -5.402 1 98.75 113 VAL B N 1
ATOM 2820 C CA . VAL B 1 113 ? -8.492 8.398 -4.566 1 98.75 113 VAL B CA 1
ATOM 2821 C C . VAL B 1 113 ? -9.508 8.148 -3.449 1 98.75 113 VAL B C 1
ATOM 2823 O O . VAL B 1 113 ? -9.891 9.07 -2.727 1 98.75 113 VAL B O 1
ATOM 2826 N N . GLN B 1 114 ? -9.898 6.875 -3.242 1 98.19 114 GLN B N 1
ATOM 2827 C CA . GLN B 1 114 ? -11.039 6.613 -2.373 1 98.19 114 GLN B CA 1
ATOM 2828 C C . GLN B 1 114 ? -10.633 5.777 -1.161 1 98.19 114 GLN B C 1
ATOM 2830 O O . GLN B 1 114 ? -11.25 5.875 -0.098 1 98.19 114 GLN B O 1
ATOM 2835 N N . ASP B 1 115 ? -9.688 4.902 -1.273 1 97.94 115 ASP B N 1
ATOM 2836 C CA . ASP B 1 115 ? -9.32 3.973 -0.211 1 97.94 115 ASP B CA 1
ATOM 2837 C C . ASP B 1 115 ? -8.539 4.684 0.894 1 97.94 115 ASP B C 1
ATOM 2839 O O . ASP B 1 115 ? -7.484 5.27 0.639 1 97.94 115 ASP B O 1
ATOM 2843 N N . PRO B 1 116 ? -8.953 4.586 2.135 1 98.19 116 PRO B N 1
ATOM 2844 C CA . PRO B 1 116 ? -8.273 5.266 3.236 1 98.19 116 PRO B CA 1
ATOM 2845 C C . PRO B 1 116 ? -6.828 4.797 3.418 1 98.19 116 PRO B C 1
ATOM 2847 O O . PRO B 1 116 ? -5.949 5.602 3.734 1 98.19 116 PRO B O 1
ATOM 2850 N N . GLY B 1 117 ? -6.582 3.514 3.256 1 97.81 117 GLY B N 1
ATOM 2851 C CA . GLY B 1 117 ? -5.227 3 3.346 1 97.81 117 GLY B CA 1
ATOM 2852 C C . GLY B 1 117 ? -4.293 3.596 2.309 1 97.81 117 GLY B C 1
ATOM 2853 O O . GLY B 1 117 ? -3.188 4.031 2.637 1 97.81 117 GLY B O 1
ATOM 2854 N N . ASN B 1 118 ? -4.801 3.623 1.068 1 98.5 118 ASN B N 1
ATOM 2855 C CA . ASN B 1 118 ? -4.027 4.242 -0.003 1 98.5 118 ASN B CA 1
ATOM 2856 C C . ASN B 1 118 ? -3.744 5.715 0.291 1 98.5 118 ASN B C 1
ATOM 2858 O O . ASN B 1 118 ? -2.605 6.168 0.162 1 98.5 118 ASN B O 1
ATOM 2862 N N . MET B 1 119 ? -4.75 6.438 0.684 1 98.75 119 MET B N 1
ATOM 2863 C CA . MET B 1 119 ? -4.594 7.859 0.97 1 98.75 119 MET B CA 1
ATOM 2864 C C . MET B 1 119 ? -3.551 8.086 2.061 1 98.75 119 MET B C 1
ATOM 2866 O O . MET B 1 119 ? -2.656 8.914 1.91 1 98.75 119 MET B O 1
ATOM 2870 N N . GLY B 1 120 ? -3.668 7.336 3.16 1 98.62 120 GLY B N 1
ATOM 2871 C CA . GLY B 1 120 ? -2.719 7.484 4.25 1 98.62 120 GLY B CA 1
ATOM 2872 C C . GLY B 1 120 ? -1.285 7.207 3.838 1 98.62 120 GLY B C 1
ATOM 2873 O O . GLY B 1 120 ? -0.375 7.961 4.188 1 98.62 120 GLY B O 1
ATOM 2874 N N . THR B 1 121 ? -1.077 6.145 3.078 1 98.25 121 THR B N 1
ATOM 2875 C CA . THR B 1 121 ? 0.27 5.758 2.678 1 98.25 121 THR B CA 1
ATOM 2876 C C . THR B 1 121 ? 0.846 6.754 1.675 1 98.25 121 THR B C 1
ATOM 2878 O O . THR B 1 121 ? 2.053 7.008 1.667 1 98.25 121 THR B O 1
ATOM 2881 N N . ILE B 1 122 ? -0.026 7.305 0.829 1 98.88 122 ILE B N 1
ATOM 2882 C CA . ILE B 1 122 ? 0.416 8.328 -0.111 1 98.88 122 ILE B CA 1
ATOM 2883 C C . ILE B 1 122 ? 0.911 9.555 0.656 1 98.88 122 ILE B C 1
ATOM 2885 O O . ILE B 1 122 ? 1.968 10.102 0.341 1 98.88 122 ILE B O 1
ATOM 2889 N N . ILE B 1 123 ? 0.171 9.969 1.678 1 98.81 123 ILE B N 1
ATOM 2890 C CA . ILE B 1 123 ? 0.565 11.102 2.508 1 98.81 123 ILE B CA 1
ATOM 2891 C C . ILE B 1 123 ? 1.905 10.805 3.178 1 98.81 123 ILE B C 1
ATOM 2893 O O . ILE B 1 123 ? 2.801 11.656 3.186 1 98.81 123 ILE B O 1
ATOM 2897 N N . ARG B 1 124 ? 2.045 9.586 3.705 1 98.62 124 ARG B N 1
ATOM 2898 C CA . ARG B 1 124 ? 3.289 9.172 4.352 1 98.62 124 ARG B CA 1
ATOM 2899 C C . ARG B 1 124 ? 4.453 9.195 3.365 1 98.62 124 ARG B C 1
ATOM 2901 O O . ARG B 1 124 ? 5.551 9.641 3.703 1 98.62 124 ARG B O 1
ATOM 2908 N N . THR B 1 125 ? 4.219 8.703 2.176 1 98.75 125 THR B N 1
ATOM 2909 C CA . THR B 1 125 ? 5.227 8.703 1.12 1 98.75 125 THR B CA 1
ATOM 2910 C C . THR B 1 125 ? 5.621 10.133 0.746 1 98.75 125 THR B C 1
ATOM 2912 O O . THR B 1 125 ? 6.805 10.43 0.583 1 98.75 125 THR B O 1
ATOM 2915 N N . ALA B 1 126 ? 4.594 11 0.573 1 98.81 126 ALA B N 1
ATOM 2916 C CA . ALA B 1 126 ? 4.859 12.406 0.274 1 98.81 126 ALA B CA 1
ATOM 2917 C C . ALA B 1 126 ? 5.762 13.031 1.334 1 98.81 126 ALA B C 1
ATOM 2919 O O . ALA B 1 126 ? 6.758 13.68 1.006 1 98.81 126 ALA B O 1
ATOM 2920 N N . ASP B 1 127 ? 5.445 12.766 2.551 1 98.75 127 ASP B N 1
ATOM 2921 C CA . ASP B 1 127 ? 6.238 13.273 3.666 1 98.75 127 ASP B CA 1
ATOM 2922 C C . ASP B 1 127 ? 7.672 12.75 3.6 1 98.75 127 ASP B C 1
ATOM 2924 O O . ASP B 1 127 ? 8.625 13.508 3.795 1 98.75 127 ASP B O 1
ATOM 2928 N N . TRP B 1 128 ? 7.855 11.469 3.334 1 98.56 128 TRP B N 1
ATOM 2929 C CA . TRP B 1 128 ? 9.18 10.859 3.24 1 98.56 128 TRP B CA 1
ATOM 2930 C C . TRP B 1 128 ? 10.031 11.57 2.199 1 98.56 128 TRP B C 1
ATOM 2932 O O . TRP B 1 128 ? 11.219 11.828 2.432 1 98.56 128 TRP B O 1
ATOM 2942 N N . PHE B 1 129 ? 9.398 11.977 1.138 1 98.56 129 PHE B N 1
ATOM 2943 C CA . PHE B 1 129 ? 10.164 12.523 0.023 1 98.56 129 PHE B CA 1
ATOM 2944 C C . PHE B 1 129 ? 10.148 14.047 0.048 1 98.56 129 PHE B C 1
ATOM 2946 O O . PHE B 1 129 ? 10.586 14.695 -0.904 1 98.56 129 PHE B O 1
ATOM 2953 N N . GLY B 1 130 ? 9.562 14.617 1.049 1 97.81 130 GLY B N 1
ATOM 2954 C CA . GLY B 1 130 ? 9.617 16.047 1.246 1 97.81 130 GLY B CA 1
ATOM 2955 C C . GLY B 1 130 ? 8.578 16.812 0.437 1 97.81 130 GLY B C 1
ATOM 2956 O O . GLY B 1 130 ? 8.758 17.984 0.14 1 97.81 130 GLY B O 1
ATOM 2957 N N . ILE B 1 131 ? 7.586 16.172 -0.011 1 98.06 131 ILE B N 1
ATOM 2958 C CA . ILE B 1 131 ? 6.461 16.812 -0.686 1 98.06 131 ILE B CA 1
ATOM 2959 C C . ILE B 1 131 ? 5.48 17.359 0.349 1 98.06 131 ILE B C 1
ATOM 2961 O O . ILE B 1 131 ? 4.863 16.594 1.097 1 98.06 131 ILE B O 1
ATOM 2965 N N . GLY B 1 132 ? 5.223 18.609 0.314 1 96.88 132 GLY B N 1
ATOM 2966 C CA . GLY B 1 132 ? 4.512 19.266 1.404 1 96.88 132 GLY B CA 1
ATOM 2967 C C . GLY B 1 132 ? 3.059 19.547 1.078 1 96.88 132 GLY B C 1
ATOM 2968 O O . GLY B 1 132 ? 2.271 19.891 1.967 1 96.88 132 GLY B O 1
ATOM 2969 N N . HIS B 1 133 ? 2.721 19.453 -0.211 1 97.88 133 HIS B N 1
ATOM 2970 C CA . HIS B 1 133 ? 1.362 19.797 -0.615 1 97.88 133 HIS B CA 1
ATOM 2971 C C . HIS B 1 133 ? 0.746 18.688 -1.473 1 97.88 133 HIS B C 1
ATOM 2973 O O . HIS B 1 133 ? 1.39 18.188 -2.393 1 97.88 133 HIS B O 1
ATOM 2979 N N . ILE B 1 134 ? -0.453 18.344 -1.128 1 98.56 134 ILE B N 1
ATOM 2980 C CA . ILE B 1 134 ? -1.263 17.422 -1.923 1 98.56 134 ILE B CA 1
ATOM 2981 C C . ILE B 1 134 ? -2.6 18.078 -2.264 1 98.56 134 ILE B C 1
ATOM 2983 O O . ILE B 1 134 ? -3.312 18.547 -1.373 1 98.56 134 ILE B O 1
ATOM 2987 N N . ILE B 1 135 ? -2.906 18.094 -3.535 1 98.5 135 ILE B N 1
ATOM 2988 C CA . ILE B 1 135 ? -4.145 18.672 -4.039 1 98.5 135 ILE B CA 1
ATOM 2989 C C . ILE B 1 135 ? -5.129 17.562 -4.398 1 98.5 135 ILE B C 1
ATOM 2991 O O . ILE B 1 135 ? -4.887 16.781 -5.324 1 98.5 135 ILE B O 1
ATOM 2995 N N . CYS B 1 136 ? -6.246 17.578 -3.725 1 98.5 136 CYS B N 1
ATOM 2996 C CA . CYS B 1 136 ? -7.227 16.516 -3.895 1 98.5 136 CYS B CA 1
ATOM 2997 C C . CYS B 1 136 ? -8.477 17.031 -4.594 1 98.5 136 CYS B C 1
ATOM 2999 O O . CYS B 1 136 ? -8.93 18.141 -4.32 1 98.5 136 CYS B O 1
ATOM 3001 N N . SER B 1 137 ? -8.969 16.172 -5.531 1 98.62 137 SER B N 1
ATOM 3002 C CA . SER B 1 137 ? -10.336 16.453 -5.969 1 98.62 137 SER B CA 1
ATOM 3003 C C . SER B 1 137 ? -11.312 16.375 -4.805 1 98.62 137 SER B C 1
ATOM 3005 O O . SER B 1 137 ? -11.039 15.734 -3.795 1 98.62 137 SER B O 1
ATOM 3007 N N . ASP B 1 138 ? -12.461 16.938 -4.941 1 97.56 138 ASP B N 1
ATOM 3008 C CA . ASP B 1 138 ? -13.422 17.078 -3.852 1 97.56 138 ASP B CA 1
ATOM 3009 C C . ASP B 1 138 ? -13.969 15.711 -3.422 1 97.56 138 ASP B C 1
ATOM 3011 O O . ASP B 1 138 ? -14.375 15.531 -2.271 1 97.56 138 ASP B O 1
ATOM 3015 N N . ASP B 1 139 ? -13.93 14.836 -4.312 1 97.94 139 ASP B N 1
ATOM 3016 C CA . ASP B 1 139 ? -14.516 13.531 -4.02 1 97.94 139 ASP B CA 1
ATOM 3017 C C . ASP B 1 139 ? -13.461 12.555 -3.51 1 97.94 139 ASP B C 1
ATOM 3019 O O . ASP B 1 139 ? -13.75 11.383 -3.279 1 97.94 139 ASP B O 1
ATOM 3023 N N . THR B 1 140 ? -12.227 13.016 -3.371 1 98.62 140 THR B N 1
ATOM 3024 C CA . THR B 1 140 ? -11.203 12.188 -2.74 1 98.62 140 THR B CA 1
ATOM 3025 C C . THR B 1 140 ? -11.547 11.914 -1.279 1 98.62 140 THR B C 1
ATOM 3027 O O . THR B 1 140 ? -12.188 12.742 -0.626 1 98.62 140 THR B O 1
ATOM 3030 N N . VAL B 1 141 ? -11.188 10.789 -0.8 1 98.62 141 VAL B N 1
ATOM 3031 C CA . VAL B 1 141 ? -11.5 10.383 0.565 1 98.62 141 VAL B CA 1
ATOM 3032 C C . VAL B 1 141 ? -11.078 11.477 1.541 1 98.62 141 VAL B C 1
ATOM 3034 O O . VAL B 1 141 ? -10.047 12.125 1.347 1 98.62 141 VAL B O 1
ATOM 3037 N N . ASP B 1 142 ? -11.883 11.664 2.582 1 98.31 142 ASP B N 1
ATOM 3038 C CA . ASP B 1 142 ? -11.641 12.664 3.619 1 98.31 142 ASP B CA 1
ATOM 3039 C C . ASP B 1 142 ? -10.359 12.344 4.398 1 98.31 142 ASP B C 1
ATOM 3041 O O . ASP B 1 142 ? -10.289 11.328 5.09 1 98.31 142 ASP B O 1
ATOM 3045 N N . VAL B 1 143 ? -9.359 13.219 4.371 1 98.38 143 VAL B N 1
ATOM 3046 C CA . VAL B 1 143 ? -8.047 12.938 4.949 1 98.38 143 VAL B CA 1
ATOM 3047 C C . VAL B 1 143 ? -8.148 12.914 6.473 1 98.38 143 VAL B C 1
ATOM 3049 O O . VAL B 1 143 ? -7.25 12.414 7.152 1 98.38 143 VAL B O 1
ATOM 3052 N N . TYR B 1 144 ? -9.219 13.359 6.988 1 98.38 144 TYR B N 1
ATOM 3053 C CA . TYR B 1 144 ? -9.383 13.414 8.438 1 98.38 144 TYR B CA 1
ATOM 3054 C C . TYR B 1 144 ? -10.211 12.234 8.938 1 98.38 144 TYR B C 1
ATOM 3056 O O . TYR B 1 144 ? -10.531 12.156 10.125 1 98.38 144 TYR B O 1
ATOM 3064 N N . ASN B 1 145 ? -10.547 11.391 8.016 1 98.12 145 ASN B N 1
ATOM 3065 C CA . ASN B 1 145 ? -11.07 10.086 8.391 1 98.12 145 ASN B CA 1
ATOM 3066 C C . ASN B 1 145 ? -10.117 9.344 9.328 1 98.12 145 ASN B C 1
ATOM 3068 O O . ASN B 1 145 ? -8.914 9.281 9.062 1 98.12 145 ASN B O 1
ATOM 3072 N N . PRO B 1 146 ? -10.727 8.789 10.375 1 97.69 146 PRO B N 1
ATOM 3073 C CA . PRO B 1 146 ? -9.836 8.156 11.359 1 97.69 146 PRO B CA 1
ATOM 3074 C C . PRO B 1 146 ? -8.93 7.098 10.734 1 97.69 146 PRO B C 1
ATOM 3076 O O . PRO B 1 146 ? -7.77 6.965 11.125 1 97.69 146 PRO B O 1
ATOM 3079 N N . LYS B 1 147 ? -9.422 6.41 9.805 1 97.12 147 LYS B N 1
ATOM 3080 C CA . LYS B 1 147 ? -8.617 5.375 9.156 1 97.12 147 LYS B CA 1
ATOM 3081 C C . LYS B 1 147 ? -7.477 5.988 8.352 1 97.12 147 LYS B C 1
ATOM 3083 O O . LYS B 1 147 ? -6.375 5.438 8.305 1 97.12 147 LYS B O 1
ATOM 3088 N N . VAL B 1 148 ? -7.777 7.082 7.645 1 98.56 148 VAL B N 1
ATOM 3089 C CA . VAL B 1 148 ? -6.73 7.777 6.906 1 98.56 148 VAL B CA 1
ATOM 3090 C C . VAL B 1 148 ? -5.684 8.32 7.875 1 98.56 148 VAL B C 1
ATOM 3092 O O . VAL B 1 148 ? -4.484 8.07 7.711 1 98.56 148 VAL B O 1
ATOM 3095 N N . VAL B 1 149 ? -6.156 8.992 8.883 1 98.56 149 VAL B N 1
ATOM 3096 C CA . VAL B 1 149 ? -5.266 9.609 9.867 1 98.56 149 VAL B CA 1
ATOM 3097 C C . VAL B 1 149 ? -4.336 8.547 10.445 1 98.56 149 VAL B C 1
ATOM 3099 O O . VAL B 1 149 ? -3.125 8.758 10.547 1 98.56 149 VAL B O 1
ATOM 3102 N N . GLN B 1 150 ? -4.91 7.441 10.789 1 97.44 150 GLN B N 1
ATOM 3103 C CA . GLN B 1 150 ? -4.125 6.352 11.367 1 97.44 150 GLN B CA 1
ATOM 3104 C C . GLN B 1 150 ? -3.068 5.855 10.383 1 97.44 150 GLN B C 1
ATOM 3106 O O . GLN B 1 150 ? -1.927 5.594 10.766 1 97.44 150 GLN B O 1
ATOM 3111 N N . ALA B 1 151 ? -3.451 5.773 9.156 1 97 151 ALA B N 1
ATOM 3112 C CA . ALA B 1 151 ? -2.582 5.203 8.133 1 97 151 ALA B CA 1
ATOM 3113 C C . ALA B 1 151 ? -1.437 6.152 7.793 1 97 151 ALA B C 1
ATOM 3115 O O . ALA B 1 151 ? -0.443 5.746 7.188 1 97 151 ALA B O 1
ATOM 3116 N N . THR B 1 152 ? -1.521 7.422 8.141 1 98.38 152 THR B N 1
ATOM 3117 C CA . THR B 1 152 ? -0.478 8.391 7.824 1 98.38 152 THR B CA 1
ATOM 3118 C C . THR B 1 152 ? 0.685 8.273 8.805 1 98.38 152 THR B C 1
ATOM 3120 O O . THR B 1 152 ? 1.772 8.797 8.555 1 98.38 152 THR B O 1
ATOM 3123 N N . MET B 1 153 ? 0.374 7.656 9.984 1 97.06 153 MET B N 1
ATOM 3124 C CA . MET B 1 153 ? 1.373 7.488 11.039 1 97.06 153 MET B CA 1
ATOM 3125 C C . MET B 1 153 ? 2.002 8.828 11.414 1 97.06 153 MET B C 1
ATOM 3127 O O . MET B 1 153 ? 3.223 8.93 11.531 1 97.06 153 MET B O 1
ATOM 3131 N N . GLY B 1 154 ? 1.169 9.867 11.453 1 98 154 GLY B N 1
ATOM 3132 C CA . GLY B 1 154 ? 1.604 11.172 11.914 1 98 154 GLY B CA 1
ATOM 3133 C C . GLY B 1 154 ? 2.004 12.102 10.781 1 98 154 GLY B C 1
ATOM 3134 O O . GLY B 1 154 ? 2.107 13.312 10.977 1 98 154 GLY B O 1
ATOM 3135 N N . SER B 1 155 ? 2.174 11.609 9.555 1 98.62 155 SER B N 1
ATOM 3136 C CA . SER B 1 155 ? 2.674 12.391 8.43 1 98.62 155 SER B CA 1
ATOM 3137 C C . SER B 1 155 ? 1.678 13.469 8.023 1 98.62 155 SER B C 1
ATOM 3139 O O . SER B 1 155 ? 2.057 14.484 7.426 1 98.62 155 SER B O 1
ATOM 3141 N N . LEU B 1 156 ? 0.411 13.258 8.344 1 98.5 156 LEU B N 1
ATOM 3142 C CA . LEU B 1 156 ? -0.606 14.258 8.016 1 98.5 156 LEU B CA 1
ATOM 3143 C C . LEU B 1 156 ? -0.292 15.586 8.688 1 98.5 156 LEU B C 1
ATOM 3145 O O . LEU B 1 156 ? -0.675 16.641 8.18 1 98.5 156 LEU B O 1
A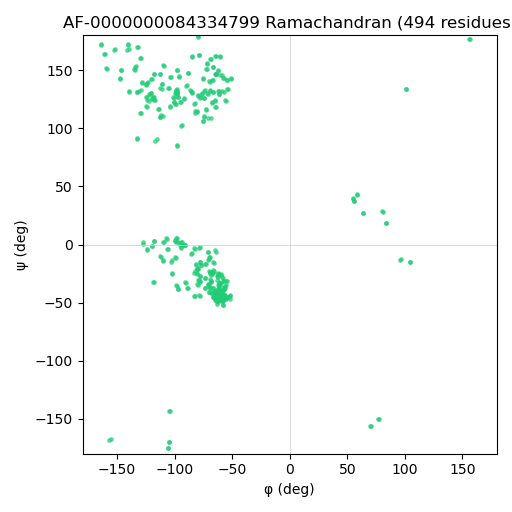TOM 3149 N N . SER B 1 157 ? 0.409 15.562 9.773 1 98 157 SER B N 1
ATOM 3150 C CA . SER B 1 157 ? 0.755 16.781 10.508 1 98 157 SER B CA 1
ATOM 3151 C C . SER B 1 157 ? 1.75 17.625 9.734 1 98 157 SER B C 1
ATOM 3153 O O . SER B 1 157 ? 1.965 18.797 10.062 1 98 157 SER B O 1
ATOM 3155 N N . ARG B 1 158 ? 2.369 17.094 8.609 1 97.5 158 ARG B N 1
ATOM 3156 C CA . ARG B 1 158 ? 3.461 17.781 7.926 1 97.5 158 ARG B CA 1
ATOM 3157 C C . ARG B 1 158 ? 3.135 18 6.449 1 97.5 158 ARG B C 1
ATOM 3159 O O . ARG B 1 158 ? 3.924 18.594 5.715 1 97.5 158 ARG B O 1
ATOM 3166 N N . VAL B 1 159 ? 2.037 17.5 6.016 1 97.44 159 VAL B N 1
ATOM 3167 C CA . VAL B 1 159 ? 1.625 17.625 4.621 1 97.44 159 VAL B CA 1
ATOM 3168 C C . VAL B 1 159 ? 0.317 18.422 4.539 1 97.44 159 VAL B C 1
ATOM 3170 O O . VAL B 1 159 ? -0.676 18.047 5.172 1 97.44 159 VAL B O 1
ATOM 3173 N N . LYS B 1 160 ? 0.299 19.469 3.787 1 97.12 160 LYS B N 1
ATOM 3174 C CA . LYS B 1 160 ? -0.902 20.281 3.611 1 97.12 160 LYS B CA 1
ATOM 3175 C C . LYS B 1 160 ? -1.798 19.703 2.518 1 97.12 160 LYS B C 1
ATOM 3177 O O . LYS B 1 160 ? -1.332 19.422 1.411 1 97.12 160 LYS B O 1
ATOM 3182 N N . ILE B 1 161 ? -3.045 19.594 2.869 1 97.5 161 ILE B N 1
ATOM 3183 C CA . ILE B 1 161 ? -3.996 18.984 1.942 1 97.5 161 ILE B CA 1
ATOM 3184 C C . ILE B 1 161 ? -4.984 20.047 1.458 1 97.5 161 ILE B C 1
ATOM 3186 O O . ILE B 1 161 ? -5.535 20.797 2.26 1 97.5 161 ILE B O 1
ATOM 3190 N N . HIS B 1 162 ? -5.207 20.031 0.171 1 97.12 162 HIS B N 1
ATOM 3191 C CA . HIS B 1 162 ? -6.148 20.953 -0.45 1 97.12 162 HIS B CA 1
ATOM 3192 C C . HIS B 1 162 ? -7.223 20.203 -1.232 1 97.12 162 HIS B C 1
ATOM 3194 O O . HIS B 1 162 ? -6.902 19.391 -2.098 1 97.12 162 HIS B O 1
ATOM 3200 N N . TYR B 1 163 ? -8.453 20.484 -0.88 1 97 163 TYR B N 1
ATOM 3201 C CA . TYR B 1 163 ? -9.547 19.953 -1.694 1 97 163 TYR B CA 1
ATOM 3202 C C . TYR B 1 163 ? -10.062 21.016 -2.66 1 97 163 TYR B C 1
ATOM 3204 O O . TYR B 1 163 ? -10.32 22.156 -2.264 1 97 163 TYR B O 1
ATOM 3212 N N . THR B 1 164 ? -10.188 20.641 -3.9 1 97.12 164 THR B N 1
ATOM 3213 C CA . THR B 1 164 ? -10.625 21.594 -4.906 1 97.12 164 THR B CA 1
ATOM 3214 C C . THR B 1 164 ? -11.086 20.875 -6.176 1 97.12 164 THR B C 1
ATOM 3216 O O . THR B 1 164 ? -10.984 19.656 -6.273 1 97.12 164 THR B O 1
ATOM 3219 N N . SER B 1 165 ? -11.641 21.656 -7.062 1 96.88 165 SER B N 1
ATOM 3220 C CA . SER B 1 165 ? -11.852 21.156 -8.414 1 96.88 165 SER B CA 1
ATOM 3221 C C . SER B 1 165 ? -10.539 21.109 -9.195 1 96.88 165 SER B C 1
ATOM 3223 O O . SER B 1 165 ? -10.016 22.156 -9.594 1 96.88 165 SER B O 1
ATOM 3225 N N . LEU B 1 166 ? -10.078 19.922 -9.453 1 97.69 166 LEU B N 1
ATOM 3226 C CA . LEU B 1 166 ? -8.797 19.781 -10.133 1 97.69 166 LEU B CA 1
ATOM 3227 C C . LEU B 1 166 ? -8.859 20.406 -11.523 1 97.69 166 LEU B C 1
ATOM 3229 O O . LEU B 1 166 ? -7.926 21.094 -11.945 1 97.69 166 LEU B O 1
ATOM 3233 N N . ALA B 1 167 ? -9.945 20.203 -12.242 1 95.69 167 ALA B N 1
ATOM 3234 C CA . ALA B 1 167 ? -10.102 20.672 -13.609 1 95.69 167 ALA B CA 1
ATOM 3235 C C . ALA B 1 167 ? -10 22.203 -13.688 1 95.69 167 ALA B C 1
ATOM 3237 O O . ALA B 1 167 ? -9.5 22.734 -14.672 1 95.69 167 ALA B O 1
ATOM 3238 N N . ASP B 1 168 ? -10.453 22.859 -12.648 1 94.62 168 ASP B N 1
ATOM 3239 C CA . ASP B 1 168 ? -10.445 24.328 -12.625 1 94.62 168 ASP B CA 1
ATOM 3240 C C . ASP B 1 168 ? -9.125 24.859 -12.078 1 94.62 168 ASP B C 1
ATOM 3242 O O . ASP B 1 168 ? -8.586 25.844 -12.578 1 94.62 168 ASP B O 1
ATOM 3246 N N . THR B 1 169 ? -8.602 24.219 -11.133 1 95.62 169 THR B N 1
ATOM 3247 C CA . THR B 1 169 ? -7.488 24.75 -10.344 1 95.62 169 THR B CA 1
ATOM 3248 C C . THR B 1 169 ? -6.16 24.5 -11.062 1 95.62 169 THR B C 1
ATOM 3250 O O . THR B 1 169 ? -5.301 25.375 -11.102 1 95.62 169 THR B O 1
ATOM 3253 N N . LEU B 1 170 ? -5.945 23.328 -11.594 1 95.88 170 LEU B N 1
ATOM 3254 C CA . LEU B 1 170 ? -4.641 22.906 -12.086 1 95.88 170 LEU B CA 1
ATOM 3255 C C . LEU B 1 170 ? -4.176 23.797 -13.234 1 95.88 170 LEU B C 1
ATOM 3257 O O . LEU B 1 170 ? -3.029 24.25 -13.242 1 95.88 170 LEU B O 1
ATOM 3261 N N . PRO B 1 171 ? -5.086 24.125 -14.219 1 93.69 171 PRO B N 1
ATOM 3262 C CA . PRO B 1 171 ? -4.652 25 -15.312 1 93.69 171 PRO B CA 1
ATOM 3263 C C . PRO B 1 171 ? -4.234 26.391 -14.828 1 93.69 171 PRO B C 1
ATOM 3265 O O . PRO B 1 171 ? -3.344 27 -15.414 1 93.69 171 PRO B O 1
ATOM 3268 N N . ALA B 1 172 ? -4.785 26.797 -13.766 1 92.75 172 ALA B N 1
ATOM 3269 C CA . ALA B 1 172 ? -4.551 28.141 -13.258 1 92.75 172 ALA B CA 1
ATOM 3270 C C . ALA B 1 172 ? -3.191 28.25 -12.57 1 92.75 172 ALA B C 1
ATOM 3272 O O . ALA B 1 172 ? -2.658 29.344 -12.383 1 92.75 172 ALA B O 1
ATOM 3273 N N . LEU B 1 173 ? -2.578 27.172 -12.195 1 93.38 173 LEU B N 1
ATOM 3274 C CA . LEU B 1 173 ? -1.331 27.172 -11.438 1 93.38 173 LEU B CA 1
ATOM 3275 C C . LEU B 1 173 ? -0.134 27.375 -12.359 1 93.38 173 LEU B C 1
ATOM 3277 O O . LEU B 1 173 ? 0.958 27.719 -11.898 1 93.38 173 LEU B O 1
ATOM 3281 N N . GLN B 1 174 ? -0.263 27.172 -13.695 1 91.94 174 GLN B N 1
ATOM 3282 C CA . GLN B 1 174 ? 0.764 27.406 -14.703 1 91.94 174 GLN B CA 1
ATOM 3283 C C . GLN B 1 174 ? 2.037 26.625 -14.383 1 91.94 174 GLN B C 1
ATOM 3285 O O . GLN B 1 174 ? 3.139 27.172 -14.445 1 91.94 174 GLN B O 1
ATOM 3290 N N . LEU B 1 175 ? 1.961 25.422 -13.867 1 95.62 175 LEU B N 1
ATOM 3291 C CA . LEU B 1 175 ? 3.053 24.484 -13.586 1 95.62 175 LEU B CA 1
ATOM 3292 C C . LEU B 1 175 ? 3.016 23.297 -14.547 1 95.62 175 LEU B C 1
ATOM 3294 O O . LEU B 1 175 ? 1.969 23 -15.125 1 95.62 175 LEU B O 1
ATOM 3298 N N . ASN B 1 176 ? 4.191 22.734 -14.742 1 96.81 176 ASN B N 1
ATOM 3299 C CA . ASN B 1 176 ? 4.207 21.484 -15.492 1 96.81 176 ASN B CA 1
ATOM 3300 C C . ASN B 1 176 ? 3.412 20.391 -14.789 1 96.81 176 ASN B C 1
ATOM 3302 O O . ASN B 1 176 ? 3.553 20.203 -13.578 1 96.81 176 ASN B O 1
ATOM 3306 N N . ILE B 1 177 ? 2.527 19.75 -15.523 1 98.25 177 ILE B N 1
ATOM 3307 C CA . ILE B 1 177 ? 1.65 18.734 -14.961 1 98.25 177 ILE B CA 1
ATOM 3308 C C . ILE B 1 177 ? 2.012 17.375 -15.523 1 98.25 177 ILE B C 1
ATOM 3310 O O . ILE B 1 177 ? 1.82 17.109 -16.719 1 98.25 177 ILE B O 1
ATOM 3314 N N . PHE B 1 178 ? 2.555 16.562 -14.695 1 98.69 178 PHE B N 1
ATOM 3315 C CA . PHE B 1 178 ? 2.832 15.164 -15.016 1 98.69 178 PHE B CA 1
ATOM 3316 C C . PHE B 1 178 ? 1.647 14.273 -14.656 1 98.69 178 PHE B C 1
ATOM 3318 O O . PHE B 1 178 ? 1.011 14.477 -13.617 1 98.69 178 PHE B O 1
ATOM 3325 N N . GLY B 1 179 ? 1.284 13.344 -15.5 1 98.69 179 GLY B N 1
ATOM 3326 C CA . GLY B 1 179 ? 0.232 12.383 -15.203 1 98.69 179 GLY B CA 1
ATOM 3327 C C . GLY B 1 179 ? 0.704 10.945 -15.258 1 98.69 179 GLY B C 1
ATOM 3328 O O . GLY B 1 179 ? 1.383 10.547 -16.203 1 98.69 179 GLY B O 1
ATOM 3329 N N . ALA B 1 180 ? 0.423 10.18 -14.234 1 98.31 180 ALA B N 1
ATOM 3330 C CA . ALA B 1 180 ? 0.701 8.742 -14.242 1 98.31 180 ALA B CA 1
ATOM 3331 C C . ALA B 1 180 ? -0.319 7.992 -15.094 1 98.31 180 ALA B C 1
ATOM 3333 O O . ALA B 1 180 ? -1.466 7.809 -14.68 1 98.31 180 ALA B O 1
ATOM 3334 N N . LEU B 1 181 ? 0.064 7.57 -16.188 1 97.38 181 LEU B N 1
ATOM 3335 C CA . LEU B 1 181 ? -0.805 6.891 -17.141 1 97.38 181 LEU B CA 1
ATOM 3336 C C . LEU B 1 181 ? -0.134 5.637 -17.688 1 97.38 181 LEU B C 1
ATOM 3338 O O . LEU B 1 181 ? 1.095 5.535 -17.688 1 97.38 181 LEU B O 1
ATOM 3342 N N . LEU B 1 182 ? -0.972 4.691 -18.094 1 93.81 182 LEU B N 1
ATOM 3343 C CA . LEU B 1 182 ? -0.448 3.443 -18.641 1 93.81 182 LEU B CA 1
ATOM 3344 C C . LEU B 1 182 ? 0.186 3.67 -20 1 93.81 182 LEU B C 1
ATOM 3346 O O . LEU B 1 182 ? 0.987 2.852 -20.469 1 93.81 182 LEU B O 1
ATOM 3350 N N . ASN B 1 183 ? -0.288 4.777 -20.594 1 92.88 183 ASN B N 1
ATOM 3351 C CA . ASN B 1 183 ? 0.27 5.137 -21.906 1 92.88 183 ASN B CA 1
ATOM 3352 C C . ASN B 1 183 ? 0.987 6.484 -21.844 1 92.88 183 ASN B C 1
ATOM 3354 O O . ASN B 1 183 ? 0.344 7.535 -21.859 1 92.88 183 ASN B O 1
ATOM 3358 N N . GLY B 1 184 ? 2.246 6.57 -21.547 1 96.69 184 GLY B N 1
ATOM 3359 C CA . GLY B 1 184 ? 3.049 7.781 -21.5 1 96.69 184 GLY B CA 1
ATOM 3360 C C . GLY B 1 184 ? 4.531 7.527 -21.703 1 96.69 184 GLY B C 1
ATOM 3361 O O . GLY B 1 184 ? 4.918 6.488 -22.25 1 96.69 184 GLY B O 1
ATOM 3362 N N . GLU B 1 185 ? 5.273 8.523 -21.406 1 97.69 185 GLU B N 1
ATOM 3363 C CA . GLU B 1 185 ? 6.727 8.398 -21.484 1 97.69 185 GLU B CA 1
ATOM 3364 C C . GLU B 1 185 ? 7.254 7.492 -20.375 1 97.69 185 GLU B C 1
ATOM 3366 O O . GLU B 1 185 ? 6.773 7.543 -19.234 1 97.69 185 GLU B O 1
ATOM 3371 N N . ASN B 1 186 ? 8.227 6.707 -20.75 1 98.44 186 ASN B N 1
ATOM 3372 C CA . ASN B 1 186 ? 8.883 5.867 -19.75 1 98.44 186 ASN B CA 1
ATOM 3373 C C . ASN B 1 186 ? 9.438 6.691 -18.594 1 98.44 186 ASN B C 1
ATOM 3375 O O . ASN B 1 186 ? 10.227 7.613 -18.812 1 98.44 186 ASN B O 1
ATOM 3379 N N . ILE B 1 187 ? 9.031 6.336 -17.438 1 98.75 187 ILE B N 1
ATOM 3380 C CA . ILE B 1 187 ? 9.375 7.102 -16.234 1 98.75 187 ILE B CA 1
ATOM 3381 C C . ILE B 1 187 ? 10.891 7.234 -16.125 1 98.75 187 ILE B C 1
ATOM 3383 O O . ILE B 1 187 ? 11.398 8.258 -15.656 1 98.75 187 ILE B O 1
ATOM 3387 N N . TYR B 1 188 ? 11.625 6.281 -16.594 1 97.88 188 TYR B N 1
ATOM 3388 C CA . TYR B 1 188 ? 13.07 6.234 -16.422 1 97.88 188 TYR B CA 1
ATOM 3389 C C . TYR B 1 188 ? 13.766 7.18 -17.406 1 97.88 188 TYR B C 1
ATOM 3391 O O . TYR B 1 188 ? 14.953 7.48 -17.234 1 97.88 188 TYR B O 1
ATOM 3399 N N . ASN B 1 189 ? 13.047 7.598 -18.359 1 97.75 189 ASN B N 1
ATOM 3400 C CA . ASN B 1 189 ? 13.586 8.508 -19.359 1 97.75 189 ASN B CA 1
ATOM 3401 C C . ASN B 1 189 ? 12.992 9.914 -19.203 1 97.75 189 ASN B C 1
ATOM 3403 O O . ASN B 1 189 ? 13.289 10.797 -20.016 1 97.75 189 ASN B O 1
ATOM 3407 N N . THR B 1 190 ? 12.188 10.109 -18.266 1 97.69 190 THR B N 1
ATOM 3408 C CA . THR B 1 190 ? 11.492 11.383 -18.078 1 97.69 190 THR B CA 1
ATOM 3409 C C . THR B 1 190 ? 12.344 12.336 -17.25 1 97.69 190 THR B C 1
ATOM 3411 O O . THR B 1 190 ? 12.906 11.953 -16.219 1 97.69 190 THR B O 1
ATOM 3414 N N . THR B 1 191 ? 12.469 13.523 -17.672 1 96.56 191 THR B N 1
ATOM 3415 C CA . THR B 1 191 ? 13.117 14.586 -16.906 1 96.56 191 THR B CA 1
ATOM 3416 C C . THR B 1 191 ? 12.086 15.383 -16.125 1 96.56 191 THR B C 1
ATOM 3418 O O . THR B 1 191 ? 11.383 16.234 -16.688 1 96.56 191 THR B O 1
ATOM 3421 N N . PHE B 1 192 ? 11.945 15.188 -14.938 1 97.12 192 PHE B N 1
ATOM 3422 C CA . PHE B 1 192 ? 10.914 15.797 -14.102 1 97.12 192 PHE B CA 1
ATOM 3423 C C . PHE B 1 192 ? 11.281 17.234 -13.758 1 97.12 192 PHE B C 1
ATOM 3425 O O . PHE B 1 192 ? 10.398 18.078 -13.594 1 97.12 192 PHE B O 1
ATOM 3432 N N . GLY B 1 193 ? 12.586 17.469 -13.641 1 95.25 193 GLY B N 1
ATOM 3433 C CA . GLY B 1 193 ? 13 18.797 -13.195 1 95.25 193 GLY B CA 1
ATOM 3434 C C . GLY B 1 193 ? 12.844 19 -11.703 1 95.25 193 GLY B C 1
ATOM 3435 O O . GLY B 1 193 ? 13.016 18.078 -10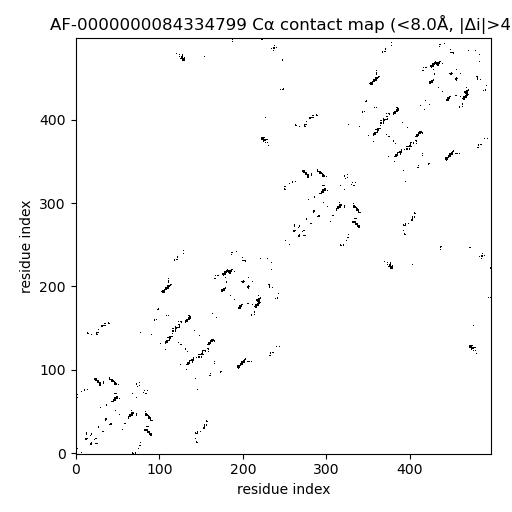.922 1 95.25 193 GLY B O 1
ATOM 3436 N N . THR B 1 194 ? 12.578 20.328 -11.266 1 94.06 194 THR B N 1
ATOM 3437 C CA . THR B 1 194 ? 12.586 20.625 -9.844 1 94.06 194 THR B CA 1
ATOM 3438 C C . THR B 1 194 ? 11.227 21.141 -9.391 1 94.06 194 THR B C 1
ATOM 3440 O O . THR B 1 194 ? 11.016 21.422 -8.203 1 94.06 194 THR B O 1
ATOM 3443 N N . GLU B 1 195 ? 10.328 21.25 -10.359 1 97.06 195 GLU B N 1
ATOM 3444 C CA . GLU B 1 195 ? 9.016 21.812 -10.055 1 97.06 195 GLU B CA 1
ATOM 3445 C C . GLU B 1 195 ? 7.926 21.172 -10.914 1 97.06 195 GLU B C 1
ATOM 3447 O O . GLU B 1 195 ? 8.141 20.906 -12.102 1 97.06 195 GLU B O 1
ATOM 3452 N N . GLY B 1 196 ? 6.758 21 -10.289 1 97.88 196 GLY B N 1
ATOM 3453 C CA . GLY B 1 196 ? 5.648 20.453 -11.055 1 97.88 196 GLY B CA 1
ATOM 3454 C C . GLY B 1 196 ? 4.609 19.766 -10.188 1 97.88 196 GLY B C 1
ATOM 3455 O O . GLY B 1 196 ? 4.719 19.75 -8.961 1 97.88 196 GLY B O 1
ATOM 3456 N N . ILE B 1 197 ? 3.555 19.312 -10.812 1 98.56 197 ILE B N 1
ATOM 3457 C CA . ILE B 1 197 ? 2.477 18.578 -10.156 1 98.56 197 ILE B CA 1
ATOM 3458 C C . ILE B 1 197 ? 2.373 17.172 -10.758 1 98.56 197 ILE B C 1
ATOM 3460 O O . ILE B 1 197 ? 2.389 17.016 -11.977 1 98.56 197 ILE B O 1
ATOM 3464 N N . LEU B 1 198 ? 2.395 16.203 -9.969 1 98.81 198 LEU B N 1
ATOM 3465 C CA . LEU B 1 198 ? 2.15 14.828 -10.383 1 98.81 198 LEU B CA 1
ATOM 3466 C C . LEU B 1 198 ? 0.714 14.414 -10.078 1 98.81 198 LEU B C 1
ATOM 3468 O O . LEU B 1 198 ? 0.292 14.43 -8.922 1 98.81 198 LEU B O 1
ATOM 3472 N N . ILE B 1 199 ? -0.02 14.039 -11.078 1 98.88 199 ILE B N 1
ATOM 3473 C CA . ILE B 1 199 ? -1.408 13.625 -10.914 1 98.88 199 ILE B CA 1
ATOM 3474 C C . ILE B 1 199 ? -1.483 12.102 -10.844 1 98.88 199 ILE B C 1
ATOM 3476 O O . ILE B 1 199 ? -0.96 11.406 -11.727 1 98.88 199 ILE B O 1
ATOM 3480 N N . MET B 1 200 ? -2.1 11.609 -9.836 1 98.81 200 MET B N 1
ATOM 3481 C CA . MET B 1 200 ? -2.453 10.195 -9.688 1 98.81 200 MET B CA 1
ATOM 3482 C C . MET B 1 200 ? -3.965 10.008 -9.75 1 98.81 200 MET B C 1
ATOM 3484 O O . MET B 1 200 ? -4.719 10.844 -9.25 1 98.81 200 MET B O 1
ATOM 3488 N N . GLY B 1 201 ? -4.422 8.938 -10.273 1 98.31 201 GLY B N 1
ATOM 3489 C CA . GLY B 1 201 ? -5.848 8.734 -10.477 1 98.31 201 GLY B CA 1
ATOM 3490 C C . GLY B 1 201 ? -6.457 7.754 -9.484 1 98.31 201 GLY B C 1
ATOM 3491 O O . GLY B 1 201 ? -5.777 7.281 -8.57 1 98.31 201 GLY B O 1
ATOM 3492 N N . ASN B 1 202 ? -7.711 7.492 -9.719 1 97.25 202 ASN B N 1
ATOM 3493 C CA . ASN B 1 202 ? -8.516 6.578 -8.906 1 97.25 202 ASN B CA 1
ATOM 3494 C C . ASN B 1 202 ? -8.023 5.141 -9.031 1 97.25 202 ASN B C 1
ATOM 3496 O O . ASN B 1 202 ? -7.504 4.746 -10.078 1 97.25 202 ASN B O 1
ATOM 3500 N N . GLU B 1 203 ? -8.25 4.289 -7.984 1 93.12 203 GLU B N 1
ATOM 3501 C CA . GLU B 1 203 ? -7.809 2.898 -7.918 1 93.12 203 GLU B CA 1
ATOM 3502 C C . GLU B 1 203 ? -8.414 2.07 -9.047 1 93.12 203 GLU B C 1
ATOM 3504 O O . GLU B 1 203 ? -7.742 1.225 -9.641 1 93.12 203 GLU B O 1
ATOM 3509 N N . GLY B 1 204 ? -9.641 2.299 -9.375 1 90.25 204 GLY B N 1
ATOM 3510 C CA . GLY B 1 204 ? -10.352 1.513 -10.375 1 90.25 204 GLY B CA 1
ATOM 3511 C C . GLY B 1 204 ? -10.383 2.172 -11.742 1 90.25 204 GLY B C 1
ATOM 3512 O O . GLY B 1 204 ? -10.102 1.526 -12.75 1 90.25 204 GLY B O 1
ATOM 3513 N N . ASN B 1 205 ? -10.477 3.469 -11.766 1 93.62 205 ASN B N 1
ATOM 3514 C CA . ASN B 1 205 ? -10.805 4.164 -13.008 1 93.62 205 ASN B CA 1
ATOM 3515 C C . ASN B 1 205 ? -9.633 4.988 -13.516 1 93.62 205 ASN B C 1
ATOM 3517 O O . ASN B 1 205 ? -9.656 5.473 -14.648 1 93.62 205 ASN B O 1
ATOM 3521 N N . GLY B 1 206 ? -8.602 5.133 -12.727 1 96.88 206 GLY B N 1
ATOM 3522 C CA . GLY B 1 206 ? -7.484 5.965 -13.133 1 96.88 206 GLY B CA 1
ATOM 3523 C C . GLY B 1 206 ? -7.82 7.445 -13.156 1 96.88 206 GLY B C 1
ATOM 3524 O O . GLY B 1 206 ? -8.641 7.914 -12.359 1 96.88 206 GLY B O 1
ATOM 3525 N N . ILE B 1 207 ? -7.078 8.188 -13.93 1 98.44 207 ILE B N 1
ATOM 3526 C CA . ILE B 1 207 ? -7.297 9.633 -14.039 1 98.44 207 ILE B CA 1
ATOM 3527 C C . ILE B 1 207 ? -8.469 9.906 -14.977 1 98.44 207 ILE B C 1
ATOM 3529 O O . ILE B 1 207 ? -8.523 9.383 -16.094 1 98.44 207 ILE B O 1
ATOM 3533 N N . ARG B 1 208 ? -9.414 10.711 -14.484 1 98.19 208 ARG B N 1
ATOM 3534 C CA . ARG B 1 208 ? -10.602 11.016 -15.273 1 98.19 208 ARG B CA 1
ATOM 3535 C C . ARG B 1 208 ? -10.227 11.75 -16.562 1 98.19 208 ARG B C 1
ATOM 3537 O O . ARG B 1 208 ? -9.273 12.523 -16.578 1 98.19 208 ARG B O 1
ATOM 3544 N N . PRO B 1 209 ? -11.023 11.555 -17.609 1 97.31 209 PRO B N 1
ATOM 3545 C CA . PRO B 1 209 ? -10.711 12.125 -18.922 1 97.31 209 PRO B CA 1
ATOM 3546 C C . PRO B 1 209 ? -10.531 13.641 -18.875 1 97.31 209 PRO B C 1
ATOM 3548 O O . PRO B 1 209 ? -9.594 14.18 -19.453 1 97.31 209 PRO B O 1
ATOM 3551 N N . GLN B 1 210 ? -11.391 14.383 -18.172 1 97.12 210 GLN B N 1
ATOM 3552 C CA . GLN B 1 210 ? -11.32 15.836 -18.109 1 97.12 210 GLN B CA 1
ATOM 3553 C C . GLN B 1 210 ? -10.016 16.297 -17.453 1 97.12 210 GLN B C 1
ATOM 3555 O O . GLN B 1 210 ? -9.484 17.344 -17.797 1 97.12 210 GLN B O 1
ATOM 3560 N N . ILE B 1 211 ? -9.492 15.523 -16.547 1 98 211 ILE B N 1
ATOM 3561 C CA . ILE B 1 211 ? -8.242 15.852 -15.859 1 98 211 ILE B CA 1
ATOM 3562 C C . ILE B 1 211 ? -7.055 15.477 -16.75 1 98 211 ILE B C 1
ATOM 3564 O O . ILE B 1 211 ? -6.023 16.156 -16.734 1 98 211 ILE B O 1
ATOM 3568 N N . GLN B 1 212 ? -7.172 14.398 -17.531 1 97.44 212 GLN B N 1
ATOM 3569 C CA . GLN B 1 212 ? -6.117 14 -18.453 1 97.44 212 GLN B CA 1
ATOM 3570 C C . GLN B 1 212 ? -5.805 15.109 -19.438 1 97.44 212 GLN B C 1
ATOM 3572 O O . GLN B 1 212 ? -4.664 15.25 -19.891 1 97.44 212 GLN B O 1
ATOM 3577 N N . GLU B 1 213 ? -6.777 15.922 -19.734 1 96.31 213 GLU B N 1
ATOM 3578 C CA . GLU B 1 213 ? -6.641 16.984 -20.719 1 96.31 213 GLU B CA 1
ATOM 3579 C C . GLU B 1 213 ? -5.664 18.062 -20.234 1 96.31 213 GLU B C 1
ATOM 3581 O O . GLU B 1 213 ? -5.086 18.781 -21.047 1 96.31 213 GLU B O 1
ATOM 3586 N N . VAL B 1 214 ? -5.484 18.156 -18.953 1 96.19 214 VAL B N 1
ATOM 3587 C CA . VAL B 1 214 ? -4.645 19.219 -18.438 1 96.19 214 VAL B CA 1
ATOM 3588 C C . VAL B 1 214 ? -3.219 18.719 -18.234 1 96.19 214 VAL B C 1
ATOM 3590 O O . VAL B 1 214 ? -2.316 19.484 -17.906 1 96.19 214 VAL B O 1
ATOM 3593 N N . ILE B 1 215 ? -2.943 17.484 -18.469 1 97.12 215 ILE B N 1
ATOM 3594 C CA . ILE B 1 215 ? -1.631 16.859 -18.297 1 97.12 215 ILE B CA 1
ATOM 3595 C C . ILE B 1 215 ? -0.727 17.25 -19.469 1 97.12 215 ILE B C 1
ATOM 3597 O O . ILE B 1 215 ? -1.083 17.047 -20.625 1 97.12 215 ILE B O 1
ATOM 3601 N N . ASN B 1 216 ? 0.414 17.766 -19.188 1 95.62 216 ASN B N 1
ATOM 3602 C CA . ASN B 1 216 ? 1.383 18.125 -20.219 1 95.62 216 ASN B CA 1
ATOM 3603 C C . ASN B 1 216 ? 2.336 16.969 -20.516 1 95.62 216 ASN B C 1
ATOM 3605 O O . ASN B 1 216 ? 2.871 16.859 -21.625 1 95.62 216 ASN B O 1
ATOM 3609 N N . THR B 1 217 ? 2.645 16.156 -19.516 1 97.88 217 THR B N 1
ATOM 3610 C CA . THR B 1 217 ? 3.609 15.07 -19.672 1 97.88 217 THR B CA 1
ATOM 3611 C C . THR B 1 217 ? 3.057 13.773 -19.094 1 97.88 217 THR B C 1
ATOM 3613 O O . THR B 1 217 ? 3.195 13.5 -17.906 1 97.88 217 THR B O 1
ATOM 3616 N N . PRO B 1 218 ? 2.387 12.984 -19.953 1 98.38 218 PRO B N 1
ATOM 3617 C CA . PRO B 1 218 ? 2.018 11.641 -19.5 1 98.38 218 PRO B CA 1
ATOM 3618 C C . PRO B 1 218 ? 3.23 10.742 -19.266 1 98.38 218 PRO B C 1
ATOM 3620 O O . PRO B 1 218 ? 4.152 10.719 -20.094 1 98.38 218 PRO B O 1
ATOM 3623 N N . VAL B 1 219 ? 3.289 10.094 -18.141 1 98.69 219 VAL B N 1
ATOM 3624 C CA . VAL B 1 219 ? 4.43 9.258 -17.781 1 98.69 219 VAL B CA 1
ATOM 3625 C C . VAL B 1 219 ? 3.949 7.871 -17.359 1 98.69 219 VAL B C 1
ATOM 3627 O O . VAL B 1 219 ? 2.93 7.742 -16.672 1 98.69 219 VAL B O 1
ATOM 3630 N N . THR B 1 220 ? 4.645 6.859 -17.766 1 98.44 220 THR B N 1
ATOM 3631 C CA . THR B 1 220 ? 4.266 5.48 -17.484 1 98.44 220 THR B CA 1
ATOM 3632 C C . THR B 1 220 ? 5.406 4.734 -16.797 1 98.44 220 THR B C 1
ATOM 3634 O O . THR B 1 220 ? 6.578 4.961 -17.109 1 98.44 220 THR B O 1
ATOM 3637 N N . ILE B 1 221 ? 5.074 3.953 -15.797 1 98.44 221 ILE B N 1
ATOM 3638 C CA . ILE B 1 221 ? 5.996 2.949 -15.273 1 98.44 221 ILE B CA 1
ATOM 3639 C C . ILE B 1 221 ? 5.961 1.707 -16.156 1 98.44 221 ILE B C 1
ATOM 3641 O O . ILE B 1 221 ? 4.938 1.027 -16.25 1 98.44 221 ILE B O 1
ATOM 3645 N N . PRO B 1 222 ? 7.012 1.449 -16.781 1 97.94 222 PRO B N 1
ATOM 3646 C CA . PRO B 1 222 ? 6.969 0.323 -17.703 1 97.94 222 PRO B CA 1
ATOM 3647 C C . PRO B 1 222 ? 6.719 -1.013 -17.016 1 97.94 222 PRO B C 1
ATOM 3649 O O . PRO B 1 222 ? 7.168 -1.216 -15.883 1 97.94 222 PRO B O 1
ATOM 3652 N N . GLN B 1 223 ? 6.043 -1.891 -17.656 1 96.38 223 GLN B N 1
ATOM 3653 C CA . GLN B 1 223 ? 5.648 -3.197 -17.141 1 96.38 223 GLN B CA 1
ATOM 3654 C C . GLN B 1 223 ? 6.562 -4.297 -17.672 1 96.38 223 GLN B C 1
ATOM 3656 O O . GLN B 1 223 ? 6.793 -4.391 -18.891 1 96.38 223 GLN B O 1
ATOM 3661 N N . ALA B 1 224 ? 7.09 -5.031 -16.812 1 95.75 224 ALA B N 1
ATOM 3662 C CA . ALA B 1 224 ? 7.891 -6.184 -17.219 1 95.75 224 ALA B CA 1
ATOM 3663 C C . ALA B 1 224 ? 7.102 -7.48 -17.062 1 95.75 224 ALA B C 1
ATOM 3665 O O . ALA B 1 224 ? 7.375 -8.461 -17.75 1 95.75 224 ALA B O 1
ATOM 3666 N N . GLY B 1 225 ? 6.133 -7.5 -16.188 1 96.44 225 GLY B N 1
ATOM 3667 C CA . GLY B 1 225 ? 5.344 -8.688 -15.898 1 96.44 225 GLY B CA 1
ATOM 3668 C C . GLY B 1 225 ? 3.961 -8.648 -16.516 1 96.44 225 GLY B C 1
ATOM 3669 O O . GLY B 1 225 ? 3.803 -8.242 -17.672 1 96.44 225 GLY B O 1
ATOM 3670 N N . LYS B 1 226 ? 2.973 -9.18 -15.773 1 95.19 226 LYS B N 1
ATOM 3671 C CA . LYS B 1 226 ? 1.678 -9.359 -16.422 1 95.19 226 LYS B CA 1
ATOM 3672 C C . LYS B 1 226 ? 0.559 -8.719 -15.602 1 95.19 226 LYS B C 1
ATOM 3674 O O . LYS B 1 226 ? -0.613 -8.797 -15.977 1 95.19 226 LYS B O 1
ATOM 3679 N N . ALA B 1 227 ? 0.938 -8.125 -14.5 1 95.44 227 ALA B N 1
ATOM 3680 C CA . ALA B 1 227 ? -0.097 -7.445 -13.727 1 95.44 227 ALA B CA 1
ATOM 3681 C C . ALA B 1 227 ? -0.778 -6.359 -14.555 1 95.44 227 ALA B C 1
ATOM 3683 O O . ALA B 1 227 ? -0.132 -5.699 -15.367 1 95.44 227 ALA B O 1
ATOM 3684 N N . GLU B 1 228 ? -2.033 -6.148 -14.352 1 93.5 228 GLU B N 1
ATOM 3685 C CA . GLU B 1 228 ? -2.791 -5.188 -15.148 1 93.5 228 GLU B CA 1
ATOM 3686 C C . GLU B 1 228 ? -2.379 -3.752 -14.82 1 93.5 228 GLU B C 1
ATOM 3688 O O . GLU B 1 228 ? -2.377 -2.887 -15.695 1 93.5 228 GLU B O 1
ATOM 3693 N N . SER B 1 229 ? -2.184 -3.498 -13.562 1 95.69 229 SER B N 1
ATOM 3694 C CA . SER B 1 229 ? -1.766 -2.182 -13.094 1 95.69 229 SER B CA 1
ATOM 3695 C C . SER B 1 229 ? -1.155 -2.26 -11.695 1 95.69 229 SER B C 1
ATOM 3697 O O . SER B 1 229 ? -1.237 -3.297 -11.039 1 95.69 229 SER B O 1
ATOM 3699 N N . LEU B 1 230 ? -0.504 -1.242 -11.391 1 97.25 230 LEU B N 1
ATOM 3700 C CA . LEU B 1 230 ? -0.009 -1.095 -10.023 1 97.25 230 LEU B CA 1
ATOM 3701 C C . LEU B 1 230 ? -1.049 -0.417 -9.141 1 97.25 230 LEU B C 1
ATOM 3703 O O . LEU B 1 230 ? -1.875 0.358 -9.625 1 97.25 230 LEU B O 1
ATOM 3707 N N . ASN B 1 231 ? -1.084 -0.775 -7.859 1 97.69 231 ASN B N 1
ATOM 3708 C CA . ASN B 1 231 ? -1.827 -0.012 -6.863 1 97.69 231 ASN B CA 1
ATOM 3709 C C . ASN B 1 231 ? -1.415 1.458 -6.863 1 97.69 231 ASN B C 1
ATOM 3711 O O . ASN B 1 231 ? -0.231 1.775 -6.98 1 97.69 231 ASN B O 1
ATOM 3715 N N . VAL B 1 232 ? -2.33 2.344 -6.695 1 98.56 232 VAL B N 1
ATOM 3716 C CA . VAL B 1 232 ? -2.088 3.771 -6.867 1 98.56 232 VAL B CA 1
ATOM 3717 C C . VAL B 1 232 ? -1.031 4.238 -5.867 1 98.56 232 VAL B C 1
ATOM 3719 O O . VAL B 1 232 ? -0.213 5.105 -6.18 1 98.56 232 VAL B O 1
ATOM 3722 N N . ALA B 1 233 ? -1.04 3.732 -4.609 1 98.69 233 ALA B N 1
ATOM 3723 C CA . ALA B 1 233 ? -0.048 4.137 -3.617 1 98.69 233 ALA B CA 1
ATOM 3724 C C . ALA B 1 233 ? 1.345 3.65 -4.004 1 98.69 233 ALA B C 1
ATOM 3726 O O . ALA B 1 233 ? 2.334 4.363 -3.818 1 98.69 233 ALA B O 1
ATOM 3727 N N . MET B 1 234 ? 1.399 2.412 -4.582 1 98.62 234 MET B N 1
ATOM 3728 C CA . MET B 1 234 ? 2.672 1.883 -5.062 1 98.62 234 MET B CA 1
ATOM 3729 C C . MET B 1 234 ? 3.217 2.729 -6.207 1 98.62 234 MET B C 1
ATOM 3731 O O . MET B 1 234 ? 4.398 3.08 -6.219 1 98.62 234 MET B O 1
ATOM 3735 N N . ALA B 1 235 ? 2.359 3.008 -7.145 1 98.75 235 ALA B N 1
ATOM 3736 C CA . ALA B 1 235 ? 2.758 3.852 -8.266 1 98.75 235 ALA B CA 1
ATOM 3737 C C . ALA B 1 235 ? 3.244 5.215 -7.785 1 98.75 235 ALA B C 1
ATOM 3739 O O . ALA B 1 235 ? 4.258 5.727 -8.266 1 98.75 235 ALA B O 1
ATOM 3740 N N . THR B 1 236 ? 2.504 5.797 -6.84 1 98.88 236 THR B N 1
ATOM 3741 C CA . THR B 1 236 ? 2.879 7.094 -6.285 1 98.88 236 THR B CA 1
ATOM 3742 C C . THR B 1 236 ? 4.285 7.043 -5.688 1 98.88 236 THR B C 1
ATOM 3744 O O . THR B 1 236 ? 5.082 7.961 -5.887 1 98.88 236 THR B O 1
ATOM 3747 N N . ALA B 1 237 ? 4.59 5.961 -4.957 1 98.88 237 ALA B N 1
ATOM 3748 C CA . ALA B 1 237 ? 5.902 5.812 -4.332 1 98.88 237 ALA B CA 1
ATOM 3749 C C . ALA B 1 237 ? 7.008 5.793 -5.379 1 98.88 237 ALA B C 1
ATOM 3751 O O . ALA B 1 237 ? 8.047 6.43 -5.203 1 98.88 237 ALA B O 1
ATOM 3752 N N . ILE B 1 238 ? 6.797 5.094 -6.469 1 98.81 238 ILE B N 1
ATOM 3753 C CA . ILE B 1 238 ? 7.785 4.988 -7.539 1 98.81 238 ILE B CA 1
ATOM 3754 C C . ILE B 1 238 ? 7.996 6.355 -8.188 1 98.81 238 ILE B C 1
ATOM 3756 O O . ILE B 1 238 ? 9.133 6.781 -8.398 1 98.81 238 ILE B O 1
ATOM 3760 N N . PHE B 1 239 ? 6.91 7.047 -8.461 1 98.88 239 PHE B N 1
ATOM 3761 C CA . PHE B 1 239 ? 6.996 8.375 -9.07 1 98.88 239 PHE B CA 1
ATOM 3762 C C . PHE B 1 239 ? 7.738 9.336 -8.148 1 98.88 239 PHE B C 1
ATOM 3764 O O . PHE B 1 239 ? 8.625 10.07 -8.602 1 98.88 239 PHE B O 1
ATOM 3771 N N . CYS B 1 240 ? 7.371 9.375 -6.871 1 98.81 240 CYS B N 1
ATOM 3772 C CA . CYS B 1 240 ? 8.031 10.258 -5.922 1 98.81 240 CYS B CA 1
ATOM 3773 C C . CYS B 1 240 ? 9.523 9.969 -5.855 1 98.81 240 CYS B C 1
ATOM 3775 O O . CYS B 1 240 ? 10.344 10.891 -5.832 1 98.81 240 CYS B O 1
ATOM 3777 N N . SER B 1 241 ? 9.852 8.695 -5.801 1 98.62 241 SER B N 1
ATOM 3778 C CA . SER B 1 241 ? 11.258 8.297 -5.77 1 98.62 241 SER B CA 1
ATOM 3779 C C . SER B 1 241 ? 12.016 8.828 -6.984 1 98.62 241 SER B C 1
ATOM 3781 O O . SER B 1 241 ? 13.109 9.383 -6.852 1 98.62 241 SER B O 1
ATOM 3783 N N . GLU B 1 242 ? 11.438 8.648 -8.18 1 98.25 242 GLU B N 1
ATOM 3784 C CA . GLU B 1 242 ? 12.094 9.086 -9.414 1 98.25 242 GLU B CA 1
ATOM 3785 C C . GLU B 1 242 ? 12.203 10.609 -9.461 1 98.25 242 GLU B C 1
ATOM 3787 O O . GLU B 1 242 ? 13.219 11.148 -9.922 1 98.25 242 GLU B O 1
ATOM 3792 N N . ILE B 1 243 ? 11.164 11.273 -9.039 1 98 243 ILE B N 1
ATOM 3793 C CA . ILE B 1 243 ? 11.141 12.734 -9.023 1 98 243 ILE B CA 1
ATOM 3794 C C . ILE B 1 243 ? 12.258 13.258 -8.117 1 98 243 ILE B C 1
ATOM 3796 O O . ILE B 1 243 ? 12.906 14.25 -8.445 1 98 243 ILE B O 1
ATOM 3800 N N . CYS B 1 244 ? 12.523 12.547 -7.031 1 96.75 244 CYS B N 1
ATOM 3801 C CA . CYS B 1 244 ? 13.469 13.047 -6.035 1 96.75 244 CYS B CA 1
ATOM 3802 C C . CYS B 1 244 ? 14.859 12.461 -6.258 1 96.75 244 CYS B C 1
ATOM 3804 O O . CYS B 1 244 ? 15.789 12.773 -5.516 1 96.75 244 CYS B O 1
ATOM 3806 N N . ARG B 1 245 ? 15.062 11.672 -7.219 1 96.88 245 ARG B N 1
ATOM 3807 C CA . ARG B 1 245 ? 16.281 10.906 -7.457 1 96.88 245 ARG B CA 1
ATOM 3808 C C . ARG B 1 245 ? 17.484 11.836 -7.582 1 96.88 245 ARG B C 1
ATOM 3810 O O . ARG B 1 245 ? 18.516 11.617 -6.934 1 96.88 245 ARG B O 1
ATOM 3817 N N . ASN B 1 246 ? 17.391 12.852 -8.359 1 93.75 246 ASN B N 1
ATOM 3818 C CA . ASN B 1 246 ? 18.531 13.719 -8.648 1 93.75 246 ASN B CA 1
ATOM 3819 C C . ASN B 1 246 ? 18.953 14.508 -7.418 1 93.75 246 ASN B C 1
ATOM 3821 O O . ASN B 1 246 ? 20.141 14.805 -7.246 1 93.75 246 ASN B O 1
ATOM 3825 N N . THR B 1 247 ? 17.969 14.797 -6.602 1 92.75 247 THR B N 1
ATOM 3826 C CA . THR B 1 247 ? 18.281 15.562 -5.395 1 92.75 247 THR B CA 1
ATOM 3827 C C . THR B 1 247 ? 18.812 14.648 -4.297 1 92.75 247 THR B C 1
ATOM 3829 O O . THR B 1 247 ? 19.547 15.094 -3.42 1 92.75 247 THR B O 1
ATOM 3832 N N . LEU B 1 248 ? 18.5 13.391 -4.379 1 92.75 248 LEU B N 1
ATOM 3833 C CA . LEU B 1 248 ? 18.812 12.484 -3.283 1 92.75 248 LEU B CA 1
ATOM 3834 C C . LEU B 1 248 ? 19.984 11.57 -3.652 1 92.75 248 LEU B C 1
ATOM 3836 O O . LEU B 1 248 ? 20.453 10.797 -2.818 1 92.75 248 LEU B O 1
ATOM 3840 N N . LYS B 1 249 ? 20.469 11.641 -4.836 1 89.62 249 LYS B N 1
ATOM 3841 C CA . LYS B 1 249 ? 21.625 10.852 -5.25 1 89.62 249 LYS B CA 1
ATOM 3842 C C . LYS B 1 249 ? 22.891 11.297 -4.523 1 89.62 249 LYS B C 1
ATOM 3844 O O . LYS B 1 249 ? 23.078 12.492 -4.297 1 89.62 249 LYS B O 1
#

Organism: NCBI:txid1302689

Radius of gyration: 23.79 Å; Cα contacts (8 Å, |Δi|>4): 1027; chains: 2; bounding box: 54×60×56 Å

Solvent-accessible surface area (backbone atoms only — not comparable to full-atom values): 26627 Å² total; per-residue (Å²): 119,81,48,70,66,56,44,50,51,54,49,42,33,72,36,69,71,45,16,65,73,68,38,33,29,57,39,64,26,59,70,32,40,51,42,32,70,70,35,88,55,52,59,65,31,36,39,28,25,74,92,47,47,75,76,50,70,75,46,73,84,85,46,45,74,41,74,39,51,70,68,56,44,53,70,47,41,92,50,96,66,56,67,49,28,39,28,38,32,45,61,77,83,69,73,84,87,50,45,83,81,52,61,83,30,52,33,41,29,35,43,42,39,61,53,40,60,44,52,8,44,39,44,24,45,30,21,24,63,51,30,45,41,37,40,27,23,72,74,23,52,63,67,59,35,48,62,14,39,58,46,15,70,32,22,63,52,68,36,48,68,41,73,38,60,53,73,67,49,55,73,72,45,76,58,56,26,33,26,65,33,94,76,44,43,48,53,80,75,56,83,64,70,64,43,29,33,42,36,42,27,16,80,86,75,35,59,51,70,74,51,54,71,68,42,74,41,46,27,10,79,77,72,65,40,76,45,90,66,72,56,53,39,39,48,48,35,35,50,51,48,60,55,43,37,80,79,66,92,118,82,47,70,67,55,44,50,52,54,50,43,35,72,37,68,69,43,16,64,73,70,38,34,29,57,40,64,26,60,69,31,39,51,42,32,71,72,35,90,55,50,59,66,32,35,40,29,24,74,92,47,47,77,76,50,69,75,48,73,84,83,45,47,74,40,75,38,52,71,67,58,43,53,70,46,42,91,50,96,66,57,68,48,27,40,27,38,30,44,60,76,83,68,73,84,87,50,44,83,79,51,61,83,28,53,32,40,29,36,42,41,39,61,54,41,61,44,52,8,44,38,44,24,47,31,22,25,63,51,28,44,42,36,39,26,23,71,73,24,52,63,68,59,35,47,63,15,40,57,45,16,70,32,23,61,52,67,37,48,70,40,73,38,59,54,72,67,49,55,73,71,43,78,56,56,26,33,26,66,32,93,76,45,45,50,52,82,74,58,83,64,70,64,43,30,32,41,37,42,28,16,81,86,75,35,58,52,71,75,51,53,71,68,41,74,41,46,27,9,79,77,73,64,40,75,45,91,67,73,56,53,40,36,49,49,35,37,50,52,50,62,57,42,38,80,80,66,93

Nearest PDB structures (foldseek):
  7qiu-assembly1_B  TM=9.076E-01  e=4.954E-24  Bacillus subtilis
  5l0z-assembly1_B  TM=8.826E-01  e=4.423E-22  Sinorhizobium meliloti 1021
  1x7o-assembly1_B  TM=8.865E-01  e=1.514E-21  Streptomyces viridochromogenes
  5kzk-assembly1_B  TM=8.642E-01  e=8.481E-21  Sinorhizobium meliloti 1021
  3nk7-assembly1_B  TM=8.289E-01  e=1.792E-18  Streptomyces actuosus

Sequence (498 aa):
MLSKSQISLITSLQHKKFRHQHNLFIVEGHKSVIEFAQSSYRLEAIYYTPEFSSKLLKLSNKINFQEISVVDMARISCLKTPPGVLALVNIPVSPLLDYSLLKEKFSLALDGVQDPGNMGTIIRTADWFGIGHIICSDDTVDVYNPKVVQATMGSLSRVKIHYTSLADTLPALQLNIFGALLNGENIYNTTFGTEGILIMGNEGNGIRPQIQEVINTPVTIPQAGKAESLNVAMATAIFCSEICRNTLKMLSKSQISLITSLQHKKFRHQHNLFIVEGHKSVIEFAQSSYRLEAIYYTPEFSSKLLKLSNKINFQEISVVDMARISCLKTPPGVLALVNIPVSPLLDYSLLKEKFSLALDGVQDPGNMGTIIRTADWFGIGHIICSDDTVDVYNPKVVQATMGSLSRVKIHYTSLADTLPALQLNIFGALLNGENIYNTTFGTEGILIMGNEGNGIRPQIQEVINTPVTIPQAGKAESLNVAMATAIFCSEICRNTLK

Foldseek 3Di:
DDDPVNLCLLQCLLDPVSCVVVQKFKDAALQLVVLLLPFPWDWAAKEFEPVCCVVPVVGDPVHHYDYDHCVSQVSRDPDPHRRGMMIIIGNDDADDDALVVFPQAEEEEEAQAEDLLLLLLLLLLCLVLVHAEYEYEQNYHDCRNRSNSVNVSNSPRRHGYHYDHLLPHVLRNVFAEEEEDQDFAELLPDDLDRGHYYYWYYQPPTHDPSNVVSHPGYYYHDDPDDDPDDGRSVVSNVNSCSNSVVVVD/DDDPVRLCLLQCLLDPVSCVVVQKFKDAALQLVVLLLPFPWDWAEKEFEPVCCVVPVVGDPVHHYDYDHCVSQVSRDPDPHRRGMMIIIGNDDADDDALVVFPQAEEEEEAQAEDLLLLLLLLLLCLVLVHAEYEYEQNHHDCRNHSNSVNVSNSPRRHGYHYDHLLPHVLRNVFAEEEEDQDFAELLPDDLDRGHYYYWYYQPPTHDPSNVVSHPGYYYHDDPDDDPDDGRSVVSNVNSCSNSVVVVD

=== Feature glossary ===
The record interleaves many kinds of information about one protein. Here is each kind framed as the question it answers.

Q: What are the backbone torsion angles?
A: φ (phi) and ψ (psi) are the two rotatable backbone dihedrals per residue: φ is the C(i-1)–N–Cα–C torsion, ψ is the N–Cα–C–N(i+1) torsion, both in degrees on (−180°, 180°]. α-helical residues cluster near (−60°, −45°); β-strand residues near (−120°, +130°). A Ramachandran plot is simply a scatter of (φ, ψ) for every residue.

Q: What is the amino-acid chain?
A: This is the polypeptide sequence — one letter per residue, N-terminus first. Length ranges from a few dozen residues for small domains to over a thousand for large multi-domain proteins.

Q: How mobile is each atom in the crystal?
A: For experimental (PDB) structures, the B-factor (temperature factor) quantifies the positional spread of each atom in the crystal — a combination of thermal vibration and static disorder — in units of Å². High B-factors mark flexible loops or poorly resolved regions; low B-factors mark the rigid, well-ordered core.

Q: Are the domains correctly placed relative to each other?
A: Predicted Aligned Error (PAE) is an AlphaFold confidence matrix: entry (i, j) is the expected error in the position of residue j, in ångströms, when the prediction is superimposed on the true structure at residue i. Low PAE within a block of residues means that block is internally rigid and well-predicted; high PAE between two blocks means their relative placement is uncertain even if each block individually is confident.

Q: How confident is the AlphaFold model at each residue?
A: pLDDT is the predicted lDDT-Cα score: AlphaFold's confidence that the local environment of each residue (all inter-atomic distances within 15 Å) is correctly placed. It is a per-residue number between 0 and 100, with higher meaning more reliable.

Q: What family and function is it annotated with?
A: Functional annotations link the protein to curated databases. InterPro entries identify conserved domains and families by matching the sequence against member-database signatures (Pfam, PROSITE, CDD, …). Gene Ontology (GO) terms describe molecular function, biological process, and cellular component in a controlled vocabulary. CATH places the structure in a hierarchical fold classification (Class/Architecture/Topology/Homologous-superfamily). The organism is the source species.

Q: How big and how compact is the whole molecule?
A: Three whole-structure scalars: the radius of gyration (RMS distance of Cα from centroid, in Å), the count of Cα–Cα contacts (pairs closer than 8 Å and separated by more than four residues in sequence — i.e. tertiary, not local, contacts), and the bounding-box dimensions. Together they distinguish compact globular folds from extended fibres or disordered chains.

Q: What known structures does this most resemble?
A: The Foldseek neighbor list gives the closest experimentally determined structures in the PDB, ranked by structural alignment. TM-score near 1 means near-identical fold; near 0.3 means only rough topology match. This is how one finds what a novel AlphaFold prediction most resembles in the solved-structure universe.

Q: Which residues are buried vs exposed?
A: SASA measures how much of the protein is reachable by solvent. It is computed by rolling a water-sized probe over the atomic surface and summing the exposed area (Å²). Per-residue SASA distinguishes core (buried, low SASA) from surface (exposed, high SASA) residues; total SASA is a whole-molecule size measure.

Q: Which residues are in helices, strands, or loops?
A: Eight-state secondary structure (DSSP): H is the canonical α-helix, G the tighter 3₁₀-helix, I the wider π-helix; E/B are β-structure, T and S are turns and bends, and '-' is everything else. DSSP derives these from the pattern of main-chain N–H···O=C hydrogen bonds, not from the sequence.

Q: Where is each backbone atom in 3D?
A: Structure coordinates are given as an mmCIF _atom_site loop: one row per atom with element, residue name, chain id, sequence number, and x/y/z position in Å. Only the four main-chain atoms per residue are included here; side chains are omitted to keep the record compact.

Q: What if only a Cα trace is available?
A: Three-state secondary structure (P-SEA) collapses the eight DSSP classes into helix (a), strand (b), and coil (c). P-SEA assigns these from Cα geometry alone — distances and angles — without requiring backbone oxygens, so it works on any Cα trace.

Q: What do the rendered images show?
A: The six renders are orthographic views along the three Cartesian axes in both directions. Representation (cartoon, sticks, or surface) and color scheme (sequence-rainbow or by-chain) vary across proteins so the training set covers all the common visualization conventions.

Q: What does the local fold look like, residue by residue?
A: Foldseek's 3Di representation compresses backbone geometry into a per-residue letter drawn from a learned twenty-state alphabet. It captures the tertiary interaction pattern around each residue — which residues are packed against it in space, regardless of where they are in sequence.

Q: What do the diagnostic plots show?
A: The contact map is a binary N×N matrix image: pixel (i, j) is dark where Cα_i and Cα_j are within 8 Å and |i−j|>4. Because the |i−j|>4 filter removes local helical contacts, off-diagonal stripes parallel to the main diagonal indicate parallel β-sheets; stripes perpendicular to it indicate antiparallel β-sheets. The Ramachandran plot scatters every residue's (φ, ψ) pair against the sterically allowed regions. The PAE heatmap renders the predicted-aligned-error matrix.